Protein AF-A0A397HGI8-F1 (afdb_monomer)

Nearest PDB structures (foldseek):
  8d0k-assembly1_E  TM=6.186E-01  e=7.600E-27  Homo sapiens
  3lgb-assembly2_B  TM=9.264E-01  e=7.726E-14  Saccharomyces cerevisiae
  3lgb-assembly1_A  TM=9.598E-01  e=9.939E-13  Saccharomyces cerevisiae
  6du0-assembly1_A  TM=9.330E-01  e=2.506E-12  Saccharomyces cerevisiae
  8v5o-assembly1_C  TM=8.173E-01  e=4.498E-13  Xenopus laevis

Solvent-accessible surface area (backbone atoms only — not comparable to full-atom values): 33077 Å² total; per-residue (Å²): 140,84,82,68,72,73,57,55,64,70,50,62,70,55,77,76,61,79,86,70,65,85,58,95,75,76,88,76,85,68,80,82,91,69,91,77,53,71,66,55,56,52,51,33,35,50,28,50,47,52,45,52,50,52,51,53,56,36,57,77,65,71,54,51,73,67,62,41,49,60,54,46,51,59,46,25,61,73,52,56,42,82,79,76,96,74,86,80,71,96,67,66,59,56,60,34,45,48,44,53,56,48,21,52,50,51,45,45,58,65,42,44,73,49,36,69,45,47,57,51,54,55,50,59,72,73,40,79,82,75,73,87,59,94,74,79,84,76,86,68,80,84,88,73,90,74,54,71,66,54,55,51,51,32,33,51,30,50,46,50,47,42,48,49,52,50,54,33,58,60,68,68,47,50,76,65,55,39,45,55,54,48,50,58,46,24,63,74,53,55,42,79,77,68,92,83,61,98,65,97,68,65,59,57,58,33,50,48,47,55,56,48,18,53,56,51,44,43,67,46,28,22,78,46,69,69,43,36,53,51,52,55,53,41,52,49,49,52,49,51,49,52,62,67,74,47,54,70,70,58,51,55,50,52,34,57,75,71,67,63,79,71,52,64,62,49,75,69,58,46,63,74,37,49,82,74,58,66,61,54,81,76,59,63,74,45,58,36,32,51,42,57,34,84,55,41,48,72,43,52,76,71,66,73,44,44,74,57,96,68,28,27,47,41,47,51,91,52,46,63,59,45,55,50,42,54,50,48,52,54,51,52,53,49,31,53,50,45,38,71,51,45,84,74,66,87,46,86,75,54,53,59,52,37,48,49,56,48,31,62,69,68,41,77,62,52,60,92,75,77,55,62,93,61,85,41,46,49,79,51,51,73,74,47,43,84,36,45,42,68,42,52,37,49,41,50,54,44,27,70,71,68,33,52,69,56,74,65,34,42,51,56,48,51,28,40,43,44,34,62,32,35,43,72,71,32,45,54,50,36,52,52,63,45,27,68,88,53,54,68,71,57,41,54,71,74,42,47,55,59,54,41,29,50,71,26,78,48,81,96,52,62,64,55,61,42,69,40,43,63,58,36,65,72,47,78,79,56,55,99,91,48,68,40,43,35,50,62,71,72,46,52,71,68,58,43,51,52,51,44,43,76,67,68,54,80,56,66,66,63,52,50,53,37,49,50,30,32,75,74,65,32,37,47,45,29,53,34,51,51,49,32,57,76,65,71,50,71,90,54,55,97,90,50,80,82,60,79,79,46,58,28,53,60,55,42,28,54,54,44,50,49,53,53,54,55,63,73,75,108

Structure (mmCIF, N/CA/C/O backbone):
data_AF-A0A397HGI8-F1
#
_entry.id   AF-A0A397HGI8-F1
#
loop_
_atom_site.group_PDB
_atom_site.id
_atom_site.type_symbol
_atom_site.label_atom_id
_atom_site.label_alt_id
_atom_site.label_comp_id
_atom_site.label_asym_id
_atom_site.label_entity_id
_atom_site.label_seq_id
_atom_site.pdbx_PDB_ins_code
_atom_site.Cartn_x
_atom_site.Cartn_y
_atom_site.Cartn_z
_atom_site.occupancy
_atom_site.B_iso_or_equiv
_atom_site.auth_seq_id
_atom_site.auth_comp_id
_atom_site.auth_asym_id
_atom_site.auth_atom_id
_atom_site.pdbx_PDB_model_num
ATOM 1 N N . MET A 1 1 ? 4.809 -10.849 38.858 1.00 36.88 1 MET A N 1
ATOM 2 C CA . MET A 1 1 ? 5.043 -9.631 39.671 1.00 36.88 1 MET A CA 1
ATOM 3 C C . MET A 1 1 ? 5.006 -8.472 38.682 1.00 36.88 1 MET A C 1
ATOM 5 O O . MET A 1 1 ? 5.781 -8.525 37.751 1.00 36.88 1 MET A O 1
ATOM 9 N N . ILE A 1 2 ? 4.065 -7.529 38.651 1.00 28.81 2 ILE A N 1
ATOM 10 C CA . ILE A 1 2 ? 3.469 -6.700 39.703 1.00 28.81 2 ILE A CA 1
ATOM 11 C C . ILE A 1 2 ? 1.975 -6.529 39.369 1.00 28.81 2 ILE A C 1
ATOM 13 O O . ILE A 1 2 ? 1.626 -5.953 38.345 1.00 28.81 2 ILE A O 1
ATOM 17 N N . VAL A 1 3 ? 1.090 -7.049 40.222 1.00 29.69 3 VAL A N 1
ATOM 18 C CA . VAL A 1 3 ? -0.336 -6.683 40.226 1.00 29.69 3 VAL A CA 1
ATOM 19 C C . VAL A 1 3 ? -0.491 -5.623 41.308 1.00 29.69 3 VAL A C 1
ATOM 21 O O . VAL A 1 3 ? -0.123 -5.859 42.461 1.00 29.69 3 VAL A O 1
ATOM 24 N N . SER A 1 4 ? -0.951 -4.441 40.903 1.00 31.94 4 SER A N 1
ATOM 25 C CA . SER A 1 4 ? -0.963 -3.228 41.715 1.00 31.94 4 SER A CA 1
ATOM 26 C C . SER A 1 4 ? -1.791 -3.370 42.998 1.00 31.94 4 SER A C 1
ATOM 28 O O . SER A 1 4 ? -2.805 -4.070 43.090 1.00 31.94 4 SER A O 1
ATOM 30 N N . SER A 1 5 ? -1.307 -2.667 44.014 1.00 34.50 5 SER A N 1
ATOM 31 C CA . SER A 1 5 ? -1.711 -2.644 45.421 1.00 34.50 5 SER A CA 1
ATOM 32 C C . SER A 1 5 ? -3.184 -2.314 45.698 1.00 34.50 5 SER A C 1
ATOM 34 O O . SER A 1 5 ? -3.645 -2.548 46.812 1.00 34.50 5 SER A O 1
ATOM 36 N N . GLN A 1 6 ? -3.961 -1.861 44.712 1.00 33.69 6 GLN A N 1
ATOM 37 C CA . GLN A 1 6 ? -5.375 -1.509 44.900 1.00 33.69 6 GLN A CA 1
ATOM 38 C C . GLN A 1 6 ? -6.314 -2.722 44.975 1.00 33.69 6 GLN A C 1
ATOM 40 O O . GLN A 1 6 ? -7.356 -2.650 45.628 1.00 33.69 6 GLN A O 1
ATOM 45 N N . LYS A 1 7 ? -5.933 -3.886 44.421 1.00 34.44 7 LYS A N 1
ATOM 46 C CA . LYS A 1 7 ? -6.672 -5.134 44.693 1.00 34.44 7 LYS A CA 1
ATOM 47 C C . LYS A 1 7 ? -6.443 -5.626 46.127 1.00 34.44 7 LYS A C 1
ATOM 49 O O . LYS A 1 7 ? -7.357 -6.180 46.721 1.00 34.44 7 LYS A O 1
ATOM 54 N N . LYS A 1 8 ? -5.295 -5.355 46.757 1.00 35.53 8 LYS A N 1
ATOM 55 C CA . LYS A 1 8 ? -5.040 -5.825 48.134 1.00 35.53 8 LYS A CA 1
ATOM 56 C C . LYS A 1 8 ? -5.996 -5.221 49.171 1.00 35.53 8 LYS A C 1
ATOM 58 O O . LYS A 1 8 ? -6.320 -5.909 50.132 1.00 35.53 8 LYS A O 1
ATOM 63 N N . GLN A 1 9 ? -6.506 -4.004 48.967 1.00 33.66 9 GLN A N 1
ATOM 64 C CA . GLN A 1 9 ? -7.453 -3.389 49.909 1.00 33.66 9 GLN A CA 1
ATOM 65 C C . GLN A 1 9 ? -8.867 -3.983 49.832 1.00 33.66 9 GLN A C 1
ATOM 67 O O . GLN A 1 9 ? -9.467 -4.212 50.877 1.00 33.66 9 GLN A O 1
ATOM 72 N N . LYS A 1 10 ? -9.374 -4.328 48.637 1.00 35.94 10 LYS A N 1
ATOM 73 C CA . LYS A 1 10 ? -10.662 -5.042 48.519 1.00 35.94 10 LYS A CA 1
ATOM 74 C C . LYS A 1 10 ? -10.562 -6.520 48.903 1.00 35.94 10 LYS A C 1
ATOM 76 O O . LYS A 1 10 ? -11.525 -7.056 49.426 1.00 35.94 10 LYS A O 1
ATOM 81 N N . TYR A 1 11 ? -9.409 -7.165 48.711 1.00 36.97 11 TYR A N 1
ATOM 82 C CA . TYR A 1 11 ? -9.188 -8.561 49.121 1.00 36.97 11 TYR A CA 1
ATOM 83 C C . TYR A 1 11 ? -8.831 -8.717 50.612 1.00 36.97 11 TYR A C 1
ATOM 85 O O . TYR A 1 11 ? -9.027 -9.789 51.179 1.00 36.97 11 TYR A O 1
ATOM 93 N N . GLY A 1 12 ? -8.359 -7.654 51.276 1.00 31.72 12 GLY A N 1
ATOM 94 C CA . GLY A 1 12 ? -8.033 -7.662 52.706 1.00 31.72 12 GLY A CA 1
ATOM 95 C C . GLY A 1 12 ? -9.240 -7.882 53.626 1.00 31.72 12 GLY A C 1
ATOM 96 O O . GLY A 1 12 ? -9.073 -8.420 54.716 1.00 31.72 12 GLY A O 1
ATOM 97 N N . GLN A 1 13 ? -10.455 -7.549 53.173 1.00 34.81 13 GLN A N 1
ATOM 98 C CA . GLN A 1 13 ? -11.699 -7.839 53.901 1.00 34.81 13 GLN A CA 1
ATOM 99 C C . GLN A 1 13 ? -12.188 -9.289 53.744 1.00 34.81 13 GLN A C 1
ATOM 101 O O . GLN A 1 13 ? -12.944 -9.757 54.590 1.00 34.81 13 GLN A O 1
ATOM 106 N N . PHE A 1 14 ? -11.724 -10.033 52.733 1.00 37.31 14 PHE A N 1
ATOM 107 C CA . PHE A 1 14 ? -12.162 -11.417 52.483 1.00 37.31 14 PHE A CA 1
ATOM 108 C C . PHE A 1 14 ? -11.302 -12.478 53.174 1.00 37.31 14 PHE A C 1
ATOM 110 O O . PHE A 1 14 ? -11.672 -13.645 53.191 1.00 37.31 14 PHE A O 1
ATOM 117 N N . LYS A 1 15 ? -10.202 -12.088 53.831 1.00 33.31 15 LYS A N 1
ATOM 118 C CA . LYS A 1 15 ? -9.374 -13.004 54.637 1.00 33.31 15 LYS A CA 1
ATOM 119 C C . LYS A 1 15 ? -10.059 -13.500 55.925 1.00 33.31 15 LYS A C 1
ATOM 121 O O . LYS A 1 15 ? -9.451 -14.258 56.670 1.00 33.31 15 LYS A O 1
ATOM 126 N N . LYS A 1 16 ? -11.288 -13.045 56.204 1.00 37.28 16 LYS A N 1
ATOM 127 C CA . LYS A 1 16 ? -12.067 -13.360 57.414 1.00 37.28 16 LYS A CA 1
ATOM 128 C C . LYS A 1 16 ? -13.240 -14.324 57.210 1.00 37.28 16 LYS A C 1
ATOM 130 O O . LYS A 1 16 ? -13.903 -14.634 58.191 1.00 37.28 16 LYS A O 1
ATOM 135 N N . LEU A 1 17 ? -13.485 -14.820 55.997 1.00 40.69 17 LEU A N 1
ATOM 136 C CA . LEU A 1 17 ? -14.353 -15.982 55.805 1.00 40.69 17 LEU A CA 1
ATOM 137 C C . LEU A 1 17 ? -13.466 -17.181 55.486 1.00 40.69 17 LEU A C 1
ATOM 139 O O . LEU A 1 17 ? -13.032 -17.348 54.348 1.00 40.69 17 LEU A O 1
ATOM 143 N N . GLY A 1 18 ? -13.166 -17.987 56.508 1.00 41.66 18 GLY A N 1
ATOM 144 C CA . GLY A 1 18 ? -12.720 -19.357 56.276 1.00 41.66 18 GLY A CA 1
ATOM 145 C C . GLY A 1 18 ? -13.749 -20.026 55.368 1.00 41.66 18 GLY A C 1
ATOM 146 O O . GLY A 1 18 ? -14.948 -19.934 55.626 1.00 41.66 18 GLY A O 1
ATOM 147 N N . VAL A 1 19 ? -13.304 -20.582 54.242 1.00 47.97 19 VAL A N 1
ATOM 148 C CA . VAL A 1 19 ? -14.202 -21.270 53.313 1.00 47.97 19 VAL A CA 1
ATOM 149 C C . VAL A 1 19 ? -14.522 -22.626 53.931 1.00 47.97 19 VAL A C 1
ATOM 151 O O . VAL A 1 19 ? -13.871 -23.624 53.640 1.00 47.97 19 VAL A O 1
ATOM 154 N N . ASP A 1 20 ? -15.506 -22.654 54.823 1.00 53.38 20 ASP A N 1
ATOM 155 C CA . ASP A 1 20 ? -16.122 -23.906 55.234 1.00 53.38 20 ASP A CA 1
ATOM 156 C C . ASP A 1 20 ? -16.985 -24.396 54.068 1.00 53.38 20 ASP A C 1
ATOM 158 O O . ASP A 1 20 ? -17.943 -23.745 53.643 1.00 53.38 20 ASP A O 1
ATOM 162 N N . PHE A 1 21 ? -16.617 -25.543 53.494 1.00 58.72 21 PHE A N 1
ATOM 163 C CA . PHE A 1 21 ? -17.406 -26.218 52.466 1.00 58.72 21 PHE A CA 1
ATOM 164 C C . PHE A 1 21 ? -18.633 -26.861 53.127 1.00 58.72 21 PHE A C 1
ATOM 166 O O . PHE A 1 21 ? -18.686 -28.070 53.319 1.00 58.72 21 PHE A O 1
ATOM 173 N N . GLU A 1 22 ? -19.600 -26.044 53.541 1.00 57.94 22 GLU A N 1
ATOM 174 C CA . GLU A 1 22 ? -20.707 -26.436 54.428 1.00 57.94 22 GLU A CA 1
ATOM 175 C C . GLU A 1 22 ? -21.732 -27.376 53.757 1.00 57.94 22 GLU A C 1
ATOM 177 O O . GLU A 1 22 ? -22.313 -28.242 54.418 1.00 57.94 22 GLU A O 1
ATOM 182 N N . TYR A 1 23 ? -21.879 -27.302 52.429 1.00 66.75 23 TYR A N 1
ATOM 183 C CA . TYR A 1 23 ? -22.885 -28.047 51.662 1.00 66.75 23 TYR A CA 1
ATOM 184 C C . TYR A 1 23 ? -22.265 -29.061 50.692 1.00 66.75 23 TYR A C 1
ATOM 186 O O . TYR A 1 23 ? -21.191 -28.839 50.138 1.00 66.75 23 TYR A O 1
ATOM 194 N N . LEU A 1 24 ? -22.982 -30.167 50.463 1.00 67.06 24 LEU A N 1
ATOM 195 C CA . LEU A 1 24 ? -22.592 -31.239 49.536 1.00 67.06 24 LEU A CA 1
ATOM 196 C C . LEU A 1 24 ? -22.699 -30.823 48.060 1.00 67.06 24 LEU A C 1
ATOM 198 O O . LEU A 1 24 ? -21.925 -31.284 47.230 1.00 67.06 24 LEU A O 1
ATOM 202 N N . LEU A 1 25 ? -23.643 -29.937 47.736 1.00 70.75 25 LEU A N 1
ATOM 203 C CA . LEU A 1 25 ? -23.808 -29.371 46.399 1.00 70.75 25 LEU A CA 1
ATOM 204 C C . LEU A 1 25 ? -23.281 -27.939 46.377 1.00 70.75 25 LEU A C 1
ATOM 206 O O . LEU A 1 25 ? -23.664 -27.115 47.209 1.00 70.75 25 LEU A O 1
ATOM 210 N N . ASN A 1 26 ? -22.445 -27.629 45.389 1.00 69.62 26 ASN A N 1
ATOM 211 C CA . ASN A 1 26 ? -21.898 -26.295 45.187 1.00 69.62 26 ASN A CA 1
ATOM 212 C C . ASN A 1 26 ? -22.249 -25.787 43.783 1.00 69.62 26 ASN A C 1
ATOM 214 O O . ASN A 1 26 ? -22.125 -26.501 42.794 1.00 69.62 26 ASN A O 1
ATOM 218 N N . PHE A 1 27 ? -22.668 -24.525 43.687 1.00 71.94 27 PHE A N 1
ATOM 219 C CA . PHE A 1 27 ? -22.905 -23.853 42.404 1.00 71.94 27 PHE A CA 1
ATOM 220 C C . PHE A 1 27 ? -21.614 -23.344 41.740 1.00 71.94 27 PHE A C 1
ATOM 222 O O . PHE A 1 27 ? -21.679 -22.717 40.684 1.00 71.94 27 PHE A O 1
ATOM 229 N N . TYR A 1 28 ? -20.454 -23.556 42.372 1.00 79.69 28 TYR A N 1
ATOM 230 C CA . TYR A 1 28 ? -19.127 -23.155 41.898 1.00 79.69 28 TYR A CA 1
ATOM 231 C C . TYR A 1 28 ? -19.073 -21.666 41.507 1.00 79.69 28 TYR A C 1
ATOM 233 O O . TYR A 1 28 ? -18.534 -21.276 40.466 1.00 79.69 28 TYR A O 1
ATOM 241 N N . LYS A 1 29 ? -19.698 -20.813 42.333 1.00 67.44 29 LYS A N 1
ATOM 242 C CA . LYS A 1 29 ? -19.828 -19.368 42.072 1.00 67.44 29 LYS A CA 1
ATOM 243 C C . LYS A 1 29 ? -18.512 -18.616 42.259 1.00 67.44 29 LYS A C 1
ATOM 245 O O . LYS A 1 29 ? -18.270 -17.641 41.552 1.00 67.44 29 LYS A O 1
ATOM 250 N N . PHE A 1 30 ? -17.669 -19.072 43.183 1.00 67.38 30 PHE A N 1
ATOM 251 C CA . PHE A 1 30 ? -16.437 -18.391 43.572 1.00 67.38 30 PHE A CA 1
ATOM 252 C C . PHE A 1 30 ? -15.230 -19.313 43.387 1.00 67.38 30 PHE A C 1
ATOM 254 O O . PHE A 1 30 ? -15.319 -20.479 43.758 1.00 67.38 30 PHE A O 1
ATOM 261 N N . PRO A 1 31 ? -14.116 -18.829 42.812 1.00 71.69 31 PRO A N 1
ATOM 262 C CA . PRO A 1 31 ? -12.915 -19.639 42.649 1.00 71.69 31 PRO A CA 1
ATOM 263 C C . PRO A 1 31 ? -12.265 -19.950 44.008 1.00 71.69 31 PRO A C 1
ATOM 265 O O . PRO A 1 31 ? -12.418 -19.156 44.942 1.00 71.69 31 PRO A O 1
ATOM 268 N N . PRO A 1 32 ? -11.523 -21.066 44.128 1.00 73.38 32 PRO A N 1
ATOM 269 C CA . PRO A 1 32 ? -10.789 -21.382 45.348 1.00 73.38 32 PRO A CA 1
ATOM 270 C C . PRO A 1 32 ? -9.778 -20.274 45.706 1.00 73.38 32 PRO A C 1
ATOM 272 O O . PRO A 1 32 ? -9.017 -19.806 44.860 1.00 73.38 32 PRO A O 1
ATOM 275 N N . LEU A 1 33 ? -9.859 -19.840 46.970 1.00 66.94 33 LEU A N 1
ATOM 276 C CA . LEU A 1 33 ? -8.978 -18.924 47.726 1.00 66.94 33 LEU A CA 1
ATOM 277 C C . LEU A 1 33 ? -7.543 -19.421 47.939 1.00 66.94 33 LEU A C 1
ATOM 279 O O . LEU A 1 33 ? -6.624 -18.639 48.180 1.00 66.94 33 LEU A O 1
ATOM 283 N N . GLU A 1 34 ? -7.414 -20.737 47.966 1.00 70.25 34 GLU A N 1
ATOM 284 C CA . GLU A 1 34 ? -6.291 -21.454 48.550 1.00 70.25 34 GLU A CA 1
ATOM 285 C C . GLU A 1 34 ? -5.226 -21.815 47.516 1.00 70.25 34 GLU A C 1
ATOM 287 O O . GLU A 1 34 ? -5.532 -22.105 46.357 1.00 70.25 34 GLU A O 1
ATOM 292 N N . ASP A 1 35 ? -3.972 -21.812 47.964 1.00 71.19 35 ASP A N 1
ATOM 293 C CA . ASP A 1 35 ? -2.861 -22.359 47.197 1.00 71.19 35 ASP A CA 1
ATOM 294 C C . ASP A 1 35 ? -2.943 -23.894 47.225 1.00 71.19 35 ASP A C 1
ATOM 296 O O . ASP A 1 35 ? -3.226 -24.497 48.262 1.00 71.19 35 ASP A O 1
ATOM 300 N N . ILE A 1 36 ? -2.693 -24.522 46.078 1.00 82.19 36 ILE A N 1
ATOM 301 C CA . ILE A 1 36 ? -2.655 -25.980 45.912 1.00 82.19 36 ILE A CA 1
ATOM 302 C C . ILE A 1 36 ? -1.292 -26.405 45.383 1.00 82.19 36 ILE A C 1
ATOM 304 O O . ILE A 1 36 ? -0.630 -25.651 44.663 1.00 82.19 36 ILE A O 1
ATOM 308 N N . THR A 1 37 ? -0.870 -27.619 45.718 1.00 84.44 37 THR A N 1
ATOM 309 C CA . THR A 1 37 ? 0.361 -28.184 45.160 1.00 84.44 37 THR A CA 1
ATOM 310 C C . THR A 1 37 ? 0.166 -28.590 43.694 1.00 84.44 37 THR A C 1
ATOM 312 O O . THR A 1 37 ? -0.957 -28.757 43.215 1.00 84.44 37 THR A O 1
ATOM 315 N N . ILE A 1 38 ? 1.268 -28.759 42.955 1.00 75.62 38 ILE A N 1
ATOM 316 C CA . ILE A 1 38 ? 1.221 -29.252 41.565 1.00 75.62 38 ILE A CA 1
ATOM 317 C C . ILE A 1 38 ? 0.639 -30.675 41.518 1.00 75.62 38 ILE A C 1
ATOM 319 O O . ILE A 1 38 ? -0.144 -30.992 40.629 1.00 75.62 38 ILE A O 1
ATOM 323 N N . GLU A 1 39 ? 0.963 -31.503 42.509 1.00 83.25 39 GLU A N 1
ATOM 324 C CA . GLU A 1 39 ? 0.445 -32.867 42.629 1.00 83.25 39 GLU A CA 1
ATOM 325 C C . GLU A 1 39 ? -1.071 -32.881 42.883 1.00 83.25 39 GLU A C 1
ATOM 327 O O . GLU A 1 39 ? -1.806 -33.603 42.209 1.00 83.25 39 GLU A O 1
ATOM 332 N N . GLU A 1 40 ? -1.574 -32.019 43.774 1.00 84.31 40 GLU A N 1
ATOM 333 C CA . GLU A 1 40 ? -3.019 -31.821 43.967 1.00 84.31 40 GLU A CA 1
ATOM 334 C C . GLU A 1 40 ? -3.696 -31.305 42.690 1.00 84.31 40 GLU A C 1
ATOM 336 O O . GLU A 1 40 ? -4.786 -31.753 42.340 1.00 84.31 40 GLU A O 1
ATOM 341 N N . PHE A 1 41 ? -3.052 -30.388 41.960 1.00 82.38 41 PHE A N 1
ATOM 342 C CA . PHE A 1 41 ? -3.584 -29.859 40.703 1.00 82.38 41 PHE A CA 1
ATOM 343 C C . PHE A 1 41 ? -3.788 -30.963 39.653 1.00 82.38 41 PHE A C 1
ATOM 345 O O . PHE A 1 41 ? -4.827 -31.003 38.990 1.00 82.38 41 PHE A O 1
ATOM 352 N N . GLU A 1 42 ? -2.823 -31.868 39.499 1.00 82.88 42 GLU A N 1
ATOM 353 C CA . GLU A 1 42 ? -2.903 -32.965 38.530 1.00 82.88 42 GLU A CA 1
ATOM 354 C C . GLU A 1 42 ? -3.891 -34.050 38.966 1.00 82.88 42 GLU A C 1
ATOM 356 O O . GLU A 1 42 ? -4.789 -34.415 38.200 1.00 82.88 42 GLU A O 1
ATOM 361 N N . THR A 1 43 ? -3.773 -34.528 40.206 1.00 89.00 43 THR A N 1
ATOM 362 C CA . THR A 1 43 ? -4.614 -35.610 40.742 1.00 89.00 43 THR A CA 1
ATOM 363 C C . THR A 1 43 ? -6.089 -35.217 40.773 1.00 89.00 43 THR A C 1
ATOM 365 O O . THR A 1 43 ? -6.934 -35.941 40.246 1.00 89.00 43 THR A O 1
ATOM 368 N N . PHE A 1 44 ? -6.424 -34.021 41.268 1.00 92.00 44 PHE A N 1
ATOM 369 C CA . PHE A 1 44 ? -7.817 -33.572 41.361 1.00 92.00 44 PHE A CA 1
ATOM 370 C C . PHE A 1 44 ? -8.457 -33.403 39.978 1.00 92.00 44 PHE A C 1
ATOM 372 O O . PHE A 1 44 ? -9.642 -33.698 39.794 1.00 92.00 44 PHE A O 1
ATOM 379 N N . ALA A 1 45 ? -7.685 -32.941 38.990 1.00 86.88 45 ALA A N 1
ATOM 380 C CA . ALA A 1 45 ? -8.153 -32.810 37.615 1.00 86.88 45 ALA A CA 1
ATOM 381 C C . ALA A 1 45 ? -8.427 -34.173 36.969 1.00 86.88 45 ALA A C 1
ATOM 383 O O . ALA A 1 45 ? -9.465 -34.346 36.322 1.00 86.88 45 ALA A O 1
ATOM 384 N N . LEU A 1 46 ? -7.508 -35.128 37.139 1.00 87.88 46 LEU A N 1
ATOM 385 C CA . LEU A 1 46 ? -7.634 -36.477 36.594 1.00 87.88 46 LEU A CA 1
ATOM 386 C C . LEU A 1 46 ? -8.826 -37.209 37.204 1.00 87.88 46 LEU A C 1
ATOM 388 O O . LEU A 1 46 ? -9.645 -37.744 36.460 1.00 87.88 46 LEU A O 1
ATOM 392 N N . ASP A 1 47 ? -8.982 -37.158 38.522 1.00 91.12 47 ASP A N 1
ATOM 393 C CA . ASP A 1 47 ? -10.055 -37.852 39.231 1.00 91.12 47 ASP A CA 1
ATOM 394 C C . ASP A 1 47 ? -11.443 -37.363 38.803 1.00 91.12 47 ASP A C 1
ATOM 396 O O . ASP A 1 47 ? -12.315 -38.161 38.453 1.00 91.12 47 ASP A O 1
ATOM 400 N N . ARG A 1 48 ? -11.641 -36.040 38.696 1.00 91.56 48 ARG A N 1
ATOM 401 C CA . ARG A 1 48 ? -12.899 -35.493 38.162 1.00 91.56 48 ARG A CA 1
ATOM 402 C C . ARG A 1 48 ? -13.112 -35.874 36.698 1.00 91.56 48 ARG A C 1
ATOM 404 O O . ARG A 1 48 ? -14.242 -36.143 36.289 1.00 91.56 48 ARG A O 1
ATOM 411 N N . LEU A 1 49 ? -12.051 -35.900 35.891 1.00 88.81 49 LEU A N 1
ATOM 412 C CA . LEU A 1 49 ? -12.145 -36.279 34.482 1.00 88.81 49 LEU A CA 1
ATOM 413 C C . LEU A 1 49 ? -12.553 -37.750 34.308 1.00 88.81 49 LEU A C 1
ATOM 415 O O . LEU A 1 49 ? -13.297 -38.050 33.376 1.00 88.81 49 LEU A O 1
ATOM 419 N N . GLN A 1 50 ? -12.105 -38.649 35.188 1.00 88.62 50 GLN A N 1
ATOM 420 C CA . GLN A 1 50 ? -12.505 -40.060 35.174 1.00 88.62 50 GLN A CA 1
ATOM 421 C C . GLN A 1 50 ? -14.011 -40.219 35.406 1.00 88.62 50 GLN A C 1
ATOM 423 O O . GLN A 1 50 ? -14.684 -40.873 34.606 1.00 88.62 50 GLN A O 1
ATOM 428 N N . VAL A 1 51 ? -14.559 -39.531 36.414 1.00 87.19 51 VAL A N 1
ATOM 429 C CA . VAL A 1 51 ? -16.007 -39.519 36.686 1.00 87.19 51 VAL A CA 1
ATOM 430 C C . VAL A 1 51 ? -16.787 -38.968 35.485 1.00 87.19 51 VAL A C 1
ATOM 432 O O . VAL A 1 51 ? -17.742 -39.589 35.021 1.00 87.19 51 VAL A O 1
ATOM 435 N N . LEU A 1 52 ? -16.352 -37.842 34.906 1.00 88.31 52 LEU A N 1
ATOM 436 C CA . LEU A 1 52 ? -17.021 -37.235 33.746 1.00 88.31 52 LEU A CA 1
ATOM 437 C C . LEU A 1 52 ? -16.980 -38.125 32.492 1.00 88.31 52 LEU A C 1
ATOM 439 O O . LEU A 1 52 ? -17.985 -38.233 31.788 1.00 88.31 52 LEU A O 1
ATOM 443 N N . LYS A 1 53 ? -15.855 -38.797 32.220 1.00 85.62 53 LYS A N 1
ATOM 444 C CA . LYS A 1 53 ? -15.731 -39.743 31.097 1.00 85.62 53 LYS A CA 1
ATOM 445 C C . LYS A 1 53 ? -16.609 -40.976 31.281 1.00 85.62 53 LYS A C 1
ATOM 447 O O . LYS A 1 53 ? -17.153 -41.487 30.302 1.00 85.62 53 LYS A O 1
ATOM 452 N N . ALA A 1 54 ? -16.765 -41.453 32.514 1.00 83.75 54 ALA A N 1
ATOM 453 C CA . ALA A 1 54 ? -17.668 -42.557 32.813 1.00 83.75 54 ALA A CA 1
ATOM 454 C C . ALA A 1 54 ? -19.129 -42.186 32.519 1.00 83.75 54 ALA A C 1
ATOM 456 O O . ALA A 1 54 ? -19.844 -42.976 31.896 1.00 83.75 54 ALA A O 1
ATOM 457 N N . ILE A 1 55 ? -19.539 -40.965 32.887 1.00 81.62 55 ILE A N 1
ATOM 458 C CA . ILE A 1 55 ? -20.860 -40.404 32.565 1.00 81.62 55 ILE A CA 1
ATOM 459 C C . ILE A 1 55 ? -21.047 -40.322 31.046 1.00 81.62 55 ILE A C 1
ATOM 461 O O . ILE A 1 55 ? -22.008 -40.873 30.513 1.00 81.62 55 ILE A O 1
ATOM 465 N N . GLU A 1 56 ? -20.106 -39.693 30.336 1.00 83.12 56 GLU A N 1
ATOM 466 C CA . GLU A 1 56 ? -20.156 -39.535 28.877 1.00 83.12 56 GLU A CA 1
ATOM 467 C C . GLU A 1 56 ? -20.246 -40.891 28.160 1.00 83.12 56 GLU A C 1
ATOM 469 O O . GLU A 1 56 ? -21.120 -41.106 27.319 1.00 83.12 56 GLU A O 1
ATOM 474 N N . GLY A 1 57 ? -19.407 -41.856 28.545 1.00 82.44 57 GLY A N 1
ATOM 475 C CA . GLY A 1 57 ? -19.431 -43.199 27.975 1.00 82.44 57 GLY A CA 1
ATOM 476 C C . GLY A 1 57 ? -20.708 -43.981 28.300 1.00 82.44 57 GLY A C 1
ATOM 477 O O . GLY A 1 57 ? -21.118 -44.841 27.521 1.00 82.44 57 GLY A O 1
ATOM 478 N N . ALA A 1 58 ? -21.346 -43.743 29.448 1.00 80.81 58 ALA A N 1
ATOM 479 C CA . ALA A 1 58 ? -22.620 -44.373 29.788 1.00 80.81 58 ALA A CA 1
ATOM 480 C C . ALA A 1 58 ? -23.786 -43.788 28.967 1.00 80.81 58 ALA A C 1
ATOM 482 O O . ALA A 1 58 ? -24.612 -44.560 28.476 1.00 80.81 58 ALA A O 1
ATOM 483 N N . ILE A 1 59 ? -23.784 -42.469 28.737 1.00 76.25 59 ILE A N 1
ATOM 484 C CA . ILE A 1 59 ? -24.746 -41.768 27.870 1.00 76.25 59 ILE A CA 1
ATOM 485 C C . ILE A 1 59 ? -24.616 -42.242 26.417 1.00 76.25 59 ILE A C 1
ATOM 487 O O . ILE A 1 59 ? -25.611 -42.621 25.808 1.00 76.25 59 ILE A O 1
ATOM 491 N N . LEU A 1 60 ? -23.395 -42.305 25.871 1.00 78.88 60 LEU A N 1
ATOM 492 C CA . LEU A 1 60 ? -23.151 -42.743 24.486 1.00 78.88 60 LEU A CA 1
ATOM 493 C C . LEU A 1 60 ? -23.601 -44.187 24.206 1.00 78.88 60 LEU A C 1
ATOM 495 O O . LEU A 1 60 ? -23.844 -44.547 23.058 1.00 78.88 60 LEU A O 1
ATOM 499 N N . ARG A 1 61 ? -23.712 -45.019 25.246 1.00 82.62 61 ARG A N 1
ATOM 500 C CA . ARG A 1 61 ? -24.178 -46.412 25.155 1.00 82.62 61 ARG A CA 1
ATOM 501 C C . ARG A 1 61 ? -25.683 -46.567 25.407 1.00 82.62 61 ARG A C 1
ATOM 503 O O . ARG A 1 61 ? -26.134 -47.699 25.543 1.00 82.62 61 ARG A O 1
ATOM 510 N N . ASN A 1 62 ? -26.442 -45.467 25.478 1.00 81.56 62 ASN A N 1
ATOM 511 C CA . ASN A 1 62 ? -27.892 -45.449 25.722 1.00 81.56 62 ASN A CA 1
ATOM 512 C C . ASN A 1 62 ? -28.323 -46.270 26.957 1.00 81.56 62 ASN A C 1
ATOM 514 O O . ASN A 1 62 ? -29.366 -46.923 26.944 1.00 81.56 62 ASN A O 1
ATOM 518 N N . LYS A 1 63 ? -27.511 -46.272 28.026 1.00 80.56 63 LYS A N 1
ATOM 519 C CA . LYS A 1 63 ? -27.864 -46.938 29.291 1.00 80.56 63 LYS A CA 1
ATOM 520 C C . LYS A 1 63 ? -29.043 -46.228 29.970 1.00 80.56 63 LYS A C 1
ATOM 522 O O . LYS A 1 63 ? -29.209 -45.020 29.817 1.00 80.56 63 LYS A O 1
ATOM 527 N N . THR A 1 64 ? -29.837 -46.961 30.751 1.00 84.94 64 THR A N 1
ATOM 528 C CA . THR A 1 64 ? -30.934 -46.365 31.534 1.00 84.94 64 THR A CA 1
ATOM 529 C C . THR A 1 64 ? -30.397 -45.538 32.705 1.00 84.94 64 THR A C 1
ATOM 531 O O . THR A 1 64 ? -29.272 -45.749 33.162 1.00 84.94 64 THR A O 1
ATOM 534 N N . GLU A 1 65 ? -31.197 -44.605 33.230 1.00 79.44 65 GLU A N 1
ATOM 535 C CA . GLU A 1 65 ? -30.781 -43.725 34.333 1.00 79.44 65 GLU A CA 1
ATOM 536 C C . GLU A 1 65 ? -30.333 -44.508 35.582 1.00 79.44 65 GLU A C 1
ATOM 538 O O . GLU A 1 65 ? -29.356 -44.139 36.228 1.00 79.44 65 GLU A O 1
ATOM 543 N N . GLU A 1 66 ? -30.975 -45.640 35.883 1.00 81.50 66 GLU A N 1
ATOM 544 C CA . GLU A 1 66 ? -30.596 -46.520 36.999 1.00 81.50 66 GLU A CA 1
ATOM 545 C C . GLU A 1 66 ? -29.241 -47.205 36.779 1.00 81.50 66 GLU A C 1
ATOM 547 O O . GLU A 1 66 ? -28.412 -47.260 37.689 1.00 81.50 66 GLU A O 1
ATOM 552 N N . GLN A 1 67 ? -28.973 -47.675 35.557 1.00 79.81 67 GLN A N 1
ATOM 553 C CA . GLN A 1 67 ? -27.685 -48.272 35.191 1.00 79.81 67 GLN A CA 1
ATOM 554 C C . GLN A 1 67 ? -26.558 -47.237 35.211 1.00 79.81 67 GLN A C 1
ATOM 556 O O . GLN A 1 67 ? -25.430 -47.542 35.605 1.00 79.81 67 GLN A O 1
ATOM 561 N N . ILE A 1 68 ? -26.864 -46.013 34.776 1.00 78.44 68 ILE A N 1
ATOM 562 C CA . ILE A 1 68 ? -25.958 -44.869 34.831 1.00 78.44 68 ILE A CA 1
ATOM 563 C C . ILE A 1 68 ? -25.655 -44.539 36.297 1.00 78.44 68 ILE A C 1
ATOM 565 O O . ILE A 1 68 ? -24.487 -44.478 36.670 1.00 78.44 68 ILE A O 1
ATOM 569 N N . ARG A 1 69 ? -26.679 -44.422 37.148 1.00 79.94 69 ARG A N 1
ATOM 570 C CA . ARG A 1 69 ? -26.543 -44.109 38.577 1.00 79.94 69 ARG A CA 1
ATOM 571 C C . ARG A 1 69 ? -25.702 -45.142 39.327 1.00 79.94 69 ARG A C 1
ATOM 573 O O . ARG A 1 69 ? -24.779 -44.760 40.036 1.00 79.94 69 ARG A O 1
ATOM 580 N N . GLY A 1 70 ? -25.963 -46.437 39.137 1.00 79.50 70 GLY A N 1
ATOM 581 C CA . GLY A 1 70 ? -25.190 -47.500 39.792 1.00 79.50 70 GLY A CA 1
ATOM 582 C C . GLY A 1 70 ? -23.707 -47.494 39.402 1.00 79.50 70 GLY A C 1
ATOM 583 O O . GLY A 1 70 ? -22.840 -47.627 40.262 1.00 79.50 70 GLY A O 1
ATOM 584 N N . HIS A 1 71 ? -23.409 -47.275 38.119 1.00 77.88 71 HIS A N 1
ATOM 585 C CA . HIS A 1 71 ? -22.033 -47.215 37.622 1.00 77.88 71 HIS A CA 1
ATOM 586 C C . HIS A 1 71 ? -21.306 -45.929 38.046 1.00 77.88 71 HIS A C 1
ATOM 588 O O . HIS A 1 71 ? -20.127 -45.974 38.387 1.00 77.88 71 HIS A O 1
ATOM 594 N N . ILE A 1 72 ? -22.010 -44.791 38.057 1.00 80.88 72 ILE A N 1
ATOM 595 C CA . ILE A 1 72 ? -21.465 -43.513 38.530 1.00 80.88 72 ILE A CA 1
ATOM 596 C C . ILE A 1 72 ? -21.157 -43.583 40.019 1.00 80.88 72 ILE A C 1
ATOM 598 O O . ILE A 1 72 ? -20.094 -43.122 40.403 1.00 80.88 72 ILE A O 1
ATOM 602 N N . ASN A 1 73 ? -22.033 -44.160 40.845 1.00 81.56 73 ASN A N 1
ATOM 603 C CA . ASN A 1 73 ? -21.800 -44.234 42.288 1.00 81.56 73 ASN A CA 1
ATOM 604 C C . ASN A 1 73 ? -20.503 -44.991 42.607 1.00 81.56 73 ASN A C 1
ATOM 606 O O . ASN A 1 73 ? -19.694 -44.495 43.379 1.00 81.56 73 ASN A O 1
ATOM 610 N N . GLN A 1 74 ? -20.246 -46.116 41.929 1.00 82.25 74 GLN A N 1
ATOM 611 C CA . GLN A 1 74 ? -19.003 -46.880 42.098 1.00 82.25 74 GLN A CA 1
ATOM 612 C C . GLN A 1 74 ? -17.751 -46.064 41.742 1.00 82.25 74 GLN A C 1
ATOM 614 O O . GLN A 1 74 ? -16.784 -46.050 42.494 1.00 82.25 74 GLN A O 1
ATOM 619 N N . ILE A 1 75 ? -17.776 -45.360 40.608 1.00 84.38 75 ILE A N 1
ATOM 620 C CA . ILE A 1 75 ? -16.628 -44.577 40.122 1.00 84.38 75 ILE A CA 1
ATOM 621 C C . ILE A 1 75 ? -16.461 -43.286 40.937 1.00 84.38 75 ILE A C 1
ATOM 623 O O . ILE A 1 75 ? -15.344 -42.853 41.211 1.00 84.38 75 ILE A O 1
ATOM 627 N N . SER A 1 76 ? -17.563 -42.664 41.352 1.00 84.06 76 SER A N 1
ATOM 628 C CA . SER A 1 76 ? -17.538 -41.484 42.212 1.00 84.06 76 SER A CA 1
ATOM 629 C C . SER A 1 76 ? -16.976 -41.832 43.584 1.00 84.06 76 SER A C 1
ATOM 631 O O . SER A 1 76 ? -16.149 -41.080 44.075 1.00 84.06 76 SER A O 1
ATOM 633 N N . ASP A 1 77 ? -17.343 -42.972 44.175 1.00 84.88 77 ASP A N 1
ATOM 634 C CA . ASP A 1 77 ? -16.814 -43.400 45.477 1.00 84.88 77 ASP A CA 1
ATOM 635 C C . ASP A 1 77 ? -15.294 -43.641 45.463 1.00 84.88 77 ASP A C 1
ATOM 637 O O . ASP A 1 77 ? -14.636 -43.431 46.484 1.00 84.88 77 ASP A O 1
ATOM 641 N N . GLU A 1 78 ? -14.736 -44.051 44.320 1.00 84.75 78 GLU A N 1
ATOM 642 C CA . GLU A 1 78 ? -13.299 -44.285 44.136 1.00 84.75 78 GLU A CA 1
ATOM 643 C C . GLU A 1 78 ? -12.518 -42.984 43.883 1.00 84.75 78 GLU A C 1
ATOM 645 O O . GLU A 1 78 ? -11.506 -42.728 44.537 1.00 84.75 78 GLU A O 1
ATOM 650 N N . PHE A 1 79 ? -12.984 -42.137 42.958 1.00 85.69 79 PHE A N 1
ATOM 651 C CA . PHE A 1 79 ? -12.195 -40.997 42.467 1.00 85.69 79 PHE A CA 1
ATOM 652 C C . PHE A 1 79 ? -12.621 -39.646 43.055 1.00 85.69 79 PHE A C 1
ATOM 654 O O . PHE A 1 79 ? -11.775 -38.785 43.322 1.00 85.69 79 PHE A O 1
ATOM 661 N N . LEU A 1 80 ? -13.916 -39.427 43.284 1.00 86.06 80 LEU A N 1
ATOM 662 C CA . LEU A 1 80 ? -14.454 -38.151 43.766 1.00 86.06 80 LEU A CA 1
ATOM 663 C C . LEU A 1 80 ? -15.628 -38.378 44.737 1.00 86.06 80 LEU A C 1
ATOM 665 O O . LEU A 1 80 ? -16.781 -38.103 44.382 1.00 86.06 80 LEU A O 1
ATOM 669 N N . PRO A 1 81 ? -15.365 -38.930 45.938 1.00 82.25 81 PRO A N 1
ATOM 670 C CA . PRO A 1 81 ? -16.423 -39.231 46.892 1.00 82.25 81 PRO A CA 1
ATOM 671 C C . PRO A 1 81 ? -17.064 -37.930 47.382 1.00 82.25 81 PRO A C 1
ATOM 673 O O . PRO A 1 81 ? -16.374 -36.954 47.669 1.00 82.25 81 PRO A O 1
ATOM 676 N N . LEU A 1 82 ? -18.395 -37.917 47.443 1.00 75.88 82 LEU A N 1
ATOM 677 C CA . LEU A 1 82 ? -19.198 -36.810 47.963 1.00 75.88 82 LEU A CA 1
ATOM 678 C C . LEU A 1 82 ? -20.236 -37.378 48.926 1.00 75.88 82 LEU A C 1
ATOM 680 O O . LEU A 1 82 ? -21.407 -37.547 48.576 1.00 75.88 82 LEU A O 1
ATOM 684 N N . ARG A 1 83 ? -19.795 -37.733 50.136 1.00 78.06 83 ARG A N 1
ATOM 685 C CA . ARG A 1 83 ? -20.652 -38.431 51.103 1.00 78.06 83 ARG A CA 1
ATOM 686 C C . ARG A 1 83 ? -21.534 -37.474 51.901 1.00 78.06 83 ARG A C 1
ATOM 688 O O . ARG A 1 83 ? -21.143 -36.358 52.255 1.00 78.06 83 ARG A O 1
ATOM 695 N N . SER A 1 84 ? -22.759 -37.919 52.188 1.00 69.56 84 SER A N 1
ATOM 696 C CA . SER A 1 84 ? -23.707 -37.185 53.028 1.00 69.56 84 SER A CA 1
ATOM 697 C C . SER A 1 84 ? -23.292 -37.202 54.497 1.00 69.56 84 SER A C 1
ATOM 699 O O . SER A 1 84 ? -22.611 -38.112 54.955 1.00 69.56 84 SER A O 1
ATOM 701 N N . ASN A 1 85 ? -23.757 -36.208 55.251 1.00 64.75 85 ASN A N 1
ATOM 702 C CA . ASN A 1 85 ? -23.499 -36.088 56.682 1.00 64.75 85 ASN A CA 1
ATOM 703 C C . ASN A 1 85 ? -24.412 -37.061 57.460 1.00 64.75 85 ASN A C 1
ATOM 705 O O . ASN A 1 85 ? -25.425 -36.657 58.023 1.00 64.75 85 ASN A O 1
ATOM 709 N N . ASP A 1 86 ? -24.123 -38.360 57.413 1.00 61.78 86 ASP A N 1
ATOM 710 C CA . ASP A 1 86 ? -24.965 -39.422 57.992 1.00 61.78 86 ASP A CA 1
ATOM 711 C C . ASP A 1 86 ? -24.555 -39.828 59.422 1.00 61.78 86 ASP A C 1
ATOM 713 O O . ASP A 1 86 ? -25.176 -40.700 60.034 1.00 61.78 86 ASP A O 1
ATOM 717 N N . GLY A 1 87 ? -23.544 -39.156 59.987 1.00 56.41 87 GLY A N 1
ATOM 718 C CA . GLY A 1 87 ? -23.174 -39.219 61.404 1.00 56.41 87 GLY A CA 1
ATOM 719 C C . GLY A 1 87 ? -22.607 -40.561 61.878 1.00 56.41 87 GLY A C 1
ATOM 720 O O . GLY A 1 87 ? -22.370 -40.720 63.074 1.00 56.41 87 GLY A O 1
ATOM 721 N N . LYS A 1 88 ? -22.389 -41.529 60.977 1.00 54.66 88 LYS A N 1
ATOM 722 C CA . LYS A 1 88 ? -21.997 -42.904 61.340 1.00 54.66 88 LYS A CA 1
ATOM 723 C C . LYS A 1 88 ? -20.535 -43.247 61.047 1.00 54.66 88 LYS A C 1
ATOM 725 O O . LYS A 1 88 ? -20.034 -44.212 61.619 1.00 54.66 88 LYS A O 1
ATOM 730 N N . GLN A 1 89 ? -19.823 -42.458 60.239 1.00 56.41 89 GLN A N 1
ATOM 731 C CA . GLN A 1 89 ? -18.403 -42.670 59.929 1.00 56.41 89 GLN A CA 1
ATOM 732 C C . GLN A 1 89 ? -17.593 -41.368 59.952 1.00 56.41 89 GLN A C 1
ATOM 734 O O . GLN A 1 89 ? -18.073 -40.291 59.610 1.00 56.41 89 GLN A O 1
ATOM 739 N N . ARG A 1 90 ? -16.330 -41.485 60.381 1.00 55.97 90 ARG A N 1
ATOM 740 C CA . ARG A 1 90 ? -15.377 -40.381 60.572 1.00 55.97 90 ARG A CA 1
ATOM 741 C C . ARG A 1 90 ? -14.660 -40.068 59.248 1.00 55.97 90 ARG A C 1
ATOM 743 O O . ARG A 1 90 ? -13.467 -40.314 59.118 1.00 55.97 90 ARG A O 1
ATOM 750 N N . TYR A 1 91 ? -15.404 -39.610 58.244 1.00 62.34 91 TYR A N 1
ATOM 751 C CA . TYR A 1 91 ? -14.839 -39.164 56.965 1.00 62.34 91 TYR A CA 1
ATOM 752 C C . TYR A 1 91 ? -14.388 -37.704 57.038 1.00 62.34 91 TYR A C 1
ATOM 754 O O . TYR A 1 91 ? -15.026 -36.890 57.707 1.00 62.34 91 TYR A O 1
ATOM 762 N N . ASP A 1 92 ? -13.318 -37.358 56.318 1.00 72.12 92 ASP A N 1
ATOM 763 C CA . ASP A 1 92 ? -12.930 -35.960 56.113 1.00 72.12 92 ASP A CA 1
ATOM 764 C C . ASP A 1 92 ? -13.780 -35.344 54.991 1.00 72.12 92 ASP A C 1
ATOM 766 O O . ASP A 1 92 ? -13.365 -35.190 53.840 1.00 72.12 92 ASP A O 1
ATOM 770 N N . LEU A 1 93 ? -15.025 -35.020 55.342 1.00 73.88 93 LEU A N 1
ATOM 771 C CA . LEU A 1 93 ? -16.005 -34.431 54.427 1.00 73.88 93 LEU A CA 1
ATOM 772 C C . LEU A 1 93 ? -15.547 -33.071 53.881 1.00 73.88 93 LEU A C 1
ATOM 774 O O . LEU A 1 93 ? -15.992 -32.653 52.811 1.00 73.88 93 LEU A O 1
ATOM 778 N N . GLN A 1 94 ? -14.668 -32.369 54.601 1.00 73.50 94 GLN A N 1
ATOM 779 C CA . GLN A 1 94 ? -14.135 -31.086 54.163 1.00 73.50 94 GLN A CA 1
ATOM 780 C C . GLN A 1 94 ? -13.100 -31.287 53.053 1.00 73.50 94 GLN A C 1
ATOM 782 O O . GLN A 1 94 ? -13.156 -30.573 52.051 1.00 73.50 94 GLN A O 1
ATOM 787 N N . ALA A 1 95 ? -12.231 -32.295 53.169 1.00 78.06 95 ALA A N 1
ATOM 788 C CA . ALA A 1 95 ? -11.305 -32.677 52.105 1.00 78.06 95 ALA A CA 1
ATOM 789 C C . ALA A 1 95 ? -12.028 -33.168 50.838 1.00 78.06 95 ALA A C 1
ATOM 791 O O . ALA A 1 95 ? -11.657 -32.768 49.732 1.00 78.06 95 ALA A O 1
ATOM 792 N N . GLU A 1 96 ? -13.092 -33.968 50.981 1.00 83.62 96 GLU A N 1
ATOM 793 C CA . GLU A 1 96 ? -13.919 -34.435 49.854 1.00 83.62 96 GLU A CA 1
ATOM 794 C C . GLU A 1 96 ? -14.537 -33.256 49.076 1.00 83.62 96 GLU A C 1
ATOM 796 O O . GLU A 1 96 ? -14.377 -33.130 47.857 1.00 83.62 96 GLU A O 1
ATOM 801 N N . ARG A 1 97 ? -15.178 -32.320 49.788 1.00 84.00 97 ARG A N 1
ATOM 802 C CA . ARG A 1 97 ? -15.816 -31.142 49.175 1.00 84.00 97 ARG A CA 1
ATOM 803 C C . ARG A 1 97 ? -14.801 -30.146 48.618 1.00 84.00 97 ARG A C 1
ATOM 805 O O . ARG A 1 97 ? -15.051 -29.536 47.578 1.00 84.00 97 ARG A O 1
ATOM 812 N N . ARG A 1 98 ? -13.640 -30.009 49.267 1.00 84.50 98 ARG A N 1
ATOM 813 C CA . ARG A 1 98 ? -12.499 -29.234 48.762 1.00 84.50 98 ARG A CA 1
ATOM 814 C C . ARG A 1 98 ? -12.030 -29.786 47.417 1.00 84.50 98 ARG A C 1
ATOM 816 O O . ARG A 1 98 ? -11.901 -29.028 46.454 1.00 84.50 98 ARG A O 1
ATOM 823 N N . LYS A 1 99 ? -11.832 -31.104 47.328 1.00 87.44 99 LYS A N 1
ATOM 824 C CA . LYS A 1 99 ? -11.429 -31.792 46.095 1.00 87.44 99 LYS A CA 1
ATOM 825 C C . LYS A 1 99 ? -12.451 -31.588 44.976 1.00 87.44 99 LYS A C 1
ATOM 827 O O . LYS A 1 99 ? -12.062 -31.244 43.858 1.00 87.44 99 LYS A O 1
ATOM 832 N N . ASP A 1 100 ? -13.750 -31.719 45.254 1.00 87.38 100 ASP A N 1
ATOM 833 C CA . ASP A 1 100 ? -14.810 -31.426 44.276 1.00 87.38 100 ASP A CA 1
ATOM 834 C C . ASP A 1 100 ? -14.772 -29.965 43.801 1.00 87.38 100 ASP A C 1
ATOM 836 O O . ASP A 1 100 ? -14.736 -29.695 42.598 1.00 87.38 100 ASP A O 1
ATOM 840 N N . HIS A 1 101 ? -14.696 -29.012 44.726 1.00 82.81 101 HIS A N 1
ATOM 841 C CA . HIS A 1 101 ? -14.676 -27.596 44.382 1.00 82.81 101 HIS A CA 1
ATOM 842 C C . HIS A 1 101 ? -13.463 -27.220 43.522 1.00 82.81 101 HIS A C 1
ATOM 844 O O . HIS A 1 101 ? -13.613 -26.611 42.460 1.00 82.81 101 HIS A O 1
ATOM 850 N N . ILE A 1 102 ? -12.259 -27.612 43.939 1.00 84.94 102 ILE A N 1
ATOM 851 C CA . ILE A 1 102 ? -11.021 -27.281 43.227 1.00 84.94 102 ILE A CA 1
ATOM 852 C C . ILE A 1 102 ? -10.969 -27.979 41.865 1.00 84.94 102 ILE A C 1
ATOM 854 O O . ILE A 1 102 ? -10.702 -27.324 40.854 1.00 84.94 102 ILE A O 1
ATOM 858 N N . SER A 1 103 ? -11.278 -29.278 41.803 1.00 89.56 103 SER A N 1
ATOM 859 C CA . SER A 1 103 ? -11.263 -30.040 40.547 1.00 89.56 103 SER A CA 1
ATOM 860 C C . SER A 1 103 ? -12.207 -29.452 39.494 1.00 89.56 103 SER A C 1
ATOM 862 O O . SER A 1 103 ? -11.861 -29.410 38.309 1.00 89.56 103 SER A O 1
ATOM 864 N N . HIS A 1 104 ? -13.373 -28.930 39.904 1.00 86.75 104 HIS A N 1
ATOM 865 C CA . HIS A 1 104 ? -14.282 -28.213 39.010 1.00 86.75 104 HIS A CA 1
ATOM 866 C C . HIS A 1 104 ? -13.596 -27.007 38.364 1.00 86.75 104 HIS A C 1
ATOM 868 O O . HIS A 1 104 ? -13.663 -26.837 37.147 1.00 86.75 104 HIS A O 1
ATOM 874 N N . PHE A 1 105 ? -12.923 -26.170 39.157 1.00 81.81 105 PHE A N 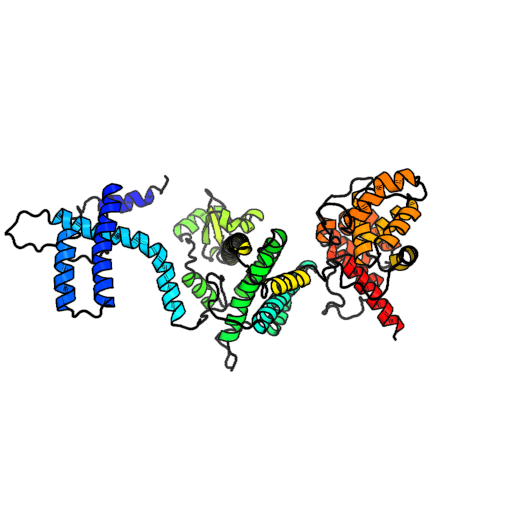1
ATOM 875 C CA . PHE A 1 105 ? -12.266 -24.965 38.652 1.00 81.81 105 PHE A CA 1
ATOM 876 C C . PHE A 1 105 ? -11.019 -25.266 37.819 1.00 81.81 105 PHE A C 1
ATOM 878 O O . PHE A 1 105 ? -10.793 -24.569 36.829 1.00 81.81 105 PHE A O 1
ATOM 885 N N . ILE A 1 106 ? -10.259 -26.318 38.138 1.00 84.12 106 ILE A N 1
ATOM 886 C CA . ILE A 1 106 ? -9.128 -26.759 37.308 1.00 84.12 106 ILE A CA 1
ATOM 887 C C . ILE A 1 106 ? -9.623 -27.174 35.920 1.00 84.12 106 ILE A C 1
ATOM 889 O O . ILE A 1 106 ? -9.131 -26.668 34.905 1.00 84.12 106 ILE A O 1
ATOM 893 N N . LEU A 1 107 ? -10.657 -28.023 35.854 1.00 83.12 107 LEU A N 1
ATOM 894 C CA . LEU A 1 107 ? -11.255 -28.398 34.574 1.00 83.12 107 LEU A CA 1
ATOM 895 C C . LEU A 1 107 ? -11.913 -27.195 33.894 1.00 83.12 107 LEU A C 1
ATOM 897 O O . LEU A 1 107 ? -11.777 -27.036 32.685 1.00 83.12 107 LEU A O 1
ATOM 901 N N . ARG A 1 108 ? -12.552 -26.285 34.633 1.00 79.44 108 ARG A N 1
ATOM 902 C CA . ARG A 1 108 ? -13.092 -25.044 34.068 1.00 79.44 108 ARG A CA 1
ATOM 903 C C . ARG A 1 108 ? -11.993 -24.191 33.443 1.00 79.44 108 ARG A C 1
ATOM 905 O O . ARG A 1 108 ? -12.216 -23.664 32.368 1.00 79.44 108 ARG A O 1
ATOM 912 N N . LEU A 1 109 ? -10.801 -24.086 34.024 1.00 74.69 109 LEU A N 1
ATOM 913 C CA . LEU A 1 109 ? -9.674 -23.370 33.414 1.00 74.69 109 LEU A CA 1
ATOM 914 C C . LEU A 1 109 ? -9.156 -24.079 32.152 1.00 74.69 109 LEU A C 1
ATOM 916 O O . LEU A 1 109 ? -8.966 -23.431 31.117 1.00 74.69 109 LEU A O 1
ATOM 920 N N . ALA A 1 110 ? -8.992 -25.404 32.211 1.00 72.31 110 ALA A N 1
ATOM 921 C CA . ALA A 1 110 ? -8.545 -26.218 31.080 1.00 72.31 110 ALA A CA 1
ATOM 922 C C . ALA A 1 110 ? -9.541 -26.178 29.905 1.00 72.31 110 ALA A C 1
ATOM 924 O O . ALA A 1 110 ? -9.155 -26.011 28.744 1.00 72.31 110 ALA A O 1
ATOM 925 N N . TYR A 1 111 ? -10.838 -26.259 30.203 1.00 63.03 111 TYR A N 1
ATOM 926 C CA . TYR A 1 111 ? -11.909 -26.285 29.217 1.00 63.03 111 TYR A CA 1
ATOM 927 C C . TYR A 1 111 ? -12.471 -24.902 28.881 1.00 63.03 111 TYR A C 1
ATOM 929 O O . TYR A 1 111 ? -12.998 -24.776 27.790 1.00 63.03 111 TYR A O 1
ATOM 937 N N . CYS A 1 112 ? -12.320 -23.831 29.673 1.00 50.72 112 CYS A N 1
ATOM 938 C CA . CYS A 1 112 ? -12.748 -22.473 29.278 1.00 50.72 112 CYS A CA 1
ATOM 939 C C . CYS A 1 112 ? -11.886 -21.899 28.150 1.00 50.72 112 CYS A C 1
ATOM 941 O O . CYS A 1 112 ? -12.431 -21.224 27.276 1.00 50.72 112 CYS A O 1
ATOM 943 N N . ARG A 1 113 ? -10.587 -22.237 28.083 1.00 47.25 113 ARG A N 1
ATOM 944 C CA . ARG A 1 113 ? -9.752 -21.932 26.902 1.00 47.25 113 ARG A CA 1
ATOM 945 C C . ARG A 1 113 ? -10.289 -22.594 25.625 1.00 47.25 113 ARG A C 1
ATOM 947 O O . ARG A 1 113 ? -10.170 -22.021 24.543 1.00 47.25 113 ARG A O 1
ATOM 954 N N . ASN A 1 114 ? -10.926 -23.758 25.763 1.00 41.81 114 ASN A N 1
ATOM 955 C CA . ASN A 1 114 ? -11.541 -24.503 24.665 1.00 41.81 114 ASN A CA 1
ATOM 956 C C . ASN A 1 114 ? -13.049 -24.264 24.505 1.00 41.81 114 ASN A C 1
ATOM 958 O O . ASN A 1 114 ? -13.556 -24.539 23.429 1.00 41.81 114 ASN A O 1
ATOM 962 N N . SER A 1 115 ? -13.757 -23.735 25.504 1.00 37.50 115 SER A N 1
ATOM 963 C CA . SER A 1 115 ? -15.210 -23.520 25.527 1.00 37.50 115 SER A CA 1
ATOM 964 C C . SER A 1 115 ? -15.565 -22.106 25.081 1.00 37.50 115 SER A C 1
ATOM 966 O O . SER A 1 115 ? -16.499 -21.939 24.319 1.00 37.50 115 SER A O 1
ATOM 968 N N . GLN A 1 116 ? -14.743 -21.085 25.348 1.00 40.03 116 GLN A N 1
ATOM 969 C CA . GLN A 1 116 ? -14.900 -19.809 24.626 1.00 40.03 116 GLN A CA 1
ATOM 970 C C . GLN A 1 116 ? -14.677 -19.970 23.112 1.00 40.03 116 GLN A C 1
ATOM 972 O O . GLN A 1 116 ? -15.244 -19.221 22.319 1.00 40.03 116 GLN A O 1
ATOM 977 N N . LYS A 1 117 ? -13.895 -20.984 22.710 1.00 37.56 117 LYS A N 1
ATOM 978 C CA . LYS A 1 117 ? -13.845 -21.473 21.330 1.00 37.56 117 LYS A CA 1
ATOM 979 C C . LYS A 1 117 ? -15.088 -22.329 21.034 1.00 37.56 117 LYS A C 1
ATOM 981 O O . LYS A 1 117 ? -15.974 -21.847 20.366 1.00 37.56 117 LYS A O 1
ATOM 986 N N . LYS A 1 118 ? -15.277 -23.526 21.584 1.00 34.16 118 LYS A N 1
ATOM 987 C CA . LYS A 1 118 ? -16.390 -24.446 21.244 1.00 34.16 118 LYS A CA 1
ATOM 988 C C . LYS A 1 118 ? -17.816 -23.918 21.459 1.00 34.16 118 LYS A C 1
ATOM 990 O O . LYS A 1 118 ? -18.692 -24.317 20.711 1.00 34.16 118 LYS A O 1
ATOM 995 N N . GLN A 1 119 ? -18.074 -23.051 22.431 1.00 35.00 119 GLN A N 1
ATOM 996 C CA . GLN A 1 119 ? -19.398 -22.485 22.712 1.00 35.00 119 GLN A CA 1
ATOM 997 C C . GLN A 1 119 ? -19.733 -21.357 21.730 1.00 35.00 119 GLN A C 1
ATOM 999 O O . GLN A 1 119 ? -20.854 -21.322 21.243 1.00 35.00 119 GLN A O 1
ATOM 1004 N N . LYS A 1 120 ? -18.746 -20.545 21.305 1.00 37.62 120 LYS A N 1
ATOM 1005 C CA . LYS A 1 120 ? -18.899 -19.719 20.094 1.00 37.62 120 LYS A CA 1
ATOM 1006 C C . LYS A 1 120 ? -19.020 -20.623 18.861 1.00 37.62 120 LYS A C 1
ATOM 1008 O O . LYS A 1 120 ? -20.015 -20.579 18.169 1.00 37.62 120 LYS A O 1
ATOM 1013 N N . TYR A 1 121 ? -18.120 -21.572 18.642 1.00 34.91 121 TYR A N 1
ATOM 1014 C CA . TYR A 1 121 ? -18.104 -22.405 17.431 1.00 34.91 121 TYR A CA 1
ATOM 1015 C C . TYR A 1 121 ? -19.338 -23.326 17.284 1.00 34.91 121 TYR A C 1
ATOM 1017 O O . TYR A 1 121 ? -19.730 -23.642 16.168 1.00 34.91 121 TYR A O 1
ATOM 1025 N N . GLY A 1 122 ? -19.968 -23.756 18.381 1.00 29.83 122 GLY A N 1
ATOM 1026 C CA . GLY A 1 122 ? -21.183 -24.579 18.396 1.00 29.83 122 GLY A CA 1
ATOM 1027 C C . GLY A 1 122 ? -22.471 -23.771 18.224 1.00 29.83 122 GLY A C 1
ATOM 1028 O O . GLY A 1 122 ? -23.440 -24.291 17.677 1.00 29.83 122 GLY A O 1
ATOM 1029 N N . GLN A 1 123 ? -22.465 -22.495 18.617 1.00 32.91 123 GLN A N 1
ATOM 1030 C CA . GLN A 1 123 ? -23.536 -21.541 18.312 1.00 32.91 123 GLN A CA 1
ATOM 1031 C C . GLN A 1 123 ? -23.433 -21.065 16.847 1.00 32.91 123 GLN A C 1
ATOM 1033 O O . GLN A 1 123 ? -24.441 -21.005 16.152 1.00 32.91 123 GLN A O 1
ATOM 1038 N N . PHE A 1 124 ? -22.206 -20.895 16.335 1.00 37.47 124 PHE A N 1
ATOM 1039 C CA . PHE A 1 124 ? -21.892 -20.590 14.929 1.00 37.47 124 PHE A CA 1
ATOM 1040 C C . PHE A 1 124 ? -22.189 -21.749 13.958 1.00 37.47 124 PHE A C 1
ATOM 1042 O O . PHE A 1 124 ? -22.289 -21.530 12.758 1.00 37.47 124 PHE A O 1
ATOM 1049 N N . LYS A 1 125 ? -22.329 -22.990 14.449 1.00 34.50 125 LYS A N 1
ATOM 1050 C CA . LYS A 1 125 ? -22.740 -24.143 13.625 1.00 34.50 125 LYS A CA 1
ATOM 1051 C C . LYS A 1 125 ? -24.262 -24.295 13.514 1.00 34.50 125 LYS A C 1
ATOM 1053 O O . LYS A 1 125 ? -24.720 -25.107 12.718 1.00 34.50 125 LYS A O 1
ATOM 1058 N N . LYS A 1 126 ? -25.034 -23.582 14.348 1.00 33.84 126 LYS A N 1
ATOM 1059 C CA . LYS A 1 126 ? -26.503 -23.684 14.428 1.00 33.84 126 LYS A CA 1
ATOM 1060 C C . LYS A 1 126 ? -27.246 -22.471 13.867 1.00 33.84 126 LYS A C 1
ATOM 1062 O O . LYS A 1 126 ? -28.404 -22.626 13.501 1.00 33.84 126 LYS A O 1
ATOM 1067 N N . LEU A 1 127 ? -26.604 -21.311 13.779 1.00 35.47 127 LEU A N 1
ATOM 1068 C CA . LEU A 1 127 ? -27.100 -20.163 13.027 1.00 35.47 127 LEU A CA 1
ATOM 1069 C C . LEU A 1 127 ? -26.165 -19.969 11.837 1.00 35.47 127 LEU A C 1
ATOM 1071 O O . LEU A 1 127 ? -24.980 -19.712 12.041 1.00 35.47 127 LEU A O 1
ATOM 1075 N N . GLY A 1 128 ? -26.686 -20.082 10.612 1.00 40.06 128 GLY A N 1
ATOM 1076 C CA . GLY A 1 128 ? -26.037 -19.434 9.471 1.00 40.06 128 GLY A CA 1
ATOM 1077 C C . GLY A 1 128 ? -25.701 -17.996 9.867 1.00 40.06 128 GLY A C 1
ATOM 1078 O O . GLY A 1 128 ? -26.446 -17.400 10.638 1.00 40.06 128 GLY A O 1
ATOM 1079 N N . VAL A 1 129 ? -24.530 -17.510 9.465 1.00 46.81 129 VAL A N 1
ATOM 1080 C CA . VAL A 1 129 ? -23.943 -16.265 9.971 1.00 46.81 129 VAL A CA 1
ATOM 1081 C C . VAL A 1 129 ? -24.927 -15.104 9.801 1.00 46.81 129 VAL A C 1
ATOM 1083 O O . VAL A 1 129 ? -24.991 -14.505 8.735 1.00 46.81 129 VAL A O 1
ATOM 1086 N N . ASP A 1 130 ? -25.685 -14.777 10.847 1.00 53.72 130 ASP A N 1
ATOM 1087 C CA . ASP A 1 130 ? -26.406 -13.517 10.912 1.00 53.72 130 ASP A CA 1
ATOM 1088 C C . ASP A 1 130 ? -25.365 -12.469 11.278 1.00 53.72 130 ASP A C 1
ATOM 1090 O O . ASP A 1 130 ? -24.961 -12.308 12.432 1.00 53.72 130 ASP A O 1
ATOM 1094 N N . PHE A 1 131 ? -24.847 -11.799 10.257 1.00 63.53 131 PHE A N 1
ATOM 1095 C CA . PHE A 1 131 ? -24.026 -10.627 10.472 1.00 63.53 131 PHE A CA 1
ATOM 1096 C C . PHE A 1 131 ? -24.947 -9.552 11.051 1.00 63.53 131 PHE A C 1
ATOM 1098 O O . PHE A 1 131 ? -25.854 -9.108 10.360 1.00 63.53 131 PHE A O 1
ATOM 1105 N N . GLU A 1 132 ? -24.771 -9.175 12.316 1.00 66.44 132 GLU A N 1
ATOM 1106 C CA . GLU A 1 132 ? -25.636 -8.195 12.995 1.00 66.44 132 GLU A CA 1
ATOM 1107 C C . GLU A 1 132 ? -25.251 -6.751 12.626 1.00 66.44 132 GLU A C 1
ATOM 1109 O O . GLU A 1 132 ? -26.109 -5.911 12.338 1.00 66.44 132 GLU A O 1
ATOM 1114 N N . TYR A 1 133 ? -23.944 -6.504 12.508 1.00 73.69 133 TYR A N 1
ATOM 1115 C CA . TYR A 1 133 ? -23.351 -5.202 12.205 1.00 73.69 133 TYR A CA 1
ATOM 1116 C C . TYR A 1 133 ? -22.705 -5.168 10.816 1.00 73.69 133 TYR A C 1
ATOM 1118 O O . TYR A 1 133 ? -22.240 -6.185 10.299 1.00 73.69 133 TYR A O 1
ATOM 1126 N N . LEU A 1 134 ? -22.610 -3.968 10.236 1.00 79.75 134 LEU A N 1
ATOM 1127 C CA . LEU A 1 134 ? -21.815 -3.713 9.027 1.00 79.75 134 LEU A CA 1
ATOM 1128 C C . LEU A 1 134 ? -20.307 -3.737 9.293 1.00 79.75 134 LEU A C 1
ATOM 1130 O O . LEU A 1 134 ? -19.511 -4.069 8.414 1.00 79.75 134 LEU A O 1
ATOM 1134 N N . LEU A 1 135 ? -19.905 -3.374 10.510 1.00 86.12 135 LEU A N 1
ATOM 1135 C CA . LEU A 1 135 ? -18.515 -3.385 10.942 1.00 86.12 135 LEU A CA 1
ATOM 1136 C C . LEU A 1 135 ? -18.101 -4.790 11.383 1.00 86.12 135 LEU A C 1
ATOM 1138 O O . LEU A 1 135 ? -18.835 -5.486 12.080 1.00 86.12 135 LEU A O 1
ATOM 1142 N N . ASN A 1 136 ? -16.889 -5.197 11.003 1.00 87.69 136 ASN A N 1
ATOM 1143 C CA . ASN A 1 136 ? -16.347 -6.509 11.338 1.00 87.69 136 ASN A CA 1
ATOM 1144 C C . ASN A 1 136 ? -14.834 -6.421 11.589 1.00 87.69 136 ASN A C 1
ATOM 1146 O O . ASN A 1 136 ? -14.102 -5.808 10.812 1.00 87.69 136 ASN A O 1
ATOM 1150 N N . PHE A 1 137 ? -14.346 -7.059 12.658 1.00 87.75 137 PHE A N 1
ATOM 1151 C CA . PHE A 1 137 ? -12.905 -7.230 12.910 1.00 87.75 137 PHE A CA 1
ATOM 1152 C C . PHE A 1 137 ? -12.317 -8.505 12.296 1.00 87.75 137 PHE A C 1
ATOM 1154 O O . PHE A 1 137 ? -11.128 -8.789 12.459 1.00 87.75 137 PHE A O 1
ATOM 1161 N N . TYR A 1 138 ? -13.137 -9.283 11.591 1.00 91.00 138 TYR A N 1
ATOM 1162 C CA . TYR A 1 138 ? -12.757 -10.501 10.881 1.00 91.00 138 TYR A CA 1
ATOM 1163 C C . TYR A 1 138 ? -12.002 -11.468 11.805 1.00 91.00 138 TYR A C 1
ATOM 1165 O O . TYR A 1 138 ? -10.894 -11.941 11.517 1.00 91.00 138 TYR A O 1
ATOM 1173 N N . LYS A 1 139 ? -12.597 -11.707 12.979 1.00 84.44 139 LYS A N 1
ATOM 1174 C CA . LYS A 1 139 ? -12.020 -12.518 14.059 1.00 84.44 139 LYS A CA 1
ATOM 1175 C C . LYS A 1 139 ? -12.089 -14.013 13.772 1.00 84.44 139 LYS A C 1
ATOM 1177 O O . LYS A 1 139 ? -11.168 -14.750 14.119 1.00 84.44 139 LYS A O 1
ATOM 1182 N N . PHE A 1 140 ? -13.184 -14.454 13.162 1.00 82.50 140 PHE A N 1
ATOM 1183 C CA . PHE A 1 140 ? -13.448 -15.861 12.885 1.00 82.50 140 PHE A CA 1
ATOM 1184 C C . PHE A 1 140 ? -13.401 -16.112 11.378 1.00 82.50 140 PHE A C 1
ATOM 1186 O O . PHE A 1 140 ? -13.999 -15.326 10.639 1.00 82.50 140 PHE A O 1
ATOM 1193 N N . PRO A 1 141 ? -12.687 -17.156 10.920 1.00 84.44 141 PRO A N 1
ATOM 1194 C CA . PRO A 1 141 ? -12.667 -17.518 9.509 1.00 84.44 141 PRO A CA 1
ATOM 1195 C C . PRO A 1 141 ? -14.049 -18.010 9.055 1.00 84.44 141 PRO A C 1
ATOM 1197 O O . PRO A 1 141 ? -14.759 -18.617 9.865 1.00 84.44 141 PRO A O 1
ATOM 1200 N N . PRO A 1 142 ? -14.432 -17.773 7.787 1.00 85.25 142 PRO A N 1
ATOM 1201 C CA . PRO A 1 142 ? -15.623 -18.388 7.216 1.00 85.25 142 PRO A CA 1
ATOM 1202 C C . PRO A 1 142 ? -15.468 -19.915 7.234 1.00 85.25 142 PRO A C 1
ATOM 1204 O O . PRO A 1 142 ? -14.387 -20.440 6.967 1.00 85.25 142 PRO A O 1
ATOM 1207 N N . LEU A 1 143 ? -16.541 -20.615 7.610 1.00 80.62 143 LEU A N 1
ATOM 1208 C CA . LEU A 1 143 ? -16.600 -22.085 7.673 1.00 80.62 143 LEU A CA 1
ATOM 1209 C C . LEU A 1 143 ? -17.460 -22.686 6.558 1.00 80.62 143 LEU A C 1
ATOM 1211 O O . LEU A 1 143 ? -17.667 -23.895 6.528 1.00 80.62 143 LEU A O 1
ATOM 1215 N N . GLU A 1 144 ? -18.010 -21.833 5.705 1.00 80.06 144 GLU A N 1
ATOM 1216 C CA . GLU A 1 144 ? -18.819 -22.235 4.568 1.00 80.06 144 GLU A CA 1
ATOM 1217 C C . GLU A 1 144 ? -17.950 -22.642 3.378 1.00 80.06 144 GLU A C 1
ATOM 1219 O O . GLU A 1 144 ? -16.849 -22.121 3.179 1.00 80.06 144 GLU A O 1
ATOM 1224 N N . ASP A 1 145 ? -18.483 -23.566 2.583 1.00 82.75 145 ASP A N 1
ATOM 1225 C CA . ASP A 1 145 ? -17.911 -23.931 1.297 1.00 82.75 145 ASP A CA 1
ATOM 1226 C C . ASP A 1 145 ? -18.334 -22.898 0.250 1.00 82.75 145 ASP A C 1
ATOM 1228 O O . ASP A 1 145 ? -19.505 -22.525 0.162 1.00 82.75 145 ASP A O 1
ATOM 1232 N N . ILE A 1 146 ? -17.374 -22.450 -0.555 1.00 85.75 146 ILE A N 1
ATOM 1233 C CA . ILE A 1 146 ? -17.591 -21.485 -1.635 1.00 85.75 146 ILE A CA 1
ATOM 1234 C C . ILE A 1 146 ? -17.121 -22.058 -2.961 1.00 85.75 146 ILE A C 1
ATOM 1236 O O . ILE A 1 146 ? -16.201 -22.879 -3.018 1.00 85.75 146 ILE A O 1
ATOM 1240 N N . THR A 1 147 ? -17.741 -21.604 -4.043 1.00 85.75 147 THR A N 1
ATOM 1241 C CA . THR A 1 147 ? -17.300 -21.963 -5.391 1.00 85.75 147 THR A CA 1
ATOM 1242 C C . THR A 1 147 ? -15.972 -21.278 -5.736 1.00 85.75 147 THR A C 1
ATOM 1244 O O . THR A 1 147 ? -15.598 -20.257 -5.156 1.00 85.75 147 THR A O 1
ATOM 1247 N N . ILE A 1 148 ? -15.240 -21.824 -6.713 1.00 82.56 148 ILE A N 1
ATOM 1248 C CA . ILE A 1 148 ? -14.006 -21.198 -7.223 1.00 82.56 148 ILE A CA 1
ATOM 1249 C C . ILE A 1 148 ? -14.309 -19.831 -7.859 1.00 82.56 148 ILE A C 1
ATOM 1251 O O . ILE A 1 148 ? -13.527 -18.894 -7.719 1.00 82.56 148 ILE A O 1
ATOM 1255 N N . GLU A 1 149 ? -15.463 -19.710 -8.512 1.00 78.19 149 GLU A N 1
ATOM 1256 C CA . GLU A 1 149 ? -15.938 -18.471 -9.130 1.00 78.19 149 GLU A CA 1
ATOM 1257 C C . GLU A 1 149 ? -16.211 -17.389 -8.079 1.00 78.19 149 GLU A C 1
ATOM 1259 O O . GLU A 1 149 ? -15.746 -16.258 -8.230 1.00 78.19 149 GLU A O 1
ATOM 1264 N N . GLU A 1 150 ? -16.891 -17.731 -6.978 1.00 82.69 150 GLU A N 1
ATOM 1265 C CA . GLU A 1 150 ? -17.061 -16.824 -5.837 1.00 82.69 150 GLU A CA 1
ATOM 1266 C C . GLU A 1 150 ? -15.715 -16.462 -5.208 1.00 82.69 150 GLU A C 1
ATOM 1268 O O . GLU A 1 150 ? -15.479 -15.293 -4.912 1.00 82.69 150 GLU A O 1
ATOM 1273 N N . PHE A 1 151 ? -14.812 -17.435 -5.041 1.00 86.69 151 PHE A N 1
ATOM 1274 C CA . PHE A 1 151 ? -13.479 -17.195 -4.490 1.00 86.69 151 PHE A CA 1
ATOM 1275 C C . PHE A 1 151 ? -12.718 -16.136 -5.301 1.00 86.69 151 PHE A C 1
ATOM 1277 O O . PHE A 1 151 ? -12.168 -15.188 -4.736 1.00 86.69 151 PHE A O 1
ATOM 1284 N N . GLU A 1 152 ? -12.686 -16.279 -6.626 1.00 82.06 152 GLU A N 1
ATOM 1285 C CA . GLU A 1 152 ? -11.999 -15.337 -7.506 1.00 82.06 152 GLU A CA 1
ATOM 1286 C C . GLU A 1 152 ? -12.716 -13.984 -7.538 1.00 82.06 152 GLU A C 1
ATOM 1288 O O . GLU A 1 152 ? -12.094 -12.957 -7.269 1.00 82.06 152 GLU A O 1
ATOM 1293 N N . THR A 1 153 ? -14.029 -13.975 -7.772 1.00 82.50 153 THR A N 1
ATOM 1294 C CA . THR A 1 153 ? -14.823 -12.742 -7.882 1.00 82.50 153 THR A CA 1
ATOM 1295 C C . THR A 1 153 ? -14.747 -11.911 -6.601 1.00 82.50 153 THR A C 1
ATOM 1297 O O . THR A 1 153 ? -14.446 -10.721 -6.646 1.00 82.50 153 THR A O 1
ATOM 1300 N N . PHE A 1 154 ? -14.921 -12.532 -5.430 1.00 89.44 154 PHE A N 1
ATOM 1301 C CA . PHE A 1 154 ? -14.894 -11.824 -4.147 1.00 89.44 154 PHE A CA 1
ATOM 1302 C C . PHE A 1 154 ? -13.515 -11.230 -3.855 1.00 89.44 154 PHE A C 1
ATOM 1304 O O . PHE A 1 154 ? -13.413 -10.113 -3.339 1.00 89.44 154 PHE A O 1
ATOM 1311 N N . ALA A 1 155 ? -12.447 -11.954 -4.196 1.00 88.06 155 ALA A N 1
ATOM 1312 C CA . ALA A 1 155 ? -11.088 -11.454 -4.050 1.00 88.06 155 ALA A CA 1
ATOM 1313 C C . ALA A 1 155 ? -10.818 -10.259 -4.971 1.00 88.06 155 ALA A C 1
ATOM 1315 O O . ALA A 1 155 ? -10.247 -9.261 -4.525 1.00 88.06 155 ALA A O 1
ATOM 1316 N N . LEU A 1 156 ? -11.233 -10.353 -6.237 1.00 82.31 156 LEU A N 1
ATOM 1317 C CA . LEU A 1 156 ? -11.052 -9.300 -7.232 1.00 82.31 156 LEU A CA 1
ATOM 1318 C C . LEU A 1 156 ? -11.817 -8.034 -6.856 1.00 82.31 156 LEU A C 1
ATOM 1320 O O . LEU A 1 156 ? -11.234 -6.953 -6.863 1.00 82.31 156 LEU A O 1
ATOM 1324 N N . ASP A 1 157 ? -13.073 -8.166 -6.445 1.00 85.69 157 ASP A N 1
ATOM 1325 C CA . ASP A 1 157 ? -13.917 -7.031 -6.083 1.00 85.69 157 ASP A CA 1
ATOM 1326 C C . ASP A 1 157 ? -13.362 -6.262 -4.880 1.00 85.69 157 ASP A C 1
ATOM 1328 O O . ASP A 1 157 ? -13.229 -5.036 -4.921 1.00 85.69 157 ASP A O 1
ATOM 1332 N N . ARG A 1 158 ? -12.932 -6.965 -3.820 1.00 93.69 158 ARG A N 1
ATOM 1333 C CA . ARG A 1 158 ? -12.261 -6.305 -2.688 1.00 93.69 158 ARG A CA 1
ATOM 1334 C C . ARG A 1 158 ? -10.944 -5.665 -3.118 1.00 93.69 158 ARG A C 1
ATOM 1336 O O . ARG A 1 158 ? -10.623 -4.562 -2.674 1.00 93.69 158 ARG A O 1
ATOM 1343 N N . LEU A 1 159 ? -10.182 -6.332 -3.985 1.00 87.75 159 LEU A N 1
ATOM 1344 C CA . LEU A 1 159 ? -8.920 -5.800 -4.486 1.00 87.75 159 LEU A CA 1
ATOM 1345 C C . LEU A 1 159 ? -9.119 -4.498 -5.276 1.00 87.75 159 LEU A C 1
ATOM 1347 O O . LEU A 1 159 ? -8.302 -3.590 -5.126 1.00 87.75 159 LEU A O 1
ATOM 1351 N N . GLN A 1 160 ? -10.197 -4.372 -6.058 1.00 83.44 160 GLN A N 1
ATOM 1352 C CA . GLN A 1 160 ? -10.540 -3.127 -6.757 1.00 83.44 160 GLN A CA 1
ATOM 1353 C C . GLN A 1 160 ? -10.758 -1.973 -5.776 1.00 83.44 160 GLN A C 1
ATOM 1355 O O . GLN A 1 160 ? -10.183 -0.898 -5.951 1.00 83.44 160 GLN A O 1
ATOM 1360 N N . VAL A 1 161 ? -11.503 -2.208 -4.691 1.00 90.00 161 VAL A N 1
ATOM 1361 C CA . VAL A 1 161 ? -11.725 -1.199 -3.644 1.00 90.00 161 VAL A CA 1
ATOM 1362 C C . VAL A 1 161 ? -10.401 -0.781 -2.996 1.00 90.00 161 VAL A C 1
ATOM 1364 O O . VAL A 1 161 ? -10.110 0.410 -2.897 1.00 90.00 161 VAL A O 1
ATOM 1367 N N . LEU A 1 162 ? -9.552 -1.736 -2.600 1.00 91.00 162 LEU A N 1
ATOM 1368 C CA . LEU A 1 162 ? -8.262 -1.422 -1.969 1.00 91.00 162 LEU A CA 1
ATOM 1369 C C . LEU A 1 162 ? -7.310 -0.673 -2.917 1.00 91.00 162 LEU A C 1
ATOM 1371 O O . LEU A 1 162 ? -6.639 0.273 -2.501 1.00 91.00 162 LEU A O 1
ATOM 1375 N N . LYS A 1 163 ? -7.287 -1.039 -4.203 1.00 81.56 163 LYS A N 1
ATOM 1376 C CA . LYS A 1 163 ? -6.517 -0.330 -5.236 1.00 81.56 163 LYS A CA 1
ATOM 1377 C C . LYS A 1 163 ? -7.043 1.070 -5.510 1.00 81.56 163 LYS A C 1
ATOM 1379 O O . LYS A 1 163 ? -6.250 1.970 -5.773 1.00 81.56 163 LYS A O 1
ATOM 1384 N N . ALA A 1 164 ? -8.351 1.280 -5.428 1.00 82.81 164 ALA A N 1
ATOM 1385 C CA . ALA A 1 164 ? -8.923 2.612 -5.530 1.00 82.81 164 ALA A CA 1
ATOM 1386 C C . ALA A 1 164 ? -8.468 3.506 -4.370 1.00 82.81 164 ALA A C 1
ATOM 1388 O O . ALA A 1 164 ? -8.133 4.671 -4.596 1.00 82.81 164 ALA A O 1
ATOM 1389 N N . ILE A 1 165 ? -8.375 2.959 -3.147 1.00 86.62 165 ILE A N 1
ATOM 1390 C CA . ILE A 1 165 ? -7.831 3.689 -1.989 1.00 86.62 165 ILE A CA 1
ATOM 1391 C C . ILE A 1 165 ? -6.371 4.054 -2.253 1.00 86.62 165 ILE A C 1
ATOM 1393 O O . ILE A 1 165 ? -5.982 5.210 -2.083 1.00 86.62 165 ILE A O 1
ATOM 1397 N N . GLU A 1 166 ? -5.569 3.091 -2.710 1.00 83.19 166 GLU A N 1
ATOM 1398 C CA . GLU A 1 166 ? -4.184 3.332 -3.110 1.00 83.19 166 GLU A CA 1
ATOM 1399 C C . GLU A 1 166 ? -4.074 4.434 -4.164 1.00 83.19 166 GLU A C 1
ATOM 1401 O O . GLU A 1 166 ? -3.372 5.420 -3.950 1.00 83.19 166 GLU A O 1
ATOM 1406 N N . GLY A 1 167 ? -4.800 4.318 -5.275 1.00 74.19 167 GLY A N 1
ATOM 1407 C CA . GLY A 1 167 ? -4.792 5.300 -6.353 1.00 74.19 167 GLY A CA 1
ATOM 1408 C C . GLY A 1 167 ? -5.209 6.696 -5.890 1.00 74.19 167 GLY A C 1
ATOM 1409 O O . GLY A 1 167 ? -4.601 7.683 -6.306 1.00 74.19 167 GLY A O 1
ATOM 1410 N N . ALA A 1 168 ? -6.201 6.790 -5.002 1.00 77.25 168 ALA A N 1
ATOM 1411 C CA . ALA A 1 168 ? -6.676 8.051 -4.445 1.00 77.25 168 ALA A CA 1
ATOM 1412 C C . ALA A 1 168 ? -5.640 8.712 -3.519 1.00 77.25 168 ALA A C 1
ATOM 1414 O O . ALA A 1 168 ? -5.395 9.911 -3.647 1.00 77.25 168 ALA A O 1
ATOM 1415 N N . ILE A 1 169 ? -4.988 7.931 -2.649 1.00 75.19 169 ILE A N 1
ATOM 1416 C CA . ILE A 1 169 ? -3.912 8.412 -1.766 1.00 75.19 169 ILE A CA 1
ATOM 1417 C C . ILE A 1 169 ? -2.702 8.853 -2.576 1.00 75.19 169 ILE A C 1
ATOM 1419 O O . ILE A 1 169 ? -2.125 9.901 -2.312 1.00 75.19 169 ILE A O 1
ATOM 1423 N N . LEU A 1 170 ? -2.328 8.065 -3.582 1.00 65.19 170 LEU A N 1
ATOM 1424 C CA . LEU A 1 170 ? -1.252 8.409 -4.499 1.00 65.19 170 LEU A CA 1
ATOM 1425 C C . LEU A 1 170 ? -1.547 9.766 -5.173 1.00 65.19 170 LEU A C 1
ATOM 1427 O O . LEU A 1 170 ? -0.661 10.599 -5.307 1.00 65.19 170 LEU A O 1
ATOM 1431 N N . ARG A 1 171 ? -2.798 10.062 -5.523 1.00 66.88 171 ARG A N 1
ATOM 1432 C CA . ARG A 1 171 ? -3.181 11.337 -6.156 1.00 66.88 171 ARG A CA 1
ATOM 1433 C C . ARG A 1 171 ? -3.381 12.509 -5.190 1.00 66.88 171 ARG A C 1
ATOM 1435 O O . ARG A 1 171 ? -3.902 13.530 -5.624 1.00 66.88 171 ARG A O 1
ATOM 1442 N N . ASN A 1 172 ? -3.000 12.385 -3.917 1.00 65.81 172 ASN A N 1
ATOM 1443 C CA . ASN A 1 172 ? -3.187 13.430 -2.903 1.00 65.81 172 ASN A CA 1
ATOM 1444 C C . ASN A 1 172 ? -4.627 13.925 -2.768 1.00 65.81 172 ASN A C 1
ATOM 1446 O O . ASN A 1 172 ? -4.869 15.086 -2.439 1.00 65.81 172 ASN A O 1
ATOM 1450 N N . LYS A 1 173 ? -5.598 13.034 -2.998 1.00 75.38 173 LYS A N 1
ATOM 1451 C CA . LYS A 1 173 ? -6.991 13.340 -2.686 1.00 75.38 173 LYS A CA 1
ATOM 1452 C C . LYS A 1 173 ? -7.130 13.580 -1.180 1.00 75.38 173 LYS A C 1
ATOM 1454 O O . LYS A 1 173 ? -6.520 12.876 -0.374 1.00 75.38 173 LYS A O 1
ATOM 1459 N N . THR A 1 174 ? -7.944 14.560 -0.802 1.00 81.25 174 THR A N 1
ATOM 1460 C CA . THR A 1 174 ? -8.271 14.819 0.608 1.00 81.25 174 THR A CA 1
ATOM 1461 C C . THR A 1 174 ? -9.031 13.634 1.210 1.00 81.25 174 THR A C 1
ATOM 1463 O O . THR A 1 174 ? -9.618 12.834 0.478 1.00 81.25 174 THR A O 1
ATOM 1466 N N . GLU A 1 175 ? -9.075 13.513 2.543 1.00 84.00 175 GLU A N 1
ATOM 1467 C CA . GLU A 1 175 ? -9.818 12.417 3.193 1.00 84.00 175 GLU A CA 1
ATOM 1468 C C . GLU A 1 175 ? -11.289 12.360 2.744 1.00 84.00 175 GLU A C 1
ATOM 1470 O O . GLU A 1 175 ? -11.847 11.276 2.579 1.00 84.00 175 GLU A O 1
ATOM 1475 N N . GLU A 1 176 ? -11.904 13.512 2.467 1.00 87.38 176 GLU A N 1
ATOM 1476 C CA . GLU A 1 176 ? -13.287 13.594 1.991 1.00 87.38 176 GLU A CA 1
ATOM 1477 C C . GLU A 1 176 ? -13.446 13.141 0.540 1.00 87.38 176 GLU A C 1
ATOM 1479 O O . GLU A 1 176 ? -14.388 12.416 0.220 1.00 87.38 176 GLU A O 1
ATOM 1484 N N . GLN A 1 177 ? -12.506 13.514 -0.332 1.00 85.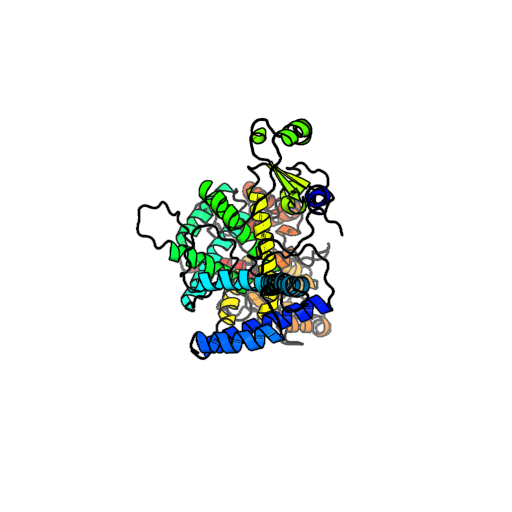50 177 GLN A N 1
ATOM 1485 C CA . GLN A 1 177 ? -12.481 13.062 -1.724 1.00 85.50 177 GLN A CA 1
ATOM 1486 C C . GLN A 1 177 ? -12.215 11.559 -1.820 1.00 85.50 177 GLN A C 1
ATOM 1488 O O . GLN A 1 177 ? -12.831 10.879 -2.641 1.00 85.50 177 GLN A O 1
ATOM 1493 N N . ILE A 1 178 ? -11.318 11.031 -0.976 1.00 85.56 178 ILE A N 1
ATOM 1494 C CA . ILE A 1 178 ? -11.092 9.589 -0.845 1.00 85.56 178 ILE A CA 1
ATOM 1495 C C . ILE A 1 178 ? -12.400 8.934 -0.402 1.00 85.56 178 ILE A C 1
ATOM 1497 O O . ILE A 1 178 ? -12.895 8.060 -1.100 1.00 85.56 178 ILE A O 1
ATOM 1501 N N . ARG A 1 179 ? -13.011 9.390 0.698 1.00 89.62 179 ARG A N 1
ATOM 1502 C CA . ARG A 1 179 ? -14.277 8.842 1.209 1.00 89.62 179 ARG A CA 1
ATOM 1503 C C . ARG A 1 179 ? -15.370 8.818 0.136 1.00 89.62 179 ARG A C 1
ATOM 1505 O O . ARG A 1 179 ? -15.965 7.770 -0.086 1.00 89.62 179 ARG A O 1
ATOM 1512 N N . GLY A 1 180 ? -15.597 9.928 -0.568 1.00 88.00 180 GLY A N 1
ATOM 1513 C CA . GLY A 1 180 ? -16.602 10.009 -1.633 1.00 88.00 180 GLY A CA 1
ATOM 1514 C C . GLY A 1 180 ? -16.327 9.053 -2.797 1.00 88.00 180 GLY A C 1
ATOM 1515 O O . GLY A 1 180 ? -17.217 8.317 -3.216 1.00 88.00 180 GLY A O 1
ATOM 1516 N N . HIS A 1 181 ? -15.082 9.005 -3.275 1.00 84.62 181 HIS A N 1
ATOM 1517 C CA . HIS A 1 181 ? -14.674 8.110 -4.359 1.00 84.62 181 HIS A CA 1
ATOM 1518 C C . HIS A 1 181 ? -14.790 6.627 -3.975 1.00 84.62 181 HIS A C 1
ATOM 1520 O O . HIS A 1 181 ? -15.243 5.807 -4.770 1.00 84.62 181 HIS A O 1
ATOM 1526 N N . ILE A 1 182 ? -14.407 6.282 -2.745 1.00 89.00 182 ILE A N 1
ATOM 1527 C CA . ILE A 1 182 ? -14.455 4.907 -2.246 1.00 89.00 182 ILE A CA 1
ATOM 1528 C C . ILE A 1 182 ? -15.878 4.461 -1.961 1.00 89.00 182 ILE A C 1
ATOM 1530 O O . ILE A 1 182 ? -16.174 3.298 -2.208 1.00 89.00 182 ILE A O 1
ATOM 1534 N N . ASN A 1 183 ? -16.766 5.350 -1.517 1.00 88.25 183 ASN A N 1
ATOM 1535 C CA . ASN A 1 183 ? -18.183 5.022 -1.382 1.00 88.25 183 ASN A CA 1
ATOM 1536 C C . ASN A 1 183 ? -18.777 4.625 -2.746 1.00 88.25 183 ASN A C 1
ATOM 1538 O O . ASN A 1 183 ? -19.385 3.567 -2.846 1.00 88.25 183 ASN A O 1
ATOM 1542 N N . GLN A 1 184 ? -18.491 5.385 -3.812 1.00 86.50 184 GLN A N 1
ATOM 1543 C CA . GLN A 1 184 ? -18.955 5.062 -5.172 1.00 86.50 184 GLN A CA 1
ATOM 1544 C C . GLN A 1 184 ? -18.445 3.702 -5.672 1.00 86.50 184 GLN A C 1
ATOM 1546 O O . GLN A 1 184 ? -19.211 2.910 -6.208 1.00 86.50 184 GLN A O 1
ATOM 1551 N N . ILE A 1 185 ? -17.152 3.418 -5.488 1.00 84.25 185 ILE A N 1
ATOM 1552 C CA . ILE A 1 185 ? -16.546 2.149 -5.926 1.00 84.25 185 ILE A CA 1
ATOM 1553 C C . ILE A 1 185 ? -17.018 0.984 -5.049 1.00 84.25 185 ILE A C 1
ATOM 1555 O O . ILE A 1 185 ? -17.239 -0.119 -5.543 1.00 84.25 185 ILE A O 1
ATOM 1559 N N . SER A 1 186 ? -17.202 1.213 -3.747 1.00 88.25 186 SER A N 1
ATOM 1560 C CA . SER A 1 186 ? -17.729 0.191 -2.841 1.00 88.25 186 SER A CA 1
ATOM 1561 C C . SER A 1 186 ? -19.167 -0.169 -3.203 1.00 88.25 186 SER A C 1
ATOM 1563 O O . SER A 1 186 ? -19.485 -1.347 -3.192 1.00 88.25 186 SER A O 1
ATOM 1565 N N . ASP A 1 187 ? -20.005 0.788 -3.607 1.00 85.81 187 ASP A N 1
ATOM 1566 C CA . ASP A 1 187 ? -21.380 0.504 -4.043 1.00 85.81 187 ASP A CA 1
ATOM 1567 C C . ASP A 1 187 ? -21.446 -0.427 -5.269 1.00 85.81 187 ASP A C 1
ATOM 1569 O O . ASP A 1 187 ? -22.399 -1.196 -5.404 1.00 85.81 187 ASP A O 1
ATOM 1573 N N . GLU A 1 188 ? -20.434 -0.386 -6.144 1.00 84.44 188 GLU A N 1
ATOM 1574 C CA . GLU A 1 188 ? -20.321 -1.256 -7.321 1.00 84.44 188 GLU A CA 1
ATOM 1575 C C . GLU A 1 188 ? -19.740 -2.637 -6.974 1.00 84.44 188 GLU A C 1
ATOM 1577 O O . GLU A 1 188 ? -20.325 -3.665 -7.316 1.00 84.44 188 GLU A O 1
ATOM 1582 N N . PHE A 1 189 ? -18.596 -2.679 -6.282 1.00 82.12 189 PHE A N 1
ATOM 1583 C CA . PHE A 1 189 ? -17.825 -3.916 -6.104 1.00 82.12 189 PHE A CA 1
ATOM 1584 C C . PHE A 1 189 ? -18.062 -4.604 -4.756 1.00 82.12 189 PHE A C 1
ATOM 1586 O O . PHE A 1 189 ? -18.080 -5.834 -4.675 1.00 82.12 189 PHE A O 1
ATOM 1593 N N . LEU A 1 190 ? -18.256 -3.846 -3.677 1.00 88.81 190 LEU A N 1
ATOM 1594 C CA . LEU A 1 190 ? -18.354 -4.377 -2.315 1.00 88.81 190 LEU A CA 1
ATOM 1595 C C . LEU A 1 190 ? -19.412 -3.626 -1.484 1.00 88.81 190 LEU A C 1
ATOM 1597 O O . LEU A 1 190 ? -19.056 -2.964 -0.499 1.00 88.81 190 LEU A O 1
ATOM 1601 N N . PRO A 1 191 ? -20.696 -3.688 -1.896 1.00 84.56 191 PRO A N 1
ATOM 1602 C CA . PRO A 1 191 ? -21.758 -2.932 -1.249 1.00 84.56 191 PRO A CA 1
ATOM 1603 C C . PRO A 1 191 ? -21.963 -3.423 0.184 1.00 84.56 191 PRO A C 1
ATOM 1605 O O . PRO A 1 191 ? -21.897 -4.620 0.456 1.00 84.56 191 PRO A O 1
ATOM 1608 N N . LEU A 1 192 ? -22.188 -2.477 1.097 1.00 82.75 192 LEU A N 1
ATOM 1609 C CA . LEU A 1 192 ? -22.470 -2.723 2.511 1.00 82.75 192 LEU A CA 1
ATOM 1610 C C . LEU A 1 192 ? -23.529 -1.728 2.991 1.00 82.75 192 LEU A C 1
ATOM 1612 O O . LEU A 1 192 ? -23.209 -0.668 3.533 1.00 82.75 192 LEU A O 1
ATOM 1616 N N . ARG A 1 193 ? -24.801 -2.043 2.737 1.00 79.81 193 ARG A N 1
ATOM 1617 C CA . ARG A 1 193 ? -25.922 -1.129 3.002 1.00 79.81 193 ARG A CA 1
ATOM 1618 C C . ARG A 1 193 ? -26.480 -1.257 4.421 1.00 79.81 193 ARG A C 1
ATOM 1620 O O . ARG A 1 193 ? -26.530 -2.338 5.001 1.00 79.81 193 ARG A O 1
ATOM 1627 N N . SER A 1 194 ? -26.939 -0.131 4.970 1.00 73.06 194 SER A N 1
ATOM 1628 C CA . SER A 1 194 ? -27.505 -0.049 6.327 1.00 73.06 194 SER A CA 1
ATOM 1629 C C . SER A 1 194 ? -28.800 -0.858 6.490 1.00 73.06 194 SER A C 1
ATOM 1631 O O . SER A 1 194 ? -29.570 -1.024 5.542 1.00 73.06 194 SER A O 1
ATOM 1633 N N . ASN A 1 195 ? -29.054 -1.303 7.726 1.00 66.88 195 ASN A N 1
ATOM 1634 C CA . ASN A 1 195 ? -30.240 -2.066 8.134 1.00 66.88 195 ASN A CA 1
ATOM 1635 C C . ASN A 1 195 ? -31.568 -1.310 7.922 1.00 66.88 195 ASN A C 1
ATOM 1637 O O . ASN A 1 195 ? -32.621 -1.936 7.847 1.00 66.88 195 ASN A O 1
ATOM 1641 N N . ASP A 1 196 ? -31.532 0.020 7.796 1.00 60.81 196 ASP A N 1
ATOM 1642 C CA . ASP A 1 196 ? -32.729 0.878 7.754 1.00 60.81 196 ASP A CA 1
ATOM 1643 C C . ASP A 1 196 ? -33.375 1.025 6.362 1.00 60.81 196 ASP A C 1
ATOM 1645 O O . ASP A 1 196 ? -34.338 1.780 6.178 1.00 60.81 196 ASP A O 1
ATOM 1649 N N . GLY A 1 197 ? -32.849 0.336 5.347 1.00 56.00 197 GLY A N 1
ATOM 1650 C CA . GLY A 1 197 ? -33.360 0.410 3.980 1.00 56.00 197 GLY A CA 1
ATOM 1651 C C . GLY A 1 197 ? -34.754 -0.209 3.828 1.00 56.00 197 GLY A C 1
ATOM 1652 O O . GLY A 1 197 ? -34.940 -1.406 4.017 1.00 56.00 197 GLY A O 1
ATOM 1653 N N . LYS A 1 198 ? -35.742 0.576 3.373 1.00 49.94 198 LYS A N 1
ATOM 1654 C CA . LYS A 1 198 ? -37.118 0.117 3.070 1.00 49.94 198 LYS A CA 1
ATOM 1655 C C . LYS A 1 198 ? -37.245 -0.842 1.850 1.00 49.94 198 LYS A C 1
ATOM 1657 O O . LYS A 1 198 ? -38.343 -0.965 1.311 1.00 49.94 198 LYS A O 1
ATOM 1662 N N . GLN A 1 199 ? -36.189 -1.527 1.377 1.00 51.59 199 GLN A N 1
ATOM 1663 C CA . GLN A 1 199 ? -36.239 -2.394 0.174 1.00 51.59 199 GLN A CA 1
ATOM 1664 C C . GLN A 1 199 ? -35.298 -3.628 0.170 1.00 51.59 199 GLN A C 1
ATOM 1666 O O . GLN A 1 199 ? -34.107 -3.503 0.421 1.00 51.59 199 GLN A O 1
ATOM 1671 N N . ARG A 1 200 ? -35.878 -4.779 -0.231 1.00 54.56 200 ARG A N 1
ATOM 1672 C CA . ARG A 1 200 ? -35.472 -5.890 -1.148 1.00 54.56 200 ARG A CA 1
ATOM 1673 C C . ARG A 1 200 ? -34.017 -6.384 -1.345 1.00 54.56 200 ARG A C 1
ATOM 1675 O O . ARG A 1 200 ? -33.859 -7.310 -2.138 1.00 54.56 200 ARG A O 1
ATOM 1682 N N . TYR A 1 201 ? -32.986 -5.845 -0.706 1.00 61.53 201 TYR A N 1
ATOM 1683 C CA . TYR A 1 201 ? -31.608 -6.336 -0.897 1.00 61.53 201 TYR A CA 1
ATOM 1684 C C . TYR A 1 201 ? -31.249 -7.452 0.090 1.00 61.53 201 TYR A C 1
ATOM 1686 O O . TYR A 1 201 ? -31.678 -7.428 1.243 1.00 61.53 201 TYR A O 1
ATOM 1694 N N . ASP A 1 202 ? -30.446 -8.421 -0.357 1.00 72.50 202 ASP A N 1
ATOM 1695 C CA . ASP A 1 202 ? -29.903 -9.466 0.514 1.00 72.50 202 ASP A CA 1
ATOM 1696 C C . ASP A 1 202 ? -28.685 -8.926 1.282 1.00 72.50 202 ASP A C 1
ATOM 1698 O O . ASP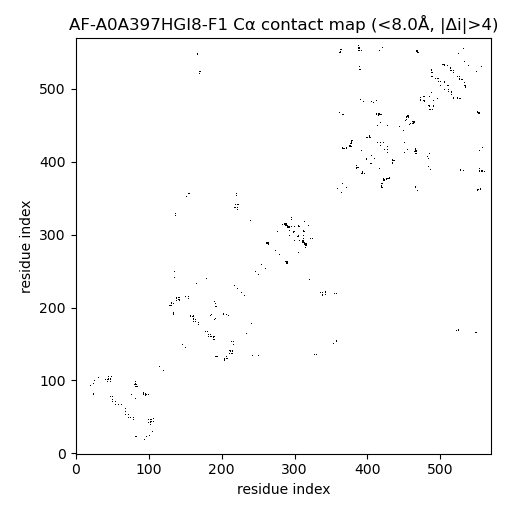 A 1 202 ? -27.533 -9.049 0.862 1.00 72.50 202 ASP A O 1
ATOM 1702 N N . LEU A 1 203 ? -28.964 -8.277 2.415 1.00 78.44 203 LEU A N 1
ATOM 1703 C CA . LEU A 1 203 ? -27.947 -7.695 3.293 1.00 78.44 203 LEU A CA 1
ATOM 1704 C C . LEU A 1 203 ? -26.985 -8.754 3.853 1.00 78.44 203 LEU A C 1
ATOM 1706 O O . LEU A 1 203 ? -25.822 -8.445 4.120 1.00 78.44 203 LEU A O 1
ATOM 1710 N N . GLN A 1 204 ? -27.442 -10.000 4.020 1.00 78.00 204 GLN A N 1
ATOM 1711 C CA . GLN A 1 204 ? -26.577 -11.081 4.488 1.00 78.00 204 GLN A CA 1
ATOM 1712 C C . GLN A 1 204 ? -25.599 -11.503 3.391 1.00 78.00 204 GLN A C 1
ATOM 1714 O O . GLN A 1 204 ? -24.424 -11.715 3.687 1.00 78.00 204 GLN A O 1
ATOM 1719 N N . ALA A 1 205 ? -26.020 -11.537 2.124 1.00 78.25 205 ALA A N 1
ATOM 1720 C CA . ALA A 1 205 ? -25.113 -11.786 1.003 1.00 78.25 205 ALA A CA 1
ATOM 1721 C C . ALA A 1 205 ? -24.032 -10.696 0.860 1.00 78.25 205 ALA A C 1
ATOM 1723 O O . ALA A 1 205 ? -22.865 -11.020 0.623 1.00 78.25 205 ALA A O 1
ATOM 1724 N N . GLU A 1 206 ? -24.385 -9.421 1.059 1.00 85.00 206 GLU A N 1
ATOM 1725 C CA . GLU A 1 206 ? -23.428 -8.300 1.071 1.00 85.00 206 GLU A CA 1
ATOM 1726 C C . GLU A 1 206 ? -22.353 -8.493 2.163 1.00 85.00 206 GLU A C 1
ATOM 1728 O O . GLU A 1 206 ? -21.146 -8.448 1.895 1.00 85.00 206 GLU A O 1
ATOM 1733 N N . ARG A 1 207 ? -22.779 -8.809 3.393 1.00 86.00 207 ARG A N 1
ATOM 1734 C CA . ARG A 1 207 ? -21.882 -9.029 4.543 1.00 86.00 207 ARG A CA 1
ATOM 1735 C C . ARG A 1 207 ? -21.054 -10.307 4.409 1.00 86.00 207 ARG A C 1
ATOM 1737 O O . ARG A 1 207 ? -19.869 -10.314 4.747 1.00 86.00 207 ARG A O 1
ATOM 1744 N N . ARG A 1 208 ? -21.641 -11.361 3.840 1.00 87.25 208 ARG A N 1
ATOM 1745 C CA . ARG A 1 208 ? -20.966 -12.616 3.485 1.00 87.25 208 ARG A CA 1
ATOM 1746 C C . ARG A 1 208 ? -19.820 -12.358 2.509 1.00 87.25 208 ARG A C 1
ATOM 1748 O O . ARG A 1 208 ? -18.691 -12.780 2.765 1.00 87.25 208 ARG A O 1
ATOM 1755 N N . LYS A 1 209 ? -20.079 -11.614 1.429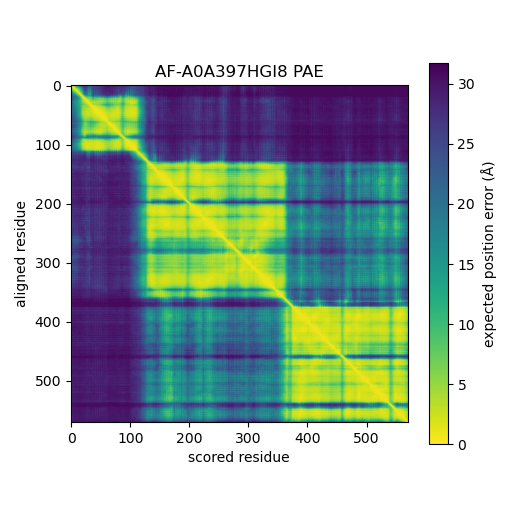 1.00 89.44 209 LYS A N 1
ATOM 1756 C CA . LYS A 1 209 ? -19.062 -11.240 0.437 1.00 89.44 209 LYS A CA 1
ATOM 1757 C C . LYS A 1 209 ? -17.918 -10.450 1.075 1.00 89.44 209 LYS A C 1
ATOM 1759 O O . LYS A 1 209 ? -16.747 -10.747 0.827 1.00 89.44 209 LYS A O 1
ATOM 1764 N N . ASP A 1 210 ? -18.229 -9.478 1.931 1.00 92.00 210 ASP A N 1
ATOM 1765 C CA . ASP A 1 210 ? -17.220 -8.703 2.660 1.00 92.00 210 ASP A CA 1
ATOM 1766 C C . ASP A 1 210 ? -16.352 -9.571 3.580 1.00 92.00 210 ASP A C 1
ATOM 1768 O O . ASP A 1 210 ? -15.121 -9.498 3.536 1.00 92.00 210 ASP A O 1
ATOM 1772 N N . HIS A 1 211 ? -16.982 -10.441 4.367 1.00 91.50 211 HIS A N 1
ATOM 1773 C CA . HIS A 1 211 ? -16.287 -11.332 5.288 1.00 91.50 211 HIS A CA 1
ATOM 1774 C C . HIS A 1 211 ? -15.349 -12.287 4.548 1.00 91.50 211 HIS A C 1
ATOM 1776 O O . HIS A 1 211 ? -14.164 -12.361 4.870 1.00 91.50 211 HIS A O 1
ATOM 1782 N N . ILE A 1 212 ? -15.836 -12.965 3.511 1.00 91.19 212 ILE A N 1
ATOM 1783 C CA . ILE A 1 212 ? -15.063 -13.969 2.772 1.00 91.19 212 ILE A CA 1
ATOM 1784 C C . ILE A 1 212 ? -13.938 -13.323 1.967 1.00 91.19 212 ILE A C 1
ATOM 1786 O O . ILE A 1 212 ? -12.793 -13.770 2.056 1.00 91.19 212 ILE A O 1
ATOM 1790 N N . SER A 1 213 ? -14.227 -12.242 1.234 1.00 94.19 213 SER A N 1
ATOM 1791 C CA . SER A 1 213 ? -13.219 -11.533 0.434 1.00 94.19 213 SER A CA 1
ATOM 1792 C C . SER A 1 213 ? -12.020 -11.090 1.278 1.00 94.19 213 SER A C 1
ATOM 1794 O O . SER A 1 213 ? -10.873 -11.234 0.851 1.00 94.19 213 SER A O 1
ATOM 1796 N N . HIS A 1 214 ? -12.261 -10.620 2.507 1.00 95.44 214 HIS A N 1
ATOM 1797 C CA . HIS A 1 214 ? -11.204 -10.255 3.446 1.00 95.44 214 HIS A CA 1
ATOM 1798 C C . HIS A 1 214 ? -10.288 -11.445 3.775 1.00 95.44 214 HIS A C 1
ATOM 1800 O O . HIS A 1 214 ? -9.061 -11.323 3.736 1.00 95.44 214 HIS A O 1
ATOM 1806 N N . PHE A 1 215 ? -10.859 -12.613 4.083 1.00 93.88 215 PHE A N 1
ATOM 1807 C CA . PHE A 1 215 ? -10.079 -13.813 4.402 1.00 93.88 215 PHE A CA 1
ATOM 1808 C C . PHE A 1 215 ? -9.340 -14.387 3.189 1.00 93.88 215 PHE A C 1
ATOM 1810 O O . PHE A 1 215 ? -8.216 -14.867 3.349 1.00 93.88 215 PHE A O 1
ATOM 1817 N N . ILE A 1 216 ? -9.902 -14.279 1.983 1.00 92.31 216 ILE A N 1
ATOM 1818 C CA . ILE A 1 216 ? -9.199 -14.672 0.756 1.00 92.31 216 ILE A CA 1
ATOM 1819 C C . ILE A 1 216 ? -7.971 -13.780 0.534 1.00 92.31 216 ILE A C 1
ATOM 1821 O O . ILE A 1 216 ? -6.868 -14.289 0.310 1.00 92.31 216 ILE A O 1
ATOM 1825 N N . LEU A 1 217 ? -8.111 -12.456 0.675 1.00 93.06 217 LEU A N 1
ATOM 1826 C CA . LEU A 1 217 ? -6.967 -11.549 0.538 1.00 93.06 217 LEU A CA 1
ATOM 1827 C C . LEU A 1 217 ? -5.924 -11.745 1.648 1.00 93.06 217 LEU A C 1
ATOM 1829 O O . LEU A 1 217 ? -4.729 -11.660 1.364 1.00 93.06 217 LEU A O 1
ATOM 1833 N N . ARG A 1 218 ? -6.314 -12.121 2.876 1.00 93.75 218 ARG A N 1
ATOM 1834 C CA . ARG A 1 218 ? -5.338 -12.527 3.909 1.00 93.75 218 ARG A CA 1
ATOM 1835 C C . ARG A 1 218 ? -4.429 -13.656 3.420 1.00 93.75 218 ARG A C 1
ATOM 1837 O O . ARG A 1 218 ? -3.225 -13.588 3.652 1.00 93.75 218 ARG A O 1
ATOM 1844 N N . LEU A 1 219 ? -4.976 -14.662 2.732 1.00 90.56 219 LEU A N 1
ATOM 1845 C CA . LEU A 1 219 ? -4.186 -15.769 2.175 1.00 90.56 219 LEU A CA 1
ATOM 1846 C C . LEU A 1 219 ? -3.265 -15.305 1.041 1.00 90.56 219 LEU A C 1
ATOM 1848 O O . LEU A 1 219 ? -2.109 -15.724 0.976 1.00 90.56 219 LEU A O 1
ATOM 1852 N N . ALA A 1 220 ? -3.745 -14.426 0.159 1.00 88.56 220 ALA A N 1
ATOM 1853 C CA . ALA A 1 220 ? -2.942 -13.919 -0.954 1.00 88.56 220 ALA A CA 1
ATOM 1854 C C . ALA A 1 220 ? -1.750 -13.072 -0.466 1.00 88.56 220 ALA A C 1
ATOM 1856 O O . ALA A 1 220 ? -0.621 -13.264 -0.934 1.00 88.56 220 ALA A O 1
ATOM 1857 N N . TYR A 1 221 ? -1.985 -12.201 0.521 1.00 89.56 221 TYR A N 1
ATOM 1858 C CA . TYR A 1 221 ? -1.039 -11.172 0.957 1.00 89.56 221 TYR A CA 1
ATOM 1859 C C . TYR A 1 221 ? -0.211 -11.539 2.197 1.00 89.56 221 TYR A C 1
ATOM 1861 O O . TYR A 1 221 ? 0.706 -10.801 2.551 1.00 89.56 221 TYR A O 1
ATOM 1869 N N . CYS A 1 222 ? -0.436 -12.685 2.853 1.00 89.62 222 CYS A N 1
ATOM 1870 C CA . CYS A 1 222 ? 0.368 -13.065 4.023 1.00 89.62 222 CYS A CA 1
ATOM 1871 C C . CYS A 1 222 ? 1.816 -13.476 3.691 1.00 89.62 222 CYS A C 1
ATOM 1873 O O . CYS A 1 222 ? 2.649 -13.556 4.592 1.00 89.62 222 CYS A O 1
ATOM 1875 N N . ARG A 1 223 ? 2.134 -13.746 2.418 1.00 81.62 223 ARG A N 1
ATOM 1876 C CA . ARG A 1 223 ? 3.352 -14.462 1.985 1.00 81.62 223 ARG A CA 1
ATOM 1877 C C . ARG A 1 223 ? 4.666 -13.723 2.227 1.00 81.62 223 ARG A C 1
ATOM 1879 O O . ARG A 1 223 ? 5.661 -14.357 2.567 1.00 81.62 223 ARG A O 1
ATOM 1886 N N . ASN A 1 224 ? 4.695 -12.411 2.022 1.00 81.94 224 ASN A N 1
ATOM 1887 C CA . ASN A 1 224 ? 5.885 -11.593 2.242 1.00 81.94 224 ASN A CA 1
ATOM 1888 C C . ASN A 1 224 ? 5.520 -10.324 3.021 1.00 81.94 224 ASN A C 1
ATOM 1890 O O . ASN A 1 224 ? 4.349 -9.985 3.174 1.00 81.94 224 ASN A O 1
ATOM 1894 N N . GLU A 1 225 ? 6.528 -9.652 3.562 1.00 81.38 225 GLU A N 1
ATOM 1895 C CA . GLU A 1 225 ? 6.314 -8.492 4.426 1.00 81.38 225 GLU A CA 1
ATOM 1896 C C . GLU A 1 225 ? 5.724 -7.290 3.684 1.00 81.38 225 GLU A C 1
ATOM 1898 O O . GLU A 1 225 ? 4.828 -6.638 4.208 1.00 81.38 225 GLU A O 1
ATOM 1903 N N . GLU A 1 226 ? 6.160 -7.049 2.449 1.00 79.56 226 GLU A N 1
ATOM 1904 C CA . GLU A 1 226 ? 5.671 -5.947 1.616 1.00 79.56 226 GLU A CA 1
ATOM 1905 C C . GLU A 1 226 ? 4.169 -6.081 1.317 1.00 79.56 226 GLU A C 1
ATOM 1907 O O . GLU A 1 226 ? 3.409 -5.137 1.521 1.00 79.56 226 GLU A O 1
ATOM 1912 N N . LEU A 1 227 ? 3.724 -7.278 0.926 1.00 84.12 227 LEU A N 1
ATOM 1913 C CA . LEU A 1 227 ? 2.319 -7.614 0.697 1.00 84.12 227 LEU A CA 1
ATOM 1914 C C . LEU A 1 227 ? 1.499 -7.468 1.980 1.00 84.12 227 LEU A C 1
ATOM 1916 O O . LEU A 1 227 ? 0.413 -6.889 1.947 1.00 84.12 227 LEU A O 1
ATOM 1920 N N . ARG A 1 228 ? 2.022 -7.943 3.119 1.00 89.94 228 ARG A N 1
ATOM 1921 C CA . ARG A 1 228 ? 1.341 -7.803 4.414 1.00 89.94 228 ARG A CA 1
ATOM 1922 C C . ARG A 1 228 ? 1.146 -6.342 4.786 1.00 89.94 228 ARG A C 1
ATOM 1924 O O . ARG A 1 228 ? 0.043 -5.971 5.169 1.00 89.94 228 ARG A O 1
ATOM 1931 N N . GLN A 1 229 ? 2.191 -5.524 4.664 1.00 86.44 229 GLN A N 1
ATOM 1932 C CA . GLN A 1 229 ? 2.115 -4.100 4.989 1.00 86.44 229 GLN A CA 1
ATOM 1933 C C . GLN A 1 229 ? 1.178 -3.350 4.040 1.00 86.44 229 GLN A C 1
ATOM 1935 O O . GLN A 1 229 ? 0.428 -2.485 4.494 1.00 86.44 229 GLN A O 1
ATOM 1940 N N . TRP A 1 230 ? 1.170 -3.707 2.752 1.00 88.19 230 TRP A N 1
ATOM 1941 C CA . TRP A 1 230 ? 0.229 -3.149 1.785 1.00 88.19 230 TRP A CA 1
ATOM 1942 C C . TRP A 1 230 ? -1.219 -3.449 2.176 1.00 88.19 230 TRP A C 1
ATOM 1944 O O . TRP A 1 230 ? -2.003 -2.523 2.384 1.00 88.19 230 TRP A O 1
ATOM 1954 N N . PHE A 1 231 ? -1.554 -4.731 2.355 1.00 94.19 231 PHE A N 1
ATOM 1955 C CA . PHE A 1 231 ? -2.913 -5.142 2.699 1.00 94.19 231 PHE A CA 1
ATOM 1956 C C . PHE A 1 231 ? -3.350 -4.526 4.030 1.00 94.19 231 PHE A C 1
ATOM 1958 O O . PHE A 1 231 ? -4.389 -3.880 4.087 1.00 94.19 231 PHE A O 1
ATOM 1965 N N . LEU A 1 232 ? -2.512 -4.612 5.070 1.00 94.50 232 LEU A N 1
ATOM 1966 C CA . LEU A 1 232 ? -2.769 -4.011 6.380 1.00 94.50 232 LEU A CA 1
ATOM 1967 C C . LEU A 1 232 ? -3.076 -2.510 6.278 1.00 94.50 232 LEU A C 1
ATOM 1969 O O . LEU A 1 232 ? -4.027 -2.032 6.892 1.00 94.50 232 LEU A O 1
ATOM 1973 N N . ARG A 1 233 ? -2.288 -1.756 5.500 1.00 92.00 233 ARG A N 1
ATOM 1974 C CA . ARG A 1 233 ? -2.467 -0.308 5.343 1.00 92.00 233 ARG A CA 1
ATOM 1975 C C . ARG A 1 233 ? -3.825 0.034 4.736 1.00 92.00 233 ARG A C 1
ATOM 1977 O O . ARG A 1 233 ? -4.556 0.832 5.321 1.00 92.00 233 ARG A O 1
ATOM 1984 N N . TYR A 1 234 ? -4.149 -0.528 3.575 1.00 93.56 234 TYR A N 1
ATOM 1985 C CA . TYR A 1 234 ? -5.362 -0.145 2.846 1.00 93.56 234 TYR A CA 1
ATOM 1986 C C . TYR A 1 234 ? -6.628 -0.717 3.474 1.00 93.56 234 TYR A C 1
ATOM 1988 O O . TYR A 1 234 ? -7.660 -0.052 3.481 1.00 93.56 234 TYR A O 1
ATOM 1996 N N . GLU A 1 235 ? -6.530 -1.884 4.103 1.00 96.38 235 GLU A N 1
ATOM 1997 C CA . GLU A 1 235 ? -7.621 -2.485 4.861 1.00 96.38 235 GLU A CA 1
ATOM 1998 C C . GLU A 1 235 ? -7.966 -1.658 6.117 1.00 96.38 235 GLU A C 1
ATOM 2000 O O . GLU A 1 235 ? -9.141 -1.437 6.405 1.00 96.38 235 GLU A O 1
ATOM 2005 N N . CYS A 1 236 ? -6.967 -1.108 6.825 1.00 95.44 236 CYS A N 1
ATOM 2006 C CA . CYS A 1 236 ? -7.192 -0.138 7.908 1.00 95.44 236 CYS A CA 1
ATOM 2007 C C . CYS A 1 236 ? -7.909 1.130 7.418 1.00 95.44 236 CYS A C 1
ATOM 2009 O O . CYS A 1 236 ? -8.789 1.642 8.108 1.00 95.44 236 CYS A O 1
ATOM 2011 N N . ILE A 1 237 ? -7.552 1.642 6.236 1.00 94.00 237 ILE A N 1
ATOM 2012 C CA . ILE A 1 237 ? -8.194 2.837 5.665 1.00 94.00 237 ILE A CA 1
ATOM 2013 C C . ILE A 1 237 ? -9.640 2.534 5.259 1.00 94.00 237 ILE A C 1
ATOM 2015 O O . ILE A 1 237 ? -10.534 3.323 5.562 1.00 94.00 237 ILE A O 1
ATOM 2019 N N . LEU A 1 238 ? -9.892 1.379 4.636 1.00 95.12 238 LEU A N 1
ATOM 2020 C CA . LEU A 1 238 ? -11.246 0.929 4.315 1.00 95.12 238 LEU A CA 1
ATOM 2021 C C . LEU A 1 238 ? -12.101 0.817 5.583 1.00 95.12 238 LEU A C 1
ATOM 2023 O O . LEU A 1 238 ? -13.224 1.319 5.620 1.00 95.12 238 LEU A O 1
ATOM 2027 N N . PHE A 1 239 ? -11.550 0.232 6.651 1.00 95.25 239 PHE A N 1
ATOM 2028 C CA . PHE A 1 239 ? -12.221 0.171 7.946 1.00 95.25 239 PHE A CA 1
ATOM 2029 C C . PHE A 1 239 ? -12.496 1.573 8.518 1.00 95.25 239 PHE A C 1
ATOM 2031 O O . PHE A 1 239 ? -13.613 1.826 8.961 1.00 95.25 239 PHE A O 1
ATOM 2038 N N . LYS A 1 240 ? -11.535 2.513 8.454 1.00 93.94 240 LYS A N 1
ATOM 2039 C CA . LYS A 1 240 ? -11.718 3.918 8.886 1.00 93.94 240 LYS A CA 1
ATOM 2040 C C . LYS A 1 240 ? -12.892 4.580 8.166 1.00 93.94 240 LYS A C 1
ATOM 2042 O O . LYS A 1 240 ? -13.709 5.234 8.812 1.00 93.94 240 LYS A O 1
ATOM 2047 N N . ILE A 1 241 ? -12.987 4.407 6.848 1.00 92.62 241 ILE A N 1
ATOM 2048 C CA . ILE A 1 241 ? -14.075 4.963 6.035 1.00 92.62 241 ILE A CA 1
ATOM 2049 C C . ILE A 1 241 ? -15.417 4.381 6.490 1.00 92.62 241 ILE A C 1
ATOM 2051 O O . ILE A 1 241 ? -16.333 5.139 6.805 1.00 92.62 241 ILE A O 1
ATOM 2055 N N . ARG A 1 242 ? -15.511 3.052 6.621 1.00 91.69 242 ARG A N 1
ATOM 2056 C CA . ARG A 1 242 ? -16.743 2.374 7.057 1.00 91.69 242 ARG A CA 1
ATOM 2057 C C . ARG A 1 242 ? -17.166 2.792 8.462 1.00 91.69 242 ARG A C 1
ATOM 2059 O O . ARG A 1 242 ? -18.313 3.161 8.669 1.00 91.69 242 ARG A O 1
ATOM 2066 N N . PHE A 1 243 ? -16.227 2.826 9.405 1.00 91.31 243 PHE A N 1
ATOM 2067 C CA . PHE A 1 243 ? -16.478 3.266 10.778 1.00 91.31 243 PHE A CA 1
ATOM 2068 C C . PHE A 1 243 ? -16.917 4.735 10.858 1.00 91.31 243 PHE A C 1
ATOM 2070 O O . PHE A 1 243 ? -17.650 5.119 11.764 1.00 91.31 243 PHE A O 1
ATOM 2077 N N . THR A 1 244 ? -16.474 5.581 9.928 1.00 90.50 244 THR A N 1
ATOM 2078 C CA . THR A 1 244 ? -16.875 6.995 9.893 1.00 90.50 244 THR A CA 1
ATOM 2079 C C . THR A 1 244 ? -18.274 7.179 9.305 1.00 90.50 244 THR A C 1
ATOM 2081 O O . THR A 1 244 ? -19.004 8.055 9.761 1.00 90.50 244 THR A O 1
ATOM 2084 N N . ASN A 1 245 ? -18.646 6.360 8.318 1.00 88.31 245 ASN A N 1
ATOM 2085 C CA . ASN A 1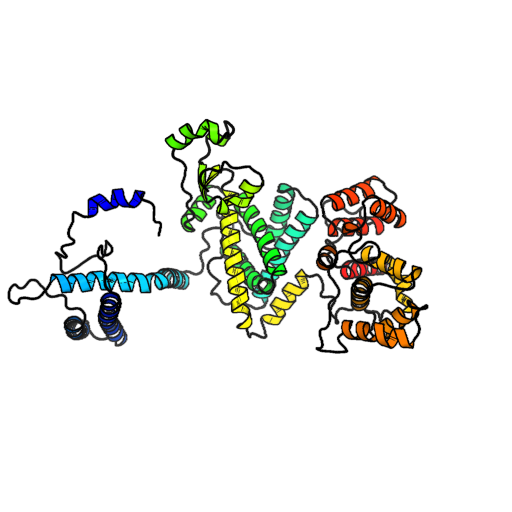 245 ? -19.971 6.388 7.695 1.00 88.31 245 ASN A CA 1
ATOM 2086 C C . ASN A 1 245 ? -21.063 5.766 8.586 1.00 88.31 245 ASN A C 1
ATOM 2088 O O . ASN A 1 245 ? -22.240 6.065 8.397 1.00 88.31 245 ASN A O 1
ATOM 2092 N N . GLU A 1 246 ? -20.681 4.898 9.526 1.00 87.62 246 GLU A N 1
ATOM 2093 C CA . GLU A 1 246 ? -21.611 4.186 10.400 1.00 87.62 246 GLU A CA 1
ATOM 2094 C C . GLU A 1 246 ? -22.237 5.082 11.480 1.00 87.62 246 GLU A C 1
ATOM 2096 O O . GLU A 1 246 ? -21.608 6.014 12.001 1.00 87.62 246 GLU A O 1
ATOM 2101 N N . LYS A 1 247 ? -23.477 4.764 11.865 1.00 87.94 247 LYS A N 1
ATOM 2102 C CA . LYS A 1 247 ? -24.207 5.494 12.908 1.00 87.94 247 LYS A CA 1
ATOM 2103 C C . LYS A 1 247 ? -23.568 5.321 14.279 1.00 87.94 247 LYS A C 1
ATOM 2105 O O . LYS A 1 247 ? -22.920 4.322 14.583 1.00 87.94 247 LYS A O 1
ATOM 2110 N N . LYS A 1 248 ? -23.751 6.311 15.156 1.00 86.31 248 LYS A N 1
ATOM 2111 C CA . LYS A 1 248 ? -23.157 6.279 16.499 1.00 86.31 248 LYS A CA 1
ATOM 2112 C C . LYS A 1 248 ? -23.676 5.097 17.317 1.00 86.31 248 LYS A C 1
ATOM 2114 O O . LYS A 1 248 ? -22.882 4.432 17.970 1.00 86.31 248 LYS A O 1
ATOM 2119 N N . GLU A 1 249 ? -24.970 4.823 17.229 1.00 86.44 249 GLU A N 1
ATOM 2120 C CA . GLU A 1 249 ? -25.647 3.754 17.959 1.00 86.44 249 GLU A CA 1
ATOM 2121 C C . GLU A 1 249 ? -25.075 2.379 17.587 1.00 86.44 249 GLU A C 1
ATOM 2123 O O . GLU A 1 249 ? -24.734 1.594 18.476 1.00 86.44 249 GLU A O 1
ATOM 2128 N N . ASP A 1 250 ? -24.885 2.138 16.286 1.00 83.88 250 ASP A N 1
ATOM 2129 C CA . ASP A 1 250 ? -24.345 0.888 15.745 1.00 83.88 250 ASP A CA 1
ATOM 2130 C C . ASP A 1 250 ? -22.853 0.726 16.058 1.00 83.88 250 ASP A C 1
ATOM 2132 O O . ASP A 1 250 ? -22.408 -0.363 16.420 1.00 83.88 250 ASP A O 1
ATOM 2136 N N . ARG A 1 251 ? -22.071 1.815 16.016 1.00 87.44 251 ARG A N 1
ATOM 2137 C CA . ARG A 1 251 ? -20.661 1.803 16.451 1.00 87.44 251 ARG A CA 1
ATOM 2138 C C . ARG A 1 251 ? -20.536 1.449 17.924 1.00 87.44 251 ARG A C 1
ATOM 2140 O O . ARG A 1 251 ? -19.722 0.601 18.283 1.00 87.44 251 ARG A O 1
ATOM 2147 N N . ASP A 1 252 ? -21.345 2.074 18.774 1.00 84.88 252 ASP A N 1
ATOM 2148 C CA . ASP A 1 252 ? -21.318 1.818 20.209 1.00 84.88 252 ASP A CA 1
ATOM 2149 C C . ASP A 1 252 ? -21.774 0.381 20.524 1.00 84.88 252 ASP A C 1
ATOM 2151 O O . ASP A 1 252 ? -21.219 -0.248 21.426 1.00 84.88 252 ASP A O 1
ATOM 2155 N N . ALA A 1 253 ? -22.751 -0.162 19.787 1.00 84.31 253 ALA A N 1
ATOM 2156 C CA . ALA A 1 253 ? -23.172 -1.562 19.899 1.00 84.31 253 ALA A CA 1
ATOM 2157 C C . ALA A 1 253 ? -22.067 -2.537 19.469 1.00 84.31 253 ALA A C 1
ATOM 2159 O O . ALA A 1 253 ? -21.676 -3.402 20.253 1.00 84.31 253 ALA A O 1
ATOM 2160 N N . PHE A 1 254 ? -21.471 -2.312 18.296 1.00 85.75 254 PHE A N 1
ATOM 2161 C CA . PHE A 1 254 ? -20.350 -3.098 17.785 1.00 85.75 254 PHE A CA 1
ATOM 2162 C C . PHE A 1 254 ? -19.165 -3.138 18.766 1.00 85.75 254 PHE A C 1
ATOM 2164 O O . PHE A 1 254 ? -18.615 -4.204 19.050 1.00 85.75 254 PHE A O 1
ATOM 2171 N N . LEU A 1 255 ? -18.777 -1.989 19.333 1.00 86.50 255 LEU A N 1
ATOM 2172 C CA . LEU A 1 255 ? -17.659 -1.918 20.280 1.00 86.50 255 LEU A CA 1
ATOM 2173 C C . LEU A 1 255 ? -17.955 -2.638 21.605 1.00 86.50 255 LEU A C 1
ATOM 2175 O O . LEU A 1 255 ? -17.048 -3.255 22.175 1.00 86.50 255 LEU A O 1
ATOM 2179 N N . ARG A 1 256 ? -19.208 -2.600 22.084 1.00 84.62 256 ARG A N 1
ATOM 2180 C CA . ARG A 1 256 ? -19.634 -3.364 23.268 1.00 84.62 256 ARG A CA 1
ATOM 2181 C C . ARG A 1 256 ? -19.533 -4.868 23.026 1.00 84.62 256 ARG A C 1
ATOM 2183 O O . ARG A 1 256 ? -18.964 -5.569 23.864 1.00 84.62 256 ARG A O 1
ATOM 2190 N N . ASP A 1 257 ? -20.000 -5.346 21.879 1.00 80.06 257 ASP A N 1
ATOM 2191 C CA . ASP A 1 257 ? -20.001 -6.775 21.540 1.00 80.06 257 ASP A CA 1
ATOM 2192 C C . ASP A 1 257 ? -18.594 -7.334 21.303 1.00 80.06 257 ASP A C 1
ATOM 2194 O O . ASP A 1 257 ? -18.274 -8.466 21.685 1.00 80.06 257 ASP A O 1
ATOM 2198 N N . GLU A 1 258 ? -17.703 -6.509 20.755 1.00 79.75 258 GLU A N 1
ATOM 2199 C CA . GLU A 1 258 ? -16.282 -6.828 20.617 1.00 79.75 258 GLU A CA 1
ATOM 2200 C C . GLU A 1 258 ? -15.491 -6.711 21.931 1.00 79.75 258 GLU A C 1
ATOM 2202 O O . GLU A 1 258 ? -14.290 -7.011 21.962 1.00 79.75 258 GLU A O 1
ATOM 2207 N N . ASN A 1 259 ? -16.163 -6.343 23.030 1.00 79.75 259 ASN A N 1
ATOM 2208 C CA . ASN A 1 259 ? -15.592 -6.152 24.362 1.00 79.75 259 ASN A CA 1
ATOM 2209 C C . ASN A 1 259 ? -14.416 -5.156 24.354 1.00 79.75 259 ASN A C 1
ATOM 2211 O O . ASN A 1 259 ? -13.405 -5.354 25.035 1.00 79.75 259 ASN A O 1
ATOM 2215 N N . ILE A 1 260 ? -14.541 -4.092 23.555 1.00 80.38 260 ILE A N 1
ATOM 2216 C CA . ILE A 1 260 ? -13.601 -2.972 23.520 1.00 80.38 260 ILE A CA 1
ATOM 2217 C C . ILE A 1 260 ? -14.144 -1.882 24.436 1.00 80.38 260 ILE A C 1
ATOM 2219 O O . ILE A 1 260 ? -14.980 -1.066 24.055 1.00 80.38 260 ILE A O 1
ATOM 2223 N N . ILE A 1 261 ? -13.665 -1.890 25.677 1.00 78.31 261 ILE A N 1
ATOM 2224 C CA . ILE A 1 261 ? -14.054 -0.920 26.698 1.00 78.31 261 ILE A CA 1
ATOM 2225 C C . ILE A 1 261 ? -12.789 -0.230 27.191 1.00 78.31 261 ILE A C 1
ATOM 2227 O O . ILE A 1 261 ? -11.917 -0.866 27.787 1.00 78.31 261 ILE A O 1
ATOM 2231 N N . TRP A 1 262 ? -12.701 1.078 26.962 1.00 85.12 262 TRP A N 1
ATOM 2232 C CA . TRP A 1 262 ? -11.629 1.900 27.515 1.00 85.12 262 TRP A CA 1
ATOM 2233 C C . TRP A 1 262 ? -12.079 2.563 28.817 1.00 85.12 262 TRP A C 1
ATOM 2235 O O . TRP A 1 262 ? -13.185 3.112 28.865 1.00 85.12 262 TRP A O 1
ATOM 2245 N N . PRO A 1 263 ? -11.241 2.546 29.870 1.00 86.75 263 PRO A N 1
ATOM 2246 C CA . PRO A 1 263 ? -11.510 3.294 31.089 1.00 86.75 263 PRO A CA 1
ATOM 2247 C C . PRO A 1 263 ? -11.742 4.772 30.778 1.00 86.75 263 PRO A C 1
ATOM 2249 O O . PRO A 1 263 ? -10.964 5.384 30.048 1.00 86.75 263 PRO A O 1
ATOM 2252 N N . GLN A 1 264 ? -12.803 5.341 31.340 1.00 89.56 264 GLN A N 1
ATOM 2253 C CA . GLN A 1 264 ? -13.088 6.768 31.234 1.00 89.56 264 GLN A CA 1
ATOM 2254 C C . GLN A 1 264 ? -12.599 7.495 32.483 1.00 89.56 264 GLN A C 1
ATOM 2256 O O . GLN A 1 264 ? -12.694 6.972 33.595 1.00 89.56 264 GLN A O 1
ATOM 2261 N N . LEU A 1 265 ? -12.090 8.709 32.291 1.00 89.12 265 LEU A N 1
ATOM 2262 C CA . LEU A 1 265 ? -11.693 9.590 33.381 1.00 89.12 265 LEU A CA 1
ATOM 2263 C C . LEU A 1 265 ? -12.930 10.032 34.173 1.00 89.12 265 LEU A C 1
ATOM 2265 O O . LEU A 1 265 ? -13.918 10.481 33.584 1.00 89.12 265 LEU A O 1
ATOM 2269 N N . SER A 1 266 ? -12.881 9.927 35.503 1.00 88.75 266 SER A N 1
ATOM 2270 C CA . SER A 1 266 ? -13.985 10.392 36.347 1.00 88.75 266 SER A CA 1
ATOM 2271 C C . SER A 1 266 ? -14.140 11.914 36.270 1.00 88.75 266 SER A C 1
ATOM 2273 O O . SER A 1 266 ? -13.175 12.638 36.027 1.00 88.75 266 SER A O 1
ATOM 2275 N N . SER A 1 267 ? -15.344 12.435 36.524 1.00 85.12 267 SER A N 1
ATOM 2276 C CA . SER A 1 267 ? -15.592 13.885 36.502 1.00 85.12 267 SER A CA 1
ATOM 2277 C C . SER A 1 267 ? -14.706 14.655 37.491 1.00 85.12 267 SER A C 1
ATOM 2279 O O . SER A 1 267 ? -14.283 15.769 37.194 1.00 85.12 267 SER A O 1
ATOM 2281 N N . THR A 1 268 ? -14.377 14.054 38.638 1.00 86.44 268 THR A N 1
ATOM 2282 C CA . THR A 1 268 ? -13.503 14.653 39.658 1.00 86.44 268 THR A CA 1
ATOM 2283 C C . THR A 1 268 ? -12.041 14.708 39.220 1.00 86.44 268 THR A C 1
ATOM 2285 O O . THR A 1 268 ? -11.383 15.726 39.417 1.00 86.44 268 THR A O 1
ATOM 2288 N N . GLU A 1 269 ? -11.531 13.638 38.601 1.00 85.81 269 GLU A N 1
ATOM 2289 C CA . GLU A 1 269 ? -10.165 13.609 38.055 1.00 85.81 269 GLU A CA 1
ATOM 2290 C C . GLU A 1 269 ? -10.041 14.502 36.821 1.00 85.81 269 GLU A C 1
ATOM 2292 O O . GLU A 1 269 ? -9.023 15.154 36.611 1.00 85.81 269 GLU A O 1
ATOM 2297 N N . LYS A 1 270 ? -11.101 14.578 36.015 1.00 85.19 270 LYS A N 1
ATOM 2298 C CA . LYS A 1 270 ? -11.157 15.479 34.872 1.00 85.19 270 LYS A CA 1
ATOM 2299 C C . LYS A 1 270 ? -10.993 16.926 35.329 1.00 85.19 270 LYS A C 1
ATOM 2301 O O . LYS A 1 270 ? -10.128 17.617 34.809 1.00 85.19 270 LYS A O 1
ATOM 2306 N N . GLU A 1 271 ? -11.729 17.371 36.349 1.00 84.88 271 GLU A N 1
ATOM 2307 C CA . GLU A 1 271 ? -11.616 18.754 36.832 1.00 84.88 271 GLU A CA 1
ATOM 2308 C C . GLU A 1 271 ? -10.247 19.057 37.469 1.00 84.88 271 GLU A C 1
ATOM 2310 O O . GLU A 1 271 ? -9.708 20.145 37.259 1.00 84.88 271 GLU A O 1
ATOM 2315 N N . SER A 1 272 ? -9.630 18.098 38.174 1.00 85.94 272 SER A N 1
ATOM 2316 C CA . SER A 1 272 ? -8.282 18.290 38.735 1.00 85.94 272 SER A CA 1
ATOM 2317 C C . SER A 1 272 ? -7.201 18.404 37.652 1.00 85.94 272 SER A C 1
ATOM 2319 O O . SER A 1 272 ? -6.236 19.150 37.819 1.00 85.94 272 SER A O 1
ATOM 2321 N N . MET A 1 273 ? -7.392 17.737 36.510 1.00 83.50 273 MET A N 1
ATOM 2322 C CA . MET A 1 273 ? -6.457 17.729 35.380 1.00 83.50 273 MET A CA 1
ATOM 2323 C C . MET A 1 273 ? -6.743 18.807 34.323 1.00 83.50 273 MET A C 1
ATOM 2325 O O . MET A 1 273 ? -6.108 18.829 33.270 1.00 83.50 273 MET A O 1
ATOM 2329 N N . LYS A 1 274 ? -7.661 19.743 34.581 1.00 83.62 274 LYS A N 1
ATOM 2330 C CA . LYS A 1 274 ? -8.102 20.760 33.608 1.00 83.62 274 LYS A CA 1
ATOM 2331 C C . LYS A 1 274 ? -6.992 21.634 33.042 1.00 83.62 274 LYS A C 1
ATOM 2333 O O . LYS A 1 274 ? -6.980 21.908 31.845 1.00 83.62 274 LYS A O 1
ATOM 2338 N N . LYS A 1 275 ? -6.039 22.039 33.884 1.00 82.19 275 LYS A N 1
ATOM 2339 C CA . LYS A 1 275 ? -4.873 22.825 33.449 1.00 82.19 275 LYS A CA 1
ATOM 2340 C C . LYS A 1 275 ? -3.872 21.994 32.637 1.00 82.19 275 LYS A C 1
ATOM 2342 O O . LYS A 1 275 ? -3.197 22.549 31.783 1.00 82.19 275 LYS A O 1
ATOM 2347 N N . GLU A 1 276 ? -3.777 20.691 32.909 1.00 83.38 276 GLU A N 1
ATOM 2348 C CA . GLU A 1 276 ? -2.818 19.777 32.269 1.00 83.38 276 GLU A CA 1
ATOM 2349 C C . GLU A 1 276 ? -3.309 19.305 30.894 1.00 83.38 276 GLU A C 1
ATOM 2351 O O . GLU A 1 276 ? -2.549 19.304 29.930 1.00 83.38 276 GLU A O 1
ATOM 2356 N N . LEU A 1 277 ? -4.591 18.938 30.797 1.00 79.94 277 LEU A N 1
ATOM 2357 C CA . LEU A 1 277 ? -5.205 18.438 29.565 1.00 79.94 277 LEU A CA 1
ATOM 2358 C C . LEU A 1 277 ? -5.291 19.513 28.473 1.00 79.94 277 LEU A C 1
ATOM 2360 O O . LEU A 1 277 ? -5.289 19.165 27.297 1.00 79.94 277 LEU A O 1
ATOM 2364 N N . ASN A 1 278 ? -5.370 20.793 28.864 1.00 72.38 278 ASN A N 1
ATOM 2365 C CA . ASN A 1 278 ? -5.378 21.965 27.980 1.00 72.38 278 ASN A CA 1
ATOM 2366 C C . ASN A 1 278 ? -6.269 21.798 26.728 1.00 72.38 278 ASN A C 1
ATOM 2368 O O . ASN A 1 278 ? -5.887 22.147 25.611 1.00 72.38 278 ASN A O 1
ATOM 2372 N N . LEU A 1 279 ? -7.454 21.211 26.917 1.00 72.56 279 LEU A N 1
ATOM 2373 C CA . LEU A 1 279 ? -8.442 21.002 25.860 1.00 72.56 279 LEU A CA 1
ATOM 2374 C C . LEU A 1 279 ? -9.259 22.282 25.645 1.00 72.56 279 LEU A C 1
ATOM 2376 O O . LEU A 1 279 ? -9.492 23.046 26.584 1.00 72.56 279 LEU A O 1
ATOM 2380 N N . SER A 1 280 ? -9.745 22.493 24.419 1.00 68.94 280 SER A N 1
ATOM 2381 C CA . SER A 1 280 ? -10.694 23.577 24.142 1.00 68.94 280 SER A CA 1
ATOM 2382 C C . SER A 1 280 ? -11.976 23.404 24.972 1.00 68.94 280 SER A C 1
ATOM 2384 O O . SER A 1 280 ? -12.341 22.295 25.374 1.00 68.94 280 SER A O 1
ATOM 2386 N N . GLN A 1 281 ? -12.700 24.501 25.213 1.00 68.94 281 GLN A N 1
ATOM 2387 C CA . GLN A 1 281 ? -13.989 24.460 25.920 1.00 68.94 281 GLN A CA 1
ATOM 2388 C C . GLN A 1 281 ? -15.018 23.541 25.245 1.00 68.94 281 GLN A C 1
ATOM 2390 O O . GLN A 1 281 ? -15.869 22.971 25.928 1.00 68.94 281 GLN A O 1
ATOM 2395 N N . GLU A 1 282 ? -14.928 23.391 23.924 1.00 70.50 282 GLU A N 1
ATOM 2396 C CA . GLU A 1 282 ? -15.774 22.507 23.125 1.00 70.50 282 GLU A CA 1
ATOM 2397 C C . GLU A 1 282 ? -15.504 21.032 23.458 1.00 70.50 282 GLU A C 1
ATOM 2399 O O . GLU A 1 282 ? -16.417 20.313 23.866 1.00 70.50 282 GLU A O 1
ATOM 2404 N N . TYR A 1 283 ? -14.235 20.615 23.424 1.00 70.69 283 TYR A N 1
ATOM 2405 C CA . TYR A 1 283 ? -13.828 19.232 23.694 1.00 70.69 283 TYR A CA 1
ATOM 2406 C C . TYR A 1 283 ? -13.785 18.881 25.184 1.00 70.69 283 TYR A C 1
ATOM 2408 O O . TYR A 1 283 ? -13.729 17.707 25.549 1.00 70.69 283 TYR A O 1
ATOM 2416 N N . TRP A 1 284 ? -13.871 19.869 26.081 1.00 76.88 284 TRP A N 1
ATOM 2417 C CA . TRP A 1 284 ? -13.977 19.618 27.520 1.00 76.88 284 TRP A CA 1
ATOM 2418 C C . TRP A 1 284 ? -15.246 18.848 27.899 1.00 76.88 284 TRP A C 1
ATOM 2420 O O . TRP A 1 284 ? -15.289 18.207 28.949 1.00 76.88 284 TRP A O 1
ATOM 2430 N N . LYS A 1 285 ? -16.293 18.888 27.071 1.00 79.06 285 LYS A N 1
ATOM 2431 C CA . LYS A 1 285 ? -17.533 18.139 27.319 1.00 79.06 285 LYS A CA 1
ATOM 2432 C C . LYS A 1 285 ? -17.409 16.658 26.956 1.00 79.06 285 LYS A C 1
ATOM 2434 O O . LYS A 1 285 ? -18.111 15.842 27.549 1.00 79.06 285 LYS A O 1
ATOM 2439 N N . ASP A 1 286 ? -16.479 16.302 26.074 1.00 83.44 286 ASP A N 1
ATOM 2440 C CA . ASP A 1 286 ? -16.306 14.930 25.598 1.00 83.44 286 ASP A CA 1
ATOM 2441 C C . ASP A 1 286 ? -15.779 14.003 26.701 1.00 83.44 286 ASP A C 1
ATOM 2443 O O . ASP A 1 286 ? -14.901 14.402 27.476 1.00 83.44 286 ASP A O 1
ATOM 2447 N N . PRO A 1 287 ? -16.247 12.746 26.786 1.00 87.62 287 PRO A N 1
ATOM 2448 C CA . PRO A 1 287 ? -15.584 11.723 27.586 1.00 87.62 287 PRO A CA 1
ATOM 2449 C C . PRO A 1 287 ? -14.093 11.626 27.234 1.00 87.62 287 PRO A C 1
ATOM 2451 O O . PRO A 1 287 ? -13.714 11.758 26.072 1.00 87.62 287 PRO A O 1
ATOM 2454 N N . ILE A 1 288 ? -13.246 11.389 28.236 1.00 90.38 288 ILE A N 1
ATOM 2455 C CA . ILE A 1 288 ? -11.806 11.192 28.037 1.00 90.38 288 ILE A CA 1
ATOM 2456 C C . ILE A 1 288 ? -11.481 9.749 28.388 1.00 90.38 288 ILE A C 1
ATOM 2458 O O . ILE A 1 288 ? -11.713 9.314 29.516 1.00 90.38 288 ILE A O 1
ATOM 2462 N N . PHE A 1 289 ? -10.944 9.021 27.419 1.00 91.88 289 PHE A N 1
ATOM 2463 C CA . PHE A 1 289 ? -10.461 7.662 27.581 1.00 91.88 289 PHE A CA 1
ATOM 2464 C C . PHE A 1 289 ? -9.025 7.666 28.097 1.00 91.88 289 PHE A C 1
ATOM 2466 O O . PHE A 1 289 ? -8.196 8.464 27.661 1.00 91.88 289 PHE A O 1
ATOM 2473 N N . VAL A 1 290 ? -8.726 6.752 29.014 1.00 92.94 290 VAL A N 1
ATOM 2474 C CA . VAL A 1 290 ? -7.391 6.555 29.575 1.00 92.94 290 VAL A CA 1
ATOM 2475 C C . VAL A 1 290 ? -6.856 5.223 29.076 1.00 92.94 290 VAL A C 1
ATOM 2477 O O . VAL A 1 290 ? -7.388 4.163 29.411 1.00 92.94 290 VAL A O 1
ATOM 2480 N N . VAL A 1 291 ? -5.795 5.275 28.277 1.00 92.25 291 VAL A N 1
ATOM 2481 C CA . VAL A 1 291 ? -5.171 4.095 27.666 1.00 92.25 291 VAL A CA 1
ATOM 2482 C C . VAL A 1 291 ? -3.663 4.108 27.880 1.00 92.25 291 VAL A C 1
ATOM 2484 O O . VAL A 1 291 ? -3.076 5.163 28.099 1.00 92.25 291 VAL A O 1
ATOM 2487 N N . GLU A 1 292 ? -3.016 2.948 27.798 1.00 93.12 292 GLU A N 1
ATOM 2488 C CA . GLU A 1 292 ? -1.553 2.893 27.674 1.00 93.12 292 GLU A CA 1
ATOM 2489 C C . GLU A 1 292 ? -1.122 3.636 26.401 1.00 93.12 292 GLU A C 1
ATOM 2491 O O . GLU A 1 292 ? -1.754 3.478 25.352 1.00 93.12 292 GLU A O 1
ATOM 2496 N N . PHE A 1 293 ? -0.067 4.454 26.477 1.00 92.25 293 PHE A N 1
ATOM 2497 C CA . PHE A 1 293 ? 0.314 5.339 25.366 1.00 92.25 293 PHE A CA 1
ATOM 2498 C C . PHE A 1 293 ? 0.659 4.578 24.071 1.00 92.25 293 PHE A C 1
ATOM 2500 O O . PHE A 1 293 ? 0.451 5.099 22.975 1.00 92.25 293 PHE A O 1
ATOM 2507 N N . GLU A 1 294 ? 1.113 3.325 24.189 1.00 90.56 294 GLU A N 1
ATOM 2508 C CA . GLU A 1 294 ? 1.391 2.412 23.071 1.00 90.56 294 GLU A CA 1
ATOM 2509 C C . GLU A 1 294 ? 0.150 2.117 22.215 1.00 90.56 294 GLU A C 1
ATOM 2511 O O . GLU A 1 294 ? 0.263 1.828 21.026 1.00 90.56 294 GLU A O 1
ATOM 2516 N N . ASN A 1 295 ? -1.051 2.240 22.784 1.00 87.44 295 ASN A N 1
ATOM 2517 C CA . ASN A 1 295 ? -2.296 2.061 22.039 1.00 87.44 295 ASN A CA 1
ATOM 2518 C C . ASN A 1 295 ? -2.701 3.324 21.257 1.00 87.44 295 ASN A C 1
ATOM 2520 O O . ASN A 1 295 ? -3.597 3.249 20.418 1.00 87.44 295 ASN A O 1
ATOM 2524 N N . ALA A 1 296 ? -2.045 4.465 21.503 1.00 90.56 296 ALA A N 1
ATOM 2525 C CA . ALA A 1 296 ? -2.355 5.773 20.924 1.00 90.56 296 ALA A CA 1
ATOM 2526 C C . ALA A 1 296 ? -1.141 6.425 20.224 1.00 90.56 296 ALA A C 1
ATOM 2528 O O . ALA A 1 296 ? -1.056 7.651 20.142 1.00 90.56 296 ALA A O 1
ATOM 2529 N N . LEU A 1 297 ? -0.200 5.623 19.706 1.00 90.00 297 LEU A N 1
ATOM 2530 C CA . LEU A 1 297 ? 1.069 6.108 19.135 1.00 90.00 297 LEU A CA 1
ATOM 2531 C C . LEU A 1 297 ? 0.896 7.163 18.034 1.00 90.00 297 LEU A C 1
ATOM 2533 O O . LEU A 1 297 ? 1.688 8.101 17.965 1.00 90.00 297 LEU A O 1
ATOM 2537 N N . GLU A 1 298 ? -0.142 7.048 17.202 1.00 87.94 298 GLU A N 1
ATOM 2538 C CA . GLU A 1 298 ? -0.437 8.047 16.170 1.00 87.94 298 GLU A CA 1
ATOM 2539 C C . GLU A 1 298 ? -0.690 9.430 16.790 1.00 87.94 298 GLU A C 1
ATOM 2541 O O . GLU A 1 298 ? -0.054 10.410 16.398 1.00 87.94 298 GLU A O 1
ATOM 2546 N N . LEU A 1 299 ? -1.536 9.500 17.822 1.00 90.88 299 LEU A N 1
ATOM 2547 C CA . LEU A 1 299 ? -1.857 10.739 18.536 1.00 90.88 299 LEU A CA 1
ATOM 2548 C C . LEU A 1 299 ? -0.639 11.300 19.271 1.00 90.88 299 LEU A C 1
ATOM 2550 O O . LEU A 1 299 ? -0.410 12.511 19.276 1.00 90.88 299 LEU A O 1
ATOM 2554 N N . VAL A 1 300 ? 0.167 10.412 19.853 1.00 91.81 300 VAL A N 1
ATOM 2555 C CA . VAL A 1 300 ? 1.410 10.768 20.545 1.00 91.81 300 VAL A CA 1
ATOM 2556 C C . VAL A 1 300 ? 2.422 11.381 19.580 1.00 91.81 300 VAL A C 1
ATOM 2558 O O . VAL A 1 300 ? 3.011 12.417 19.888 1.00 91.81 300 VAL A O 1
ATOM 2561 N N . SER A 1 301 ? 2.588 10.796 18.390 1.00 90.50 301 SER A N 1
ATOM 2562 C CA . SER A 1 301 ? 3.564 11.255 17.392 1.00 90.50 301 SER A CA 1
ATOM 2563 C C . SER A 1 301 ? 3.326 12.701 16.943 1.00 90.50 301 SER A C 1
ATOM 2565 O O . SER A 1 301 ? 4.279 13.452 16.737 1.00 90.50 301 SER A O 1
ATOM 2567 N N . ARG A 1 302 ? 2.053 13.115 16.876 1.00 90.44 302 ARG A N 1
ATOM 2568 C CA . ARG A 1 302 ? 1.629 14.476 16.517 1.00 90.44 302 ARG A CA 1
ATOM 2569 C C . ARG A 1 302 ? 1.384 15.391 17.722 1.00 90.44 302 ARG A C 1
ATOM 2571 O O . ARG A 1 302 ? 0.900 16.502 17.540 1.00 90.44 302 ARG A O 1
ATOM 2578 N N . ARG A 1 303 ? 1.720 14.940 18.941 1.00 87.81 303 ARG A N 1
ATOM 2579 C CA . ARG A 1 303 ? 1.498 15.660 20.213 1.00 87.81 303 ARG A CA 1
ATOM 2580 C C . ARG A 1 303 ? 0.040 16.109 20.406 1.00 87.81 303 ARG A C 1
ATOM 2582 O O . ARG A 1 303 ? -0.207 17.176 20.957 1.00 87.81 303 ARG A O 1
ATOM 2589 N N . ALA A 1 304 ? -0.918 15.301 19.947 1.00 87.44 304 ALA A N 1
ATOM 2590 C CA . ALA A 1 304 ? -2.350 15.619 20.007 1.00 87.44 304 ALA A CA 1
ATOM 2591 C C . ALA A 1 304 ? -3.041 15.158 21.300 1.00 87.44 304 ALA A C 1
ATOM 2593 O O . ALA A 1 304 ? -4.214 15.452 21.498 1.00 87.44 304 ALA A O 1
ATOM 2594 N N . VAL A 1 305 ? -2.347 14.425 22.175 1.00 90.44 305 VAL A N 1
ATOM 2595 C CA . VAL A 1 305 ? -2.904 13.920 23.439 1.00 90.44 305 VAL A CA 1
ATOM 2596 C C . VAL A 1 305 ? -1.968 14.193 24.601 1.00 90.44 305 VAL A C 1
ATOM 2598 O O . VAL A 1 305 ? -0.746 14.219 24.446 1.00 90.44 305 VAL A O 1
ATOM 2601 N N . TYR A 1 306 ? -2.558 14.368 25.778 1.00 91.31 306 TYR A N 1
ATOM 2602 C CA . TYR A 1 306 ? -1.814 14.524 27.018 1.00 91.31 306 TYR A CA 1
ATOM 2603 C C . TYR A 1 306 ? -1.269 13.170 27.494 1.00 91.31 306 TYR A C 1
ATOM 2605 O O . TYR A 1 306 ? -1.967 12.153 27.422 1.00 91.31 306 TYR A O 1
ATOM 2613 N N . LEU A 1 307 ? -0.028 13.171 27.988 1.00 92.38 307 LEU A N 1
ATOM 2614 C CA . LEU A 1 307 ? 0.673 11.992 28.491 1.00 92.38 307 LEU A CA 1
ATOM 2615 C C . LEU A 1 307 ? 1.072 12.176 29.954 1.00 92.38 307 LEU A C 1
ATOM 2617 O O . LEU A 1 307 ? 1.674 13.189 30.307 1.00 92.38 307 LEU A O 1
ATOM 2621 N N . LYS A 1 308 ? 0.800 11.167 30.786 1.00 91.94 308 LYS A N 1
ATOM 2622 C CA . LYS A 1 308 ? 1.215 11.130 32.195 1.00 91.94 308 LYS A CA 1
ATOM 2623 C C . LYS A 1 308 ? 1.414 9.692 32.64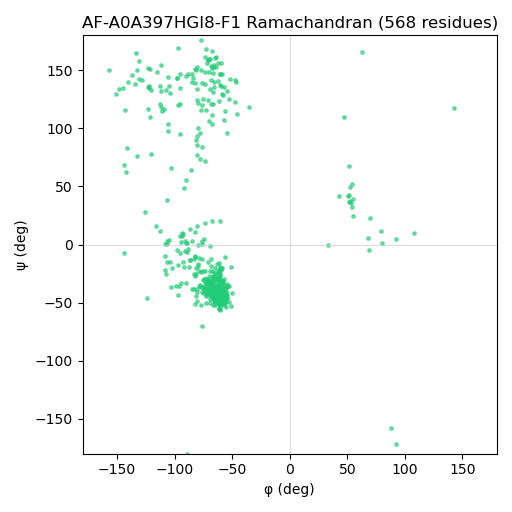9 1.00 91.94 308 LYS A C 1
ATOM 2625 O O . LYS A 1 308 ? 0.546 8.856 32.418 1.00 91.94 308 LYS A O 1
ATOM 2630 N N . ASP A 1 309 ? 2.559 9.406 33.265 1.00 92.50 309 ASP A N 1
ATOM 2631 C CA . ASP A 1 309 ? 2.884 8.100 33.858 1.00 92.50 309 ASP A CA 1
ATOM 2632 C C . ASP A 1 309 ? 2.653 6.895 32.918 1.00 92.50 309 ASP A C 1
ATOM 2634 O O . ASP A 1 309 ? 2.104 5.871 33.318 1.00 92.50 309 ASP A O 1
ATOM 2638 N N . GLY A 1 310 ? 3.035 7.027 31.640 1.00 92.00 310 GLY A N 1
ATOM 2639 C CA . GLY A 1 310 ? 2.853 5.980 30.620 1.00 92.00 310 GLY A CA 1
ATOM 2640 C C . GLY A 1 310 ? 1.440 5.893 30.027 1.00 92.00 310 GLY A C 1
ATOM 2641 O O . GLY A 1 310 ? 1.189 5.079 29.141 1.00 92.00 310 GLY A O 1
ATOM 2642 N N . LYS A 1 311 ? 0.518 6.759 30.450 1.00 93.69 311 LYS A N 1
ATOM 2643 C CA . LYS A 1 311 ? -0.864 6.782 29.964 1.00 93.69 311 LYS A CA 1
ATOM 2644 C C . LYS A 1 311 ? -1.115 7.946 29.023 1.00 93.69 311 LYS A C 1
ATOM 2646 O O . LYS A 1 311 ? -0.601 9.042 29.235 1.00 93.69 311 LYS A O 1
ATOM 2651 N N . ALA A 1 312 ? -1.948 7.701 28.018 1.00 93.62 312 ALA A N 1
ATOM 2652 C CA . ALA A 1 312 ? -2.499 8.697 27.118 1.00 93.62 312 ALA A CA 1
ATOM 2653 C C . ALA A 1 312 ? -3.965 8.986 27.449 1.00 93.62 312 ALA A C 1
ATOM 2655 O O . ALA A 1 312 ? -4.760 8.073 27.689 1.00 93.62 312 ALA A O 1
ATOM 2656 N N . TYR A 1 313 ? -4.305 10.273 27.432 1.00 92.81 313 TYR A N 1
ATOM 2657 C CA . TYR A 1 313 ? -5.640 10.791 27.710 1.00 92.81 313 TYR A CA 1
ATOM 2658 C C . TYR A 1 313 ? -6.268 11.235 26.394 1.00 92.81 313 TYR A C 1
ATOM 2660 O O . TYR A 1 313 ? -5.899 12.267 25.833 1.00 92.81 313 TYR A O 1
ATOM 2668 N N . VAL A 1 314 ? -7.182 10.414 25.885 1.00 92.12 314 VAL A N 1
ATOM 2669 C CA . VAL A 1 314 ? -7.711 10.504 24.524 1.00 92.12 314 VAL A CA 1
ATOM 2670 C C . VAL A 1 314 ? -9.162 10.986 24.561 1.00 92.12 314 VAL A C 1
ATOM 2672 O O . VAL A 1 314 ? -10.010 10.293 25.126 1.00 92.12 314 VAL A O 1
ATOM 2675 N N . PRO A 1 315 ? -9.481 12.156 23.986 1.00 90.88 315 PRO A N 1
ATOM 2676 C CA . PRO A 1 315 ? -10.858 12.635 23.886 1.00 90.88 315 PRO A CA 1
ATOM 2677 C C . PRO A 1 315 ? -11.756 11.714 23.048 1.00 90.88 315 PRO A C 1
ATOM 2679 O O . PRO A 1 315 ? -11.283 11.009 22.157 1.00 90.88 315 PRO A O 1
ATOM 2682 N N . ALA A 1 316 ? -13.069 11.762 23.279 1.00 88.06 316 ALA A N 1
ATOM 2683 C CA . ALA A 1 316 ? -14.012 10.886 22.586 1.00 88.06 316 ALA A CA 1
ATOM 2684 C C . ALA A 1 316 ? -14.057 11.077 21.063 1.00 88.06 316 ALA A C 1
ATOM 2686 O O . ALA A 1 316 ? -14.258 10.101 20.345 1.00 88.06 316 ALA A O 1
ATOM 2687 N N . HIS A 1 317 ? -13.819 12.284 20.547 1.00 86.94 317 HIS A N 1
ATOM 2688 C CA . HIS A 1 317 ? -13.742 12.505 19.098 1.00 86.94 317 HIS A CA 1
ATOM 2689 C C . HIS A 1 317 ? -12.549 11.785 18.435 1.00 86.94 317 HIS A C 1
ATOM 2691 O O . HIS A 1 317 ? -12.598 11.500 17.242 1.00 86.94 317 HIS A O 1
ATOM 2697 N N . GLU A 1 318 ? -11.518 11.410 19.201 1.00 89.75 318 GLU A N 1
ATOM 2698 C CA . GLU A 1 318 ? -10.367 10.614 18.743 1.00 89.75 318 GLU A CA 1
ATOM 2699 C C . GLU A 1 318 ? -10.543 9.100 18.987 1.00 89.75 318 GLU A C 1
ATOM 2701 O O . GLU A 1 318 ? -9.617 8.318 18.760 1.00 89.75 318 GLU A O 1
ATOM 2706 N N . GLN A 1 319 ? -11.728 8.642 19.421 1.00 89.69 319 GLN A N 1
ATOM 2707 C CA . GLN A 1 319 ? -12.007 7.219 19.674 1.00 89.69 319 GLN A CA 1
ATOM 2708 C C . GLN A 1 319 ? -11.693 6.341 18.456 1.00 89.69 319 GLN A C 1
ATOM 2710 O O . GLN A 1 319 ? -11.178 5.233 18.611 1.00 89.69 319 GLN A O 1
ATOM 2715 N N . ILE A 1 320 ? -11.953 6.845 17.245 1.00 91.12 320 ILE A N 1
ATOM 2716 C CA . ILE A 1 320 ? -11.665 6.136 15.994 1.00 91.12 320 ILE A CA 1
ATOM 2717 C C . ILE A 1 320 ? -10.192 5.719 15.894 1.00 91.12 320 ILE A C 1
ATOM 2719 O O . ILE A 1 320 ? -9.901 4.616 15.440 1.00 91.12 320 ILE A O 1
ATOM 2723 N N . THR A 1 321 ? -9.265 6.541 16.388 1.00 91.25 321 THR A N 1
ATOM 2724 C CA . THR A 1 321 ? -7.828 6.254 16.362 1.00 91.25 321 THR A CA 1
ATOM 2725 C C . THR A 1 321 ? -7.485 5.058 17.258 1.00 91.25 321 THR A C 1
ATOM 2727 O O . THR A 1 321 ? -6.676 4.208 16.883 1.00 91.25 321 THR A O 1
ATOM 2730 N N . LEU A 1 322 ? -8.165 4.917 18.403 1.00 91.81 322 LEU A N 1
ATOM 2731 C CA . LEU A 1 322 ? -8.023 3.751 19.284 1.00 91.81 322 LEU A CA 1
ATOM 2732 C C . LEU A 1 322 ? -8.613 2.481 18.660 1.00 91.81 322 LEU A C 1
ATOM 2734 O O . LEU A 1 322 ? -7.990 1.420 18.720 1.00 91.81 322 LEU A O 1
ATOM 2738 N N . VAL A 1 323 ? -9.787 2.587 18.027 1.00 92.62 323 VAL A N 1
ATOM 2739 C CA . VAL A 1 323 ? -10.416 1.465 17.306 1.00 92.62 323 VAL A CA 1
ATOM 2740 C C . VAL A 1 323 ? -9.501 0.977 16.178 1.00 92.62 323 VAL A C 1
ATOM 2742 O O . VAL A 1 323 ? -9.284 -0.225 16.032 1.00 92.62 323 VAL A O 1
ATOM 2745 N N . LEU A 1 324 ? -8.935 1.900 15.395 1.00 92.75 324 LEU A N 1
ATOM 2746 C CA . LEU A 1 324 ? -8.034 1.582 14.286 1.00 92.75 324 LEU A CA 1
ATOM 2747 C C . LEU A 1 324 ? -6.731 0.938 14.753 1.00 92.75 324 LEU A C 1
ATOM 2749 O O . LEU A 1 324 ? -6.251 0.012 14.102 1.00 92.75 324 LEU A O 1
ATOM 2753 N N . SER A 1 325 ? -6.182 1.397 15.879 1.00 91.00 325 SER A N 1
ATOM 2754 C CA . SER A 1 325 ? -5.003 0.801 16.513 1.00 91.00 325 SER A CA 1
ATOM 2755 C C . SER A 1 325 ? -5.253 -0.666 16.883 1.00 91.00 325 SER A C 1
ATOM 2757 O O . SER A 1 325 ? -4.488 -1.553 16.495 1.00 91.00 325 SER A O 1
ATOM 2759 N N . GLU A 1 326 ? -6.389 -0.949 17.529 1.00 91.50 326 GLU A N 1
ATOM 2760 C CA . GLU A 1 326 ? -6.786 -2.314 17.891 1.00 91.50 326 GLU A CA 1
ATOM 2761 C C . GLU A 1 326 ? -7.060 -3.183 16.650 1.00 91.50 326 GLU A C 1
ATOM 2763 O O . GLU A 1 326 ? -6.607 -4.328 16.581 1.00 91.50 326 GLU A O 1
ATOM 2768 N N . PHE A 1 327 ? -7.743 -2.642 15.634 1.00 94.19 327 PHE A N 1
ATOM 2769 C CA . PHE A 1 327 ? -7.975 -3.346 14.371 1.00 94.19 327 PHE A CA 1
ATOM 2770 C C . PHE A 1 327 ? -6.664 -3.714 13.673 1.00 94.19 327 PHE A C 1
ATOM 2772 O O . PHE A 1 327 ? -6.463 -4.871 13.296 1.00 94.19 327 PHE A O 1
ATOM 2779 N N . ARG A 1 328 ? -5.752 -2.741 13.542 1.00 94.00 328 ARG A N 1
ATOM 2780 C CA . ARG A 1 328 ? -4.437 -2.920 12.921 1.00 94.00 328 ARG A CA 1
ATOM 2781 C C . ARG A 1 328 ? -3.653 -4.017 13.630 1.00 94.00 328 ARG A C 1
ATOM 2783 O O . ARG A 1 328 ? -3.164 -4.929 12.969 1.00 94.00 328 ARG A O 1
ATOM 2790 N N . LYS A 1 329 ? -3.587 -3.959 14.962 1.00 92.12 329 LYS A N 1
ATOM 2791 C CA . LYS A 1 329 ? -2.887 -4.949 15.788 1.00 92.12 329 LYS A CA 1
ATOM 2792 C C . LYS A 1 329 ? -3.424 -6.364 15.556 1.00 92.12 329 LYS A C 1
ATOM 2794 O O . LYS A 1 329 ? -2.657 -7.272 15.245 1.00 92.12 329 LYS A O 1
ATOM 2799 N N . ARG A 1 330 ? -4.748 -6.549 15.640 1.00 93.44 330 ARG A N 1
ATOM 2800 C CA . ARG A 1 330 ? -5.392 -7.858 15.421 1.00 93.44 330 ARG A CA 1
ATOM 2801 C C . ARG A 1 330 ? -5.147 -8.391 14.009 1.00 93.44 330 ARG A C 1
ATOM 2803 O O . ARG A 1 330 ? -4.891 -9.583 13.836 1.00 93.44 330 ARG A O 1
ATOM 2810 N N . LEU A 1 331 ? -5.233 -7.524 13.000 1.00 95.50 331 LEU A N 1
ATOM 2811 C CA . LEU A 1 331 ? -5.024 -7.904 11.605 1.00 95.50 331 LEU A CA 1
ATOM 2812 C C . LEU A 1 331 ? -3.564 -8.290 11.333 1.00 95.50 331 LEU A C 1
ATOM 2814 O O . LEU A 1 331 ? -3.312 -9.291 10.663 1.00 95.50 331 LEU A O 1
ATOM 2818 N N . GLU A 1 332 ? -2.606 -7.546 11.881 1.00 94.75 332 GLU A N 1
ATOM 2819 C CA . GLU A 1 332 ? -1.177 -7.847 11.770 1.00 94.75 332 GLU A CA 1
ATOM 2820 C C . GLU A 1 332 ? -0.831 -9.207 12.399 1.00 94.75 332 GLU A C 1
ATOM 2822 O O . GLU A 1 332 ? -0.187 -10.044 11.757 1.00 94.75 332 GLU A O 1
ATOM 2827 N N . GLU A 1 333 ? -1.339 -9.480 13.606 1.00 94.56 333 GLU A N 1
ATOM 2828 C CA . GLU A 1 333 ? -1.204 -10.785 14.265 1.00 94.56 333 GLU A CA 1
ATOM 2829 C C . GLU A 1 333 ? -1.809 -11.916 13.414 1.00 94.56 333 GLU A C 1
ATOM 2831 O O . GLU A 1 333 ? -1.181 -12.962 13.215 1.00 94.56 333 GLU A O 1
ATOM 2836 N N . ALA A 1 334 ? -3.005 -11.702 12.855 1.00 93.62 334 ALA A N 1
ATOM 2837 C CA . ALA A 1 334 ? -3.680 -12.682 12.009 1.00 93.62 334 ALA A CA 1
ATOM 2838 C C . ALA A 1 334 ? -2.908 -12.975 10.710 1.00 93.62 334 ALA A C 1
ATOM 2840 O O . ALA A 1 334 ? -2.769 -14.141 10.330 1.00 93.62 334 ALA A O 1
ATOM 2841 N N . LEU A 1 335 ? -2.359 -11.951 10.047 1.00 93.75 335 LEU A N 1
ATOM 2842 C CA . LEU A 1 335 ? -1.537 -12.109 8.841 1.00 93.75 335 LEU A CA 1
ATOM 2843 C C . LEU A 1 335 ? -0.239 -12.867 9.132 1.00 93.75 335 LEU A C 1
ATOM 2845 O O . LEU A 1 335 ? 0.198 -13.682 8.315 1.00 93.75 335 LEU A O 1
ATOM 2849 N N . LEU A 1 336 ? 0.371 -12.639 10.297 1.00 92.88 336 LEU A N 1
ATOM 2850 C CA . LEU A 1 336 ? 1.569 -13.363 10.714 1.00 92.88 336 LEU A CA 1
ATOM 2851 C C . LEU A 1 336 ? 1.270 -14.845 10.979 1.00 92.88 336 LEU A C 1
ATOM 2853 O O . LEU A 1 336 ? 2.041 -15.716 10.571 1.00 92.88 336 LEU A O 1
ATOM 2857 N N . LEU A 1 337 ? 0.145 -15.146 11.633 1.00 91.56 337 LEU A N 1
ATOM 2858 C CA . LEU A 1 337 ? -0.312 -16.522 11.841 1.00 91.56 337 LEU A CA 1
ATOM 2859 C C . LEU A 1 337 ? -0.619 -17.220 10.510 1.00 91.56 337 LEU A C 1
ATOM 2861 O O . LEU A 1 337 ? -0.149 -18.338 10.293 1.00 91.56 337 LEU A O 1
ATOM 2865 N N . ALA A 1 338 ? -1.330 -16.546 9.601 1.00 90.44 338 ALA A N 1
ATOM 2866 C CA . ALA A 1 338 ? -1.609 -17.053 8.261 1.00 90.44 338 ALA A CA 1
ATOM 2867 C C . ALA A 1 338 ? -0.311 -17.340 7.492 1.00 90.44 338 ALA A C 1
ATOM 2869 O O . ALA A 1 338 ? -0.152 -18.429 6.952 1.00 90.44 338 ALA A O 1
ATOM 2870 N N . SER A 1 339 ? 0.668 -16.429 7.537 1.00 91.19 339 SER A N 1
ATOM 2871 C CA . SER A 1 339 ? 1.980 -16.612 6.903 1.00 91.19 339 SER A CA 1
ATOM 2872 C C . SER A 1 339 ? 2.718 -17.852 7.408 1.00 91.19 339 SER A C 1
ATOM 2874 O O . SER A 1 339 ? 3.371 -18.529 6.618 1.00 91.19 339 SER A O 1
ATOM 2876 N N . LYS A 1 340 ? 2.638 -18.146 8.713 1.00 90.12 340 LYS A N 1
ATOM 2877 C CA . LYS A 1 340 ? 3.270 -19.329 9.322 1.00 90.12 340 LYS A CA 1
ATOM 2878 C C . LYS A 1 340 ? 2.547 -20.626 8.959 1.00 90.12 340 LYS A C 1
ATOM 2880 O O . LYS A 1 340 ? 3.187 -21.667 8.852 1.00 90.12 340 LYS A O 1
ATOM 2885 N N . ALA A 1 341 ? 1.227 -20.573 8.794 1.00 88.75 341 ALA A N 1
ATOM 2886 C CA . ALA A 1 341 ? 0.414 -21.724 8.409 1.00 88.75 341 ALA A CA 1
ATOM 2887 C C . ALA A 1 341 ? 0.433 -21.992 6.894 1.00 88.75 341 ALA A C 1
ATOM 2889 O O . ALA A 1 341 ? 0.252 -23.137 6.489 1.00 88.75 341 ALA A O 1
ATOM 2890 N N . PHE A 1 342 ? 0.697 -20.967 6.078 1.00 86.38 342 PHE A N 1
ATOM 2891 C CA . PHE A 1 342 ? 0.636 -21.012 4.615 1.00 86.38 342 PHE A CA 1
ATOM 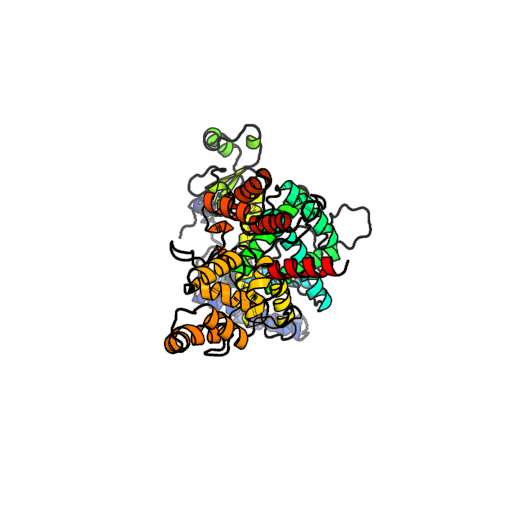2892 C C . PHE A 1 342 ? 1.402 -22.179 3.967 1.00 86.38 342 PHE A C 1
ATOM 2894 O O . PHE A 1 342 ? 0.843 -22.789 3.066 1.00 86.38 342 PHE A O 1
ATOM 2901 N N . PRO A 1 343 ? 2.621 -22.570 4.401 1.00 85.56 343 PRO A N 1
ATOM 2902 C CA . PRO A 1 343 ? 3.340 -23.694 3.788 1.00 85.56 343 PRO A CA 1
ATOM 2903 C C . PRO A 1 343 ? 2.629 -25.050 3.891 1.00 85.56 343 PRO A C 1
ATOM 2905 O O . PRO A 1 343 ? 3.004 -25.979 3.190 1.00 85.56 343 PRO A O 1
ATOM 2908 N N . LYS A 1 344 ? 1.633 -25.181 4.777 1.00 83.88 344 LYS A N 1
ATOM 2909 C CA . LYS A 1 344 ? 0.808 -26.391 4.908 1.00 83.88 344 LYS A CA 1
ATOM 2910 C C . LYS A 1 344 ? -0.326 -26.450 3.882 1.00 83.88 344 LYS A C 1
ATOM 2912 O O . LYS A 1 344 ? -1.021 -27.458 3.815 1.00 83.88 344 LYS A O 1
ATOM 2917 N N . LEU A 1 345 ? -0.559 -25.360 3.152 1.00 79.94 345 LEU A N 1
ATOM 2918 C CA . LEU A 1 345 ? -1.562 -25.280 2.104 1.00 79.94 345 LEU A CA 1
ATOM 2919 C C . LEU A 1 345 ? -0.986 -25.905 0.828 1.00 79.94 345 LEU A C 1
ATOM 2921 O O . LEU A 1 345 ? -0.360 -25.218 0.023 1.00 79.94 345 LEU A O 1
ATOM 2925 N N . ASP A 1 346 ? -1.188 -27.210 0.678 1.00 70.00 346 ASP A N 1
ATOM 2926 C CA . ASP A 1 346 ? -0.809 -27.977 -0.510 1.00 70.00 346 ASP A CA 1
ATOM 2927 C C . ASP A 1 346 ? -2.058 -28.265 -1.358 1.00 70.00 346 ASP A C 1
ATOM 2929 O O . ASP A 1 346 ? -2.549 -29.388 -1.429 1.00 70.00 346 ASP A O 1
ATOM 2933 N N . ASP A 1 347 ? -2.658 -27.202 -1.907 1.00 75.44 347 ASP A N 1
ATOM 2934 C CA . ASP A 1 347 ? -3.818 -27.310 -2.800 1.00 75.44 347 ASP A CA 1
ATOM 2935 C C . ASP A 1 347 ? -3.495 -26.681 -4.161 1.00 75.44 347 ASP A C 1
ATOM 2937 O O . ASP A 1 347 ? -3.386 -25.455 -4.305 1.00 75.44 347 ASP A O 1
ATOM 2941 N N . GLU A 1 348 ? -3.360 -27.538 -5.175 1.00 74.38 348 GLU A N 1
ATOM 2942 C CA . GLU A 1 348 ? -3.045 -27.144 -6.550 1.00 74.38 348 GLU A CA 1
ATOM 2943 C C . GLU A 1 348 ? -4.122 -26.263 -7.201 1.00 74.38 348 GLU A C 1
ATOM 2945 O O . GLU A 1 348 ? -3.834 -25.581 -8.184 1.00 74.38 348 GLU A O 1
ATOM 2950 N N . ARG A 1 349 ? -5.345 -26.213 -6.656 1.00 76.12 349 ARG A N 1
ATOM 2951 C CA . ARG A 1 349 ? -6.438 -25.375 -7.178 1.00 76.12 349 ARG A CA 1
ATOM 2952 C C . ARG A 1 349 ? -6.339 -23.941 -6.665 1.00 76.12 349 ARG A C 1
ATOM 2954 O O . ARG A 1 349 ? -6.591 -22.996 -7.407 1.00 76.12 349 ARG A O 1
ATOM 2961 N N . ILE A 1 350 ? -5.945 -23.765 -5.402 1.00 79.38 350 ILE A N 1
ATOM 2962 C CA . ILE A 1 350 ? -5.943 -22.461 -4.717 1.00 79.38 350 ILE A CA 1
ATOM 2963 C C . ILE A 1 350 ? -4.660 -21.677 -5.017 1.00 79.38 350 ILE A C 1
ATOM 2965 O O . ILE A 1 350 ? -4.695 -20.458 -5.206 1.00 79.38 350 ILE A O 1
ATOM 2969 N N . LEU A 1 351 ? -3.512 -22.355 -5.099 1.00 82.19 351 LEU A N 1
ATOM 2970 C CA . LEU A 1 351 ? -2.222 -21.694 -5.313 1.00 82.19 351 LEU A CA 1
ATOM 2971 C C . LEU A 1 351 ? -2.161 -20.869 -6.617 1.00 82.19 351 LEU A C 1
ATOM 2973 O O . LEU A 1 351 ? -1.670 -19.735 -6.560 1.00 82.19 351 LEU A O 1
ATOM 2977 N N . PRO A 1 352 ? -2.655 -21.342 -7.781 1.00 80.94 352 PRO A N 1
ATOM 2978 C CA . PRO A 1 352 ? -2.716 -20.535 -8.999 1.00 80.94 352 PRO A CA 1
ATOM 2979 C C . PRO A 1 352 ? -3.586 -19.283 -8.852 1.00 80.94 352 PRO A C 1
ATOM 2981 O O . PRO A 1 352 ? -3.169 -18.215 -9.302 1.00 80.94 352 PRO A O 1
ATOM 2984 N N . LEU A 1 353 ? -4.736 -19.386 -8.176 1.00 78.69 353 LEU A N 1
ATOM 2985 C CA . LEU A 1 353 ? -5.653 -18.264 -7.940 1.00 78.69 353 LEU A CA 1
ATOM 2986 C C . LEU A 1 353 ? -4.998 -17.196 -7.060 1.00 78.69 353 LEU A C 1
ATOM 2988 O O . LEU A 1 353 ? -4.919 -16.030 -7.444 1.00 78.69 353 LEU A O 1
ATOM 2992 N N . LEU A 1 354 ? -4.408 -17.602 -5.931 1.00 82.44 354 LEU A N 1
ATOM 2993 C CA . LEU A 1 354 ? -3.668 -16.698 -5.043 1.00 82.44 354 LEU A CA 1
ATOM 2994 C C . LEU A 1 354 ? -2.466 -16.058 -5.743 1.00 82.44 354 LEU A C 1
ATOM 2996 O O . LEU A 1 354 ? -2.155 -14.884 -5.531 1.00 82.44 354 LEU A O 1
ATOM 3000 N N . ASN A 1 355 ? -1.774 -16.820 -6.594 1.00 76.75 355 ASN A N 1
ATOM 3001 C CA . ASN A 1 355 ? -0.706 -16.277 -7.417 1.00 76.75 355 ASN A CA 1
ATOM 3002 C C . ASN A 1 355 ? -1.251 -15.218 -8.375 1.00 76.75 355 ASN A C 1
ATOM 3004 O O . ASN A 1 355 ? -0.661 -14.148 -8.440 1.00 76.75 355 ASN A O 1
ATOM 3008 N N . ASN A 1 356 ? -2.355 -15.480 -9.077 1.00 72.75 356 ASN A N 1
ATOM 3009 C CA . ASN A 1 356 ? -2.961 -14.545 -10.025 1.00 72.75 356 ASN A CA 1
ATOM 3010 C C . ASN A 1 356 ? -3.453 -13.254 -9.354 1.00 72.75 356 ASN A C 1
ATOM 3012 O O . ASN A 1 356 ? -3.172 -12.182 -9.886 1.00 72.75 356 ASN A O 1
ATOM 3016 N N . ILE A 1 357 ? -4.057 -13.330 -8.164 1.00 75.62 357 ILE A N 1
ATOM 3017 C CA . ILE A 1 357 ? -4.424 -12.154 -7.352 1.00 75.62 357 ILE A CA 1
ATOM 3018 C C . ILE A 1 357 ? -3.177 -11.297 -7.065 1.00 75.62 357 ILE A C 1
ATOM 3020 O O . ILE A 1 357 ? -3.165 -10.091 -7.314 1.00 75.62 357 ILE A O 1
ATOM 3024 N N . ASN A 1 358 ? -2.065 -11.929 -6.671 1.00 67.38 358 ASN A N 1
ATOM 3025 C CA . ASN A 1 358 ? -0.787 -11.234 -6.477 1.00 67.38 358 ASN A CA 1
ATOM 3026 C C . ASN A 1 358 ? -0.179 -10.689 -7.787 1.00 67.38 358 ASN A C 1
ATOM 3028 O O . ASN A 1 358 ? 0.475 -9.647 -7.770 1.00 67.38 358 ASN A O 1
ATOM 3032 N N . LYS A 1 359 ? -0.385 -11.349 -8.937 1.00 62.03 359 LYS A N 1
ATOM 3033 C CA . LYS A 1 359 ? 0.047 -10.812 -10.245 1.00 62.03 359 LYS A CA 1
ATOM 3034 C C . LYS A 1 359 ? -0.762 -9.589 -10.646 1.00 62.03 359 LYS A C 1
ATOM 3036 O O . LYS A 1 359 ? -0.242 -8.725 -11.335 1.00 62.03 359 LYS A O 1
ATOM 3041 N N . GLN A 1 360 ? -2.034 -9.518 -10.270 1.00 57.81 360 GLN A N 1
ATOM 3042 C CA . GLN A 1 360 ? -2.820 -8.316 -10.513 1.00 57.81 360 GLN A CA 1
ATOM 3043 C C . GLN A 1 360 ? -2.362 -7.165 -9.613 1.00 57.81 360 GLN A C 1
ATOM 3045 O O . GLN A 1 360 ? -2.400 -6.015 -10.044 1.00 57.81 360 GLN A O 1
ATOM 3050 N N . TYR A 1 361 ? -1.906 -7.456 -8.394 1.00 52.69 361 TYR A N 1
ATOM 3051 C CA . TYR A 1 361 ? -1.344 -6.472 -7.470 1.00 52.69 361 TYR A CA 1
ATOM 3052 C C . TYR A 1 361 ? -0.044 -5.822 -7.963 1.00 52.69 361 TYR A C 1
ATOM 3054 O O . TYR A 1 361 ? 0.077 -4.606 -7.918 1.00 52.69 361 TYR A O 1
ATOM 3062 N N . LEU A 1 362 ? 0.902 -6.598 -8.496 1.00 48.53 362 LEU A N 1
ATOM 3063 C CA . LEU A 1 362 ? 2.204 -6.079 -8.951 1.00 48.53 362 LEU A CA 1
ATOM 3064 C C . LEU A 1 362 ? 2.141 -5.293 -10.281 1.00 48.53 362 LEU A C 1
ATOM 3066 O O . LEU A 1 362 ? 3.180 -4.932 -10.843 1.00 48.53 362 LEU A O 1
ATOM 3070 N N . GLY A 1 363 ? 0.937 -5.074 -10.825 1.00 51.69 363 GLY A N 1
ATOM 3071 C CA . GLY A 1 363 ? 0.757 -4.914 -12.264 1.00 51.69 363 GLY A CA 1
ATOM 3072 C C . GLY A 1 363 ? 1.162 -6.204 -12.987 1.00 51.69 363 GLY A C 1
ATOM 3073 O O . GLY A 1 363 ? 1.779 -7.089 -12.398 1.00 51.69 363 GLY A O 1
ATOM 3074 N N . LYS A 1 364 ? 0.800 -6.347 -14.269 1.00 50.50 364 LYS A N 1
ATOM 3075 C CA . LYS A 1 364 ? 1.159 -7.521 -15.087 1.00 50.50 364 LYS A CA 1
ATOM 3076 C C . LYS A 1 364 ? 2.555 -8.040 -14.726 1.00 50.50 364 LYS A C 1
ATOM 3078 O O . LYS A 1 364 ? 3.531 -7.320 -14.904 1.00 50.50 364 LYS A O 1
ATOM 3083 N N . ASN A 1 365 ? 2.668 -9.282 -14.252 1.00 49.25 365 ASN A N 1
ATOM 3084 C CA . ASN A 1 365 ? 3.980 -9.893 -14.072 1.00 49.25 365 ASN A CA 1
ATOM 3085 C C . ASN A 1 365 ? 4.714 -9.866 -15.421 1.00 49.25 365 ASN A C 1
ATOM 3087 O O . ASN A 1 365 ? 4.405 -10.660 -16.308 1.00 49.25 365 ASN A O 1
ATOM 3091 N N . PHE A 1 366 ? 5.722 -9.004 -15.554 1.00 59.22 366 PHE A N 1
ATOM 3092 C CA . PHE A 1 366 ? 6.588 -8.913 -16.737 1.00 59.22 366 PHE A CA 1
ATOM 3093 C C . PHE A 1 366 ? 7.585 -10.088 -16.829 1.00 59.22 366 PHE A C 1
ATOM 3095 O O . PHE A 1 366 ? 8.591 -10.032 -17.530 1.00 59.22 366 PHE A O 1
ATOM 3102 N N . MET A 1 367 ? 7.299 -11.175 -16.107 1.00 52.62 367 MET A N 1
ATOM 3103 C CA . MET A 1 367 ? 7.988 -12.455 -16.182 1.00 52.62 367 MET A CA 1
ATOM 3104 C C . MET A 1 367 ? 7.469 -13.237 -17.398 1.00 52.62 367 MET A C 1
ATOM 3106 O O . MET A 1 367 ? 6.404 -13.851 -17.358 1.00 52.62 367 MET A O 1
ATOM 3110 N N . GLY A 1 368 ? 8.232 -13.214 -18.487 1.00 52.34 368 GLY A N 1
ATOM 3111 C CA . GLY A 1 368 ? 8.431 -14.369 -19.367 1.00 52.34 368 GLY A CA 1
ATOM 3112 C C . GLY A 1 368 ? 7.295 -14.926 -20.239 1.00 52.34 368 GLY A C 1
ATOM 3113 O O . GLY A 1 368 ? 7.607 -15.830 -21.004 1.00 52.34 368 GLY A O 1
ATOM 3114 N N . LYS A 1 369 ? 6.030 -14.471 -20.208 1.00 43.78 369 LYS A N 1
ATOM 3115 C CA . LYS A 1 369 ? 4.992 -15.013 -21.137 1.00 43.78 369 LYS A CA 1
ATOM 3116 C C . LYS A 1 369 ? 3.939 -14.041 -21.684 1.00 43.78 369 LYS A C 1
ATOM 3118 O O . LYS A 1 369 ? 3.222 -14.416 -22.600 1.00 43.78 369 LYS A O 1
ATOM 3123 N N . ASN A 1 370 ? 3.883 -12.798 -21.210 1.00 42.09 370 ASN A N 1
ATOM 3124 C CA . ASN A 1 370 ? 2.986 -11.764 -21.755 1.00 42.09 370 ASN A CA 1
ATOM 3125 C C . ASN A 1 370 ? 3.765 -10.718 -22.566 1.00 42.09 370 ASN A C 1
ATOM 3127 O O . ASN A 1 370 ? 3.501 -9.522 -22.453 1.00 42.09 370 ASN A O 1
ATOM 3131 N N . VAL A 1 371 ? 4.775 -11.162 -23.322 1.00 47.12 371 VAL A N 1
ATOM 3132 C CA . VAL A 1 371 ? 5.549 -10.284 -24.208 1.00 47.12 371 VAL A CA 1
ATOM 3133 C C . VAL A 1 371 ? 4.579 -9.704 -25.234 1.00 47.12 371 VAL A C 1
ATOM 3135 O O . VAL A 1 371 ? 3.864 -10.446 -25.905 1.00 47.12 371 VAL A O 1
ATOM 3138 N N . VAL A 1 372 ? 4.519 -8.375 -25.301 1.00 48.56 372 VAL A N 1
ATOM 3139 C CA . VAL A 1 372 ? 3.818 -7.637 -26.356 1.00 48.56 372 VAL A CA 1
ATOM 3140 C C . VAL A 1 372 ? 4.227 -8.251 -27.696 1.00 48.56 372 VAL A C 1
ATOM 3142 O O . VAL A 1 372 ? 5.417 -8.323 -27.972 1.00 48.56 372 VAL A O 1
ATOM 3145 N N . GLU A 1 373 ? 3.269 -8.719 -28.502 1.00 41.12 373 GLU A N 1
ATOM 3146 C CA . GLU A 1 373 ? 3.535 -9.305 -29.824 1.00 41.12 373 GLU A CA 1
ATOM 3147 C C . GLU A 1 373 ? 4.533 -8.442 -30.623 1.00 41.12 373 GLU A C 1
ATOM 3149 O O . GLU A 1 373 ? 4.236 -7.295 -30.986 1.00 41.12 373 GLU A O 1
ATOM 3154 N N . GLY A 1 374 ? 5.726 -9.010 -30.839 1.00 54.97 374 GLY A N 1
ATOM 3155 C CA . GLY A 1 374 ? 6.876 -8.410 -31.519 1.00 54.97 374 GLY A CA 1
ATOM 3156 C C . GLY A 1 374 ? 8.196 -8.821 -30.852 1.00 54.97 374 GLY A C 1
ATOM 3157 O O . GLY A 1 374 ? 8.419 -8.520 -29.684 1.00 54.97 374 GLY A O 1
ATOM 3158 N N . LYS A 1 375 ? 9.081 -9.525 -31.571 1.00 69.00 375 LYS A N 1
ATOM 3159 C CA . LYS A 1 375 ? 10.452 -9.781 -31.096 1.00 69.00 375 LYS A CA 1
ATOM 3160 C C . LYS A 1 375 ? 11.219 -8.458 -31.146 1.00 69.00 375 LYS A C 1
ATOM 3162 O O . LYS A 1 375 ? 11.535 -8.006 -32.238 1.00 69.00 375 LYS A O 1
ATOM 3167 N N . VAL A 1 376 ? 11.476 -7.840 -29.993 1.00 85.94 376 VAL A N 1
ATOM 3168 C CA . VAL A 1 376 ? 12.356 -6.665 -29.903 1.00 85.94 376 VAL A CA 1
ATOM 3169 C C . VAL A 1 376 ? 13.792 -7.131 -30.130 1.00 85.94 376 VAL A C 1
ATOM 3171 O O . VAL A 1 376 ? 14.263 -8.025 -29.425 1.00 85.94 376 VAL A O 1
ATOM 3174 N N . THR A 1 377 ? 14.474 -6.541 -31.107 1.00 92.19 377 THR A N 1
ATOM 3175 C CA . THR A 1 377 ? 15.886 -6.802 -31.416 1.00 92.19 377 THR A CA 1
ATOM 3176 C C . THR A 1 377 ? 16.798 -5.754 -30.780 1.00 92.19 377 THR A C 1
ATOM 3178 O O . THR A 1 377 ? 16.340 -4.728 -30.273 1.00 92.19 377 THR A O 1
ATOM 3181 N N . ALA A 1 378 ? 18.108 -6.005 -30.791 1.00 92.06 378 ALA A N 1
ATOM 3182 C CA . ALA A 1 378 ? 19.109 -5.078 -30.272 1.00 92.06 378 ALA A CA 1
ATOM 3183 C C . ALA A 1 378 ? 19.084 -3.712 -30.975 1.00 92.06 378 ALA A C 1
ATOM 3185 O O . ALA A 1 378 ? 19.374 -2.698 -30.337 1.00 92.06 378 ALA A O 1
ATOM 3186 N N . ASP A 1 379 ? 18.747 -3.696 -32.265 1.00 92.50 379 ASP A N 1
ATOM 3187 C CA . ASP A 1 379 ? 18.756 -2.491 -33.096 1.00 92.50 379 ASP A CA 1
ATOM 3188 C C . ASP A 1 379 ? 17.467 -1.666 -32.927 1.00 92.50 379 ASP A C 1
ATOM 3190 O O . ASP A 1 379 ? 17.510 -0.441 -33.014 1.00 92.50 379 ASP A O 1
ATOM 3194 N N . ASP A 1 380 ? 16.354 -2.297 -32.535 1.00 92.44 380 ASP A N 1
ATOM 3195 C CA . ASP A 1 380 ? 15.091 -1.596 -32.252 1.00 92.44 380 ASP A CA 1
ATOM 3196 C C . ASP A 1 380 ? 15.158 -0.731 -30.979 1.00 92.44 380 ASP A C 1
ATOM 3198 O O . ASP A 1 380 ? 14.361 0.193 -30.794 1.00 92.44 380 ASP A O 1
ATOM 3202 N N . VAL A 1 381 ? 16.077 -1.033 -30.050 1.00 94.44 381 VAL A N 1
ATOM 3203 C CA . VAL A 1 381 ? 16.091 -0.425 -28.707 1.00 94.44 381 VAL A CA 1
ATOM 3204 C C . VAL A 1 381 ? 16.203 1.099 -28.762 1.00 94.44 381 VAL A C 1
ATOM 3206 O O . VAL A 1 381 ? 15.552 1.764 -27.956 1.00 94.44 381 VAL A O 1
ATOM 3209 N N . ASP A 1 382 ? 16.993 1.646 -29.690 1.00 94.44 382 ASP A N 1
ATOM 3210 C CA . ASP A 1 382 ? 17.186 3.096 -29.837 1.00 94.44 382 ASP A CA 1
ATOM 3211 C C . ASP A 1 382 ? 15.887 3.806 -30.247 1.00 94.44 382 ASP A C 1
ATOM 3213 O O . ASP A 1 382 ? 15.541 4.848 -29.685 1.00 94.44 382 ASP A O 1
ATOM 3217 N N . GLU A 1 383 ? 15.111 3.211 -31.154 1.00 93.31 383 GLU A N 1
ATOM 3218 C CA . GLU A 1 383 ? 13.821 3.756 -31.592 1.00 93.31 383 GLU A CA 1
ATOM 3219 C C . GLU A 1 383 ? 12.760 3.676 -30.484 1.00 93.31 383 GLU A C 1
ATOM 3221 O O . GLU A 1 383 ? 11.894 4.546 -30.349 1.00 93.31 383 GLU A O 1
ATOM 3226 N N . LEU A 1 384 ? 12.849 2.652 -29.630 1.00 93.88 384 LEU A N 1
ATOM 3227 C CA . LEU A 1 384 ? 11.921 2.439 -28.523 1.00 93.88 384 LEU A CA 1
ATOM 3228 C C . LEU A 1 384 ? 12.151 3.378 -27.330 1.00 93.88 384 LEU A C 1
ATOM 3230 O O . LEU A 1 384 ? 11.265 3.472 -26.475 1.00 93.88 384 LEU A O 1
ATOM 3234 N N . VAL A 1 385 ? 13.273 4.108 -27.262 1.00 94.69 385 VAL A N 1
ATOM 3235 C CA . VAL A 1 385 ? 13.598 5.016 -26.140 1.00 94.69 385 VAL A CA 1
ATOM 3236 C C . VAL A 1 385 ? 12.499 6.046 -25.906 1.00 94.69 385 VAL A C 1
ATOM 3238 O O . VAL A 1 385 ? 12.155 6.330 -24.756 1.00 94.69 385 VAL A O 1
ATOM 3241 N N . GLY A 1 386 ? 11.878 6.538 -26.981 1.00 92.25 386 GLY A N 1
ATOM 3242 C CA . GLY A 1 386 ? 10.752 7.463 -26.896 1.00 92.25 386 GLY A CA 1
ATOM 3243 C C . GLY A 1 386 ? 9.549 6.894 -26.139 1.00 92.25 386 GLY A C 1
ATOM 3244 O O . GLY A 1 386 ? 8.725 7.663 -25.658 1.00 92.25 386 GLY A O 1
ATOM 3245 N N . HIS A 1 387 ? 9.430 5.572 -25.986 1.00 94.00 387 HIS A N 1
ATOM 3246 C CA . HIS A 1 387 ? 8.378 4.900 -25.218 1.00 94.00 387 HIS A CA 1
ATOM 3247 C C . HIS A 1 387 ? 8.770 4.566 -23.777 1.00 94.00 387 HIS A C 1
ATOM 3249 O O . HIS A 1 387 ? 7.919 4.118 -23.007 1.00 94.00 387 HIS A O 1
ATOM 3255 N N . PHE A 1 388 ? 10.026 4.768 -23.390 1.00 96.50 388 PHE A N 1
ATOM 3256 C CA . PHE A 1 388 ? 10.512 4.418 -22.061 1.00 96.50 388 PHE A CA 1
ATOM 3257 C C . PHE A 1 388 ? 10.146 5.486 -21.017 1.00 96.50 388 PHE A C 1
ATOM 3259 O O . PHE A 1 388 ? 10.017 6.661 -21.362 1.00 96.50 388 PHE A O 1
ATOM 3266 N N . PRO A 1 389 ? 9.997 5.119 -19.732 1.00 96.69 389 PRO A N 1
ATOM 3267 C CA . PRO A 1 389 ? 9.933 6.094 -18.642 1.00 96.69 389 PRO A CA 1
ATOM 3268 C C . PRO A 1 389 ? 11.302 6.751 -18.411 1.00 96.69 389 PRO A C 1
ATOM 3270 O O . PRO A 1 389 ? 12.339 6.163 -18.733 1.00 96.69 389 PRO A O 1
ATOM 3273 N N . LEU A 1 390 ? 11.327 7.927 -17.767 1.00 97.25 390 LEU A N 1
ATOM 3274 C CA . LEU A 1 390 ? 12.560 8.701 -17.528 1.00 97.25 390 LEU A CA 1
ATOM 3275 C C . LEU A 1 390 ? 13.682 7.893 -16.860 1.00 97.25 390 LEU A C 1
ATOM 3277 O O . LEU A 1 390 ? 14.850 8.077 -17.191 1.00 97.25 390 LEU A O 1
ATOM 3281 N N . CYS A 1 391 ? 13.357 6.969 -15.951 1.00 97.25 391 CYS A N 1
ATOM 3282 C CA . CYS A 1 391 ? 14.362 6.123 -15.298 1.00 97.25 391 CYS A CA 1
ATOM 3283 C C . CYS A 1 391 ? 15.147 5.248 -16.285 1.00 97.25 391 CYS A C 1
ATOM 3285 O O . CYS A 1 391 ? 16.346 5.044 -16.102 1.00 97.25 391 CYS A O 1
ATOM 3287 N N . MET A 1 392 ? 14.501 4.771 -17.349 1.00 97.81 392 MET A N 1
ATOM 3288 C CA . MET A 1 392 ? 15.140 3.943 -18.372 1.00 97.81 392 MET A CA 1
ATOM 3289 C C . MET A 1 392 ? 15.734 4.796 -19.494 1.00 97.81 392 MET A C 1
ATOM 3291 O O . MET A 1 392 ? 16.802 4.458 -20.000 1.00 97.81 392 MET A O 1
ATOM 3295 N N . GLN A 1 393 ? 15.118 5.938 -19.823 1.00 96.94 393 GLN A N 1
ATOM 3296 C CA . GLN A 1 393 ? 15.713 6.919 -20.737 1.00 96.94 393 GLN A CA 1
ATOM 3297 C C . GLN A 1 393 ? 17.047 7.456 -20.201 1.00 96.94 393 GLN A C 1
ATOM 3299 O O . GLN A 1 393 ? 18.020 7.534 -20.947 1.00 96.94 393 GLN A O 1
ATOM 3304 N N . ASN A 1 394 ? 17.130 7.761 -18.899 1.00 96.50 394 ASN A N 1
ATOM 3305 C CA . ASN A 1 394 ? 18.367 8.217 -18.266 1.00 96.50 394 ASN A CA 1
ATOM 3306 C C . ASN A 1 394 ? 19.484 7.172 -18.381 1.00 96.50 394 ASN A C 1
ATOM 3308 O O . ASN A 1 394 ? 20.612 7.502 -18.749 1.00 96.50 394 ASN A O 1
ATOM 3312 N N . LEU A 1 395 ? 19.171 5.902 -18.102 1.00 97.56 395 LEU A N 1
ATOM 3313 C CA . LEU A 1 395 ? 20.127 4.799 -18.230 1.00 97.56 395 LEU A CA 1
ATOM 3314 C C . LEU A 1 395 ? 20.589 4.618 -19.676 1.00 97.56 395 LEU A C 1
ATOM 3316 O O . LEU A 1 395 ? 21.786 4.462 -19.909 1.00 97.56 395 LEU A O 1
ATOM 3320 N N . HIS A 1 396 ? 19.667 4.697 -20.635 1.00 97.56 396 HIS A N 1
ATOM 3321 C CA . HIS A 1 396 ? 19.989 4.594 -22.052 1.00 97.56 396 HIS A CA 1
ATOM 3322 C C . HIS A 1 396 ? 20.880 5.754 -22.528 1.00 97.56 396 HIS A C 1
ATOM 3324 O O . HIS A 1 396 ? 21.931 5.517 -23.121 1.00 97.56 396 HIS A O 1
ATOM 3330 N N . LYS A 1 397 ? 20.519 7.005 -22.204 1.00 95.75 397 LYS A N 1
ATOM 3331 C CA . LYS A 1 397 ? 21.313 8.200 -22.538 1.00 95.75 397 LYS A CA 1
ATOM 3332 C C . LYS A 1 397 ? 22.736 8.077 -21.997 1.00 95.75 397 LYS A C 1
ATOM 3334 O O . LYS A 1 397 ? 23.695 8.241 -22.743 1.00 95.75 397 LYS A O 1
ATOM 3339 N N . ASN A 1 398 ? 22.877 7.717 -20.721 1.00 95.69 398 ASN A N 1
ATOM 3340 C CA . ASN A 1 398 ? 24.190 7.537 -20.109 1.00 95.69 398 ASN A CA 1
ATOM 3341 C C . ASN A 1 398 ? 24.979 6.402 -20.768 1.00 95.69 398 ASN A C 1
ATOM 3343 O O . ASN A 1 398 ? 26.136 6.614 -21.105 1.00 95.69 398 ASN A O 1
ATOM 3347 N N . LEU A 1 399 ? 24.356 5.246 -21.028 1.00 96.19 399 LEU A N 1
ATOM 3348 C CA . LEU A 1 399 ? 24.995 4.125 -21.725 1.00 96.19 399 LEU A CA 1
ATOM 3349 C C . LEU A 1 399 ? 25.551 4.536 -23.094 1.00 96.19 399 LEU A C 1
ATOM 3351 O O . LEU A 1 399 ? 26.668 4.158 -23.446 1.00 96.19 399 LEU A O 1
ATOM 3355 N N . ARG A 1 400 ? 24.785 5.312 -23.870 1.00 95.12 400 ARG A N 1
ATOM 3356 C CA . ARG A 1 400 ? 25.206 5.770 -25.199 1.00 95.12 400 ARG A CA 1
ATOM 3357 C C . ARG A 1 400 ? 26.346 6.785 -25.134 1.00 95.12 400 ARG A C 1
ATOM 3359 O O . ARG A 1 400 ? 27.219 6.721 -26.002 1.00 95.12 400 ARG A O 1
ATOM 3366 N N . THR A 1 401 ? 26.372 7.651 -24.121 1.00 93.81 401 THR A N 1
ATOM 3367 C CA . THR A 1 401 ? 27.422 8.665 -23.936 1.00 93.81 401 THR A CA 1
ATOM 3368 C C . THR A 1 401 ? 28.715 8.077 -23.376 1.00 93.81 401 THR A C 1
ATOM 3370 O O . THR A 1 401 ? 29.776 8.274 -23.958 1.00 93.81 401 THR A O 1
ATOM 3373 N N . SER A 1 402 ? 28.652 7.335 -22.268 1.00 93.00 402 SER A N 1
ATOM 3374 C CA . SER A 1 402 ? 29.842 6.803 -21.584 1.00 93.00 402 SER A CA 1
ATOM 3375 C C . SER A 1 402 ? 30.361 5.494 -22.182 1.00 93.00 402 SER A C 1
ATOM 3377 O O . SER A 1 402 ? 31.437 5.040 -21.798 1.00 93.00 402 SER A O 1
ATOM 3379 N N . LYS A 1 403 ? 29.574 4.842 -23.054 1.00 94.12 403 LYS A N 1
ATOM 3380 C CA . LYS A 1 403 ? 29.812 3.472 -23.548 1.00 94.12 403 LYS A CA 1
ATOM 3381 C C . LYS A 1 403 ? 29.960 2.443 -22.419 1.00 94.12 403 LYS A C 1
ATOM 3383 O O . LYS A 1 403 ? 30.580 1.397 -22.598 1.00 94.12 403 LYS A O 1
ATOM 3388 N N . HIS A 1 404 ? 29.396 2.727 -21.240 1.00 93.44 404 HIS A N 1
ATOM 3389 C CA . HIS A 1 404 ? 29.458 1.854 -20.066 1.00 93.44 404 HIS A CA 1
ATOM 3390 C C . HIS A 1 404 ? 28.318 2.117 -19.074 1.00 93.44 404 HIS A C 1
ATOM 3392 O O . HIS A 1 404 ? 27.857 3.243 -18.910 1.00 93.44 404 HIS A O 1
ATOM 3398 N N . LEU A 1 405 ? 27.897 1.088 -18.335 1.00 93.31 405 LEU A N 1
ATOM 3399 C CA . LEU A 1 405 ? 27.040 1.255 -17.161 1.00 93.31 405 LEU A CA 1
ATOM 3400 C C . LEU A 1 405 ? 27.591 0.485 -15.958 1.00 93.31 405 LEU A C 1
ATOM 3402 O O . LEU A 1 405 ? 28.054 -0.656 -16.055 1.00 93.31 405 LEU A O 1
ATOM 3406 N N . LYS A 1 406 ? 27.457 1.088 -14.774 1.00 92.94 406 LYS A N 1
ATOM 3407 C CA . LYS A 1 406 ? 27.785 0.446 -13.495 1.00 92.94 406 LYS A CA 1
ATOM 3408 C C . LYS A 1 406 ? 26.837 -0.707 -13.167 1.00 92.94 406 LYS A C 1
ATOM 3410 O O . LYS A 1 406 ? 25.811 -0.889 -13.814 1.00 92.94 406 LYS A O 1
ATOM 3415 N N . HIS A 1 407 ? 27.207 -1.522 -12.178 1.00 90.00 407 HIS A N 1
ATOM 3416 C CA . HIS A 1 407 ? 26.527 -2.781 -11.849 1.00 90.00 407 HIS A CA 1
ATOM 3417 C C . HIS A 1 407 ? 25.005 -2.634 -11.677 1.00 90.00 407 HIS A C 1
ATOM 3419 O O . HIS A 1 407 ? 24.244 -3.325 -12.354 1.00 90.00 407 HIS A O 1
ATOM 3425 N N . TYR A 1 408 ? 24.549 -1.705 -10.834 1.00 91.12 408 TYR A N 1
ATOM 3426 C CA . TYR A 1 408 ? 23.117 -1.519 -10.589 1.00 91.12 408 TYR A CA 1
ATOM 3427 C C . TYR A 1 408 ? 22.374 -0.915 -11.786 1.00 91.12 408 TYR A C 1
ATOM 3429 O O . TYR A 1 408 ? 21.259 -1.345 -12.077 1.00 91.12 408 TYR A O 1
ATOM 3437 N N . GLY A 1 409 ? 23.013 -0.020 -12.548 1.00 94.06 409 GLY A N 1
ATOM 3438 C CA . GLY A 1 409 ? 22.470 0.493 -13.813 1.00 94.06 409 GLY A CA 1
ATOM 3439 C C . GLY A 1 409 ? 22.299 -0.593 -14.869 1.00 94.06 409 GLY A C 1
ATOM 3440 O O . GLY A 1 409 ? 21.228 -0.700 -15.464 1.00 94.06 409 GLY A O 1
ATOM 3441 N N . ARG A 1 410 ? 23.307 -1.462 -15.035 1.00 93.12 410 ARG A N 1
ATOM 3442 C CA . ARG A 1 410 ? 23.214 -2.654 -15.891 1.00 93.12 410 ARG A CA 1
ATOM 3443 C C . ARG A 1 410 ? 22.054 -3.538 -15.463 1.00 93.12 410 ARG A C 1
ATOM 3445 O O . ARG A 1 410 ? 21.241 -3.901 -16.299 1.00 93.12 410 ARG A O 1
ATOM 3452 N N . ARG A 1 411 ? 21.940 -3.845 -14.168 1.00 91.19 411 ARG A N 1
ATOM 3453 C CA . ARG A 1 411 ? 20.872 -4.703 -13.640 1.00 91.19 411 ARG A CA 1
ATOM 3454 C C . ARG A 1 411 ? 19.481 -4.112 -13.883 1.00 91.19 411 ARG A C 1
ATOM 3456 O O . ARG A 1 411 ? 18.626 -4.807 -14.421 1.00 91.19 411 ARG A O 1
ATOM 3463 N N . GLN A 1 412 ? 19.258 -2.850 -13.516 1.00 94.38 412 GLN A N 1
ATOM 3464 C CA . GLN A 1 412 ? 17.966 -2.182 -13.697 1.00 94.38 412 GLN A CA 1
ATOM 3465 C C . GLN A 1 412 ? 17.560 -2.138 -15.173 1.00 94.38 412 GLN A C 1
ATOM 3467 O O . GLN A 1 412 ? 16.434 -2.504 -15.507 1.00 94.38 412 GLN A O 1
ATOM 3472 N N . TYR A 1 413 ? 18.483 -1.742 -16.054 1.00 96.38 413 TYR A N 1
ATOM 3473 C CA . TYR A 1 413 ? 18.184 -1.599 -17.474 1.00 96.38 413 TYR A CA 1
ATOM 3474 C C . TYR A 1 413 ? 18.025 -2.950 -18.178 1.00 96.38 413 TYR A C 1
ATOM 3476 O O . TYR A 1 413 ? 17.067 -3.150 -18.916 1.00 96.38 413 TYR A O 1
ATOM 3484 N N . ASN A 1 414 ? 18.903 -3.915 -17.896 1.00 93.12 414 ASN A N 1
ATOM 3485 C CA . ASN A 1 414 ? 18.851 -5.243 -18.506 1.00 93.12 414 ASN A CA 1
ATOM 3486 C C . ASN A 1 414 ? 17.549 -5.982 -18.168 1.00 93.12 414 ASN A C 1
ATOM 3488 O O . ASN A 1 414 ? 16.945 -6.600 -19.039 1.00 93.12 414 ASN A O 1
ATOM 3492 N N . LEU A 1 415 ? 17.095 -5.896 -16.912 1.00 90.56 415 LEU A N 1
ATOM 3493 C CA . LEU A 1 415 ? 15.837 -6.515 -16.496 1.00 90.56 415 LEU A CA 1
ATOM 3494 C C . LEU A 1 415 ? 14.619 -5.806 -17.110 1.00 90.56 415 LEU A C 1
ATOM 3496 O O . LEU A 1 415 ? 13.649 -6.470 -17.462 1.00 90.56 415 LEU A O 1
ATOM 3500 N N . PHE A 1 416 ? 14.671 -4.485 -17.299 1.00 94.00 416 PHE A N 1
ATOM 3501 C CA . PHE A 1 416 ? 13.643 -3.761 -18.050 1.00 94.00 416 PHE A CA 1
ATOM 3502 C C . PHE A 1 416 ? 13.588 -4.204 -19.521 1.00 94.00 416 PHE A C 1
ATOM 3504 O O . PHE A 1 416 ? 12.500 -4.511 -20.009 1.00 94.00 416 PHE A O 1
ATOM 3511 N N . LEU A 1 417 ? 14.742 -4.294 -20.196 1.00 93.38 417 LEU A N 1
ATOM 3512 C CA . LEU A 1 417 ? 14.849 -4.724 -21.597 1.00 93.38 417 LEU A CA 1
ATOM 3513 C C . LEU A 1 417 ? 14.330 -6.155 -21.803 1.00 93.38 417 LEU A C 1
ATOM 3515 O O . LEU A 1 417 ? 13.551 -6.420 -22.715 1.00 93.38 417 LEU A O 1
ATOM 3519 N N . LYS A 1 418 ? 14.673 -7.060 -20.884 1.00 88.94 418 LYS A N 1
ATOM 3520 C CA . LYS A 1 418 ? 14.085 -8.401 -20.821 1.00 88.94 418 LYS A CA 1
ATOM 3521 C C . LYS A 1 418 ? 12.557 -8.344 -20.746 1.00 88.94 418 LYS A C 1
ATOM 3523 O O . LYS A 1 418 ? 11.867 -9.055 -21.469 1.00 88.94 418 LYS A O 1
ATOM 3528 N N . GLY A 1 419 ? 12.021 -7.476 -19.886 1.00 86.06 419 GLY A N 1
ATOM 3529 C CA . GLY A 1 419 ? 10.580 -7.320 -19.694 1.00 86.06 419 GLY A CA 1
ATOM 3530 C C . GLY A 1 419 ? 9.832 -6.729 -20.895 1.00 86.06 419 GLY A C 1
ATOM 3531 O O . GLY A 1 419 ? 8.626 -6.936 -20.994 1.00 86.06 419 GLY A O 1
ATOM 3532 N N . ILE A 1 420 ? 10.502 -5.998 -21.798 1.00 88.88 420 ILE A N 1
ATOM 3533 C CA . ILE A 1 420 ? 9.891 -5.520 -23.056 1.00 88.88 420 ILE A CA 1
ATOM 3534 C C . ILE A 1 420 ? 10.020 -6.532 -24.204 1.00 88.88 420 ILE A C 1
ATOM 3536 O O . ILE A 1 420 ? 9.459 -6.293 -25.267 1.00 88.88 420 ILE A O 1
ATOM 3540 N N . GLY A 1 421 ? 10.715 -7.656 -23.994 1.00 85.81 421 GLY A N 1
ATOM 3541 C CA . GLY A 1 421 ? 10.822 -8.744 -24.969 1.00 85.81 421 GLY A CA 1
ATOM 3542 C C . GLY A 1 421 ? 12.180 -8.894 -25.653 1.00 85.81 421 GLY A C 1
ATOM 3543 O O . GLY A 1 421 ? 12.269 -9.677 -26.596 1.00 85.81 421 GLY A O 1
ATOM 3544 N N . LEU A 1 422 ? 13.228 -8.192 -25.200 1.00 89.12 422 LEU A N 1
ATOM 3545 C CA . LEU A 1 422 ? 14.584 -8.412 -25.710 1.00 89.12 422 LEU A CA 1
ATOM 3546 C C . LEU A 1 422 ? 15.053 -9.810 -25.286 1.00 89.12 422 LEU A C 1
ATOM 3548 O O . LEU A 1 422 ? 15.081 -10.115 -24.091 1.00 89.12 422 LEU A O 1
ATOM 3552 N N . THR A 1 423 ? 15.383 -10.674 -26.246 1.00 88.25 423 THR A N 1
ATOM 3553 C CA . THR A 1 423 ? 15.853 -12.033 -25.936 1.00 88.25 423 THR A CA 1
ATOM 3554 C C . THR A 1 423 ? 17.273 -12.002 -25.379 1.00 88.25 423 THR A C 1
ATOM 3556 O O . THR A 1 423 ? 17.956 -10.980 -25.424 1.00 88.25 423 THR A O 1
ATOM 3559 N N . ILE A 1 424 ? 17.746 -13.123 -24.836 1.00 88.56 424 ILE A N 1
ATOM 3560 C CA . ILE A 1 424 ? 19.109 -13.191 -24.303 1.00 88.56 424 ILE A CA 1
ATOM 3561 C C . ILE A 1 424 ? 20.166 -13.012 -25.402 1.00 88.56 424 ILE A C 1
ATOM 3563 O O . ILE A 1 424 ? 21.181 -12.356 -25.170 1.00 88.56 424 ILE A O 1
ATOM 3567 N N . GLU A 1 425 ? 19.923 -13.563 -26.592 1.00 89.81 425 GLU A N 1
ATOM 3568 C CA . GLU A 1 425 ? 20.811 -13.447 -27.749 1.00 89.81 425 GLU A CA 1
ATOM 3569 C C . GLU A 1 425 ? 20.930 -11.978 -28.164 1.00 89.81 425 GLU A C 1
ATOM 3571 O O . GLU A 1 425 ? 22.033 -11.432 -28.230 1.00 89.81 425 GLU A O 1
ATOM 3576 N N . GLU A 1 426 ? 19.787 -11.309 -28.316 1.00 93.31 426 GLU A N 1
ATOM 3577 C CA . GLU A 1 426 ? 19.720 -9.889 -28.656 1.00 93.31 426 GLU A CA 1
ATOM 3578 C C . GLU A 1 426 ? 20.274 -9.001 -27.536 1.00 93.31 426 GLU A C 1
ATOM 3580 O O . GLU A 1 426 ? 20.952 -8.012 -27.802 1.00 93.31 426 GLU A O 1
ATOM 3585 N N . ALA A 1 427 ? 20.086 -9.368 -26.267 1.00 92.19 427 ALA A N 1
ATOM 3586 C CA . ALA A 1 427 ? 20.673 -8.645 -25.145 1.00 92.19 427 ALA A CA 1
ATOM 3587 C C . ALA A 1 427 ? 22.205 -8.713 -25.160 1.00 92.19 427 ALA A C 1
ATOM 3589 O O . ALA A 1 427 ? 22.863 -7.701 -24.913 1.00 92.19 427 ALA A O 1
ATOM 3590 N N . LEU A 1 428 ? 22.796 -9.873 -25.467 1.00 92.75 428 LEU A N 1
ATOM 3591 C CA . LEU A 1 428 ? 24.250 -10.003 -25.602 1.00 92.75 428 LEU A CA 1
ATOM 3592 C C . LEU A 1 428 ? 24.780 -9.126 -26.740 1.00 92.75 428 LEU A C 1
ATOM 3594 O O . LEU A 1 428 ? 25.779 -8.433 -26.541 1.00 92.75 428 LEU A O 1
ATOM 3598 N N . ILE A 1 429 ? 24.087 -9.095 -27.883 1.00 94.38 429 ILE A N 1
ATOM 3599 C CA . ILE A 1 429 ? 24.417 -8.215 -29.012 1.00 94.38 429 ILE A CA 1
ATOM 3600 C C . ILE A 1 429 ? 24.312 -6.745 -28.587 1.00 94.38 429 ILE A C 1
ATOM 3602 O O . ILE A 1 429 ? 25.263 -5.981 -28.761 1.00 94.38 429 ILE A O 1
ATOM 3606 N N . PHE A 1 430 ? 23.198 -6.354 -27.968 1.00 95.88 430 PHE A N 1
ATOM 3607 C CA . PHE A 1 430 ? 22.939 -4.992 -27.510 1.00 95.88 430 PHE A CA 1
ATOM 3608 C C . PHE A 1 430 ? 24.022 -4.491 -26.548 1.00 95.88 430 PHE A C 1
ATOM 3610 O O . PHE A 1 430 ? 24.605 -3.422 -26.757 1.00 95.88 430 PHE A O 1
ATOM 3617 N N . TRP A 1 431 ? 24.327 -5.262 -25.500 1.00 95.56 431 TRP A N 1
ATOM 3618 C CA . TRP A 1 431 ? 25.339 -4.885 -24.513 1.00 95.56 431 TRP A CA 1
ATOM 3619 C C . TRP A 1 431 ? 26.740 -4.868 -25.117 1.00 95.56 431 TRP A C 1
ATOM 3621 O O . TRP A 1 431 ? 27.516 -3.965 -24.806 1.00 95.56 431 TRP A O 1
ATOM 3631 N N . ARG A 1 432 ? 27.058 -5.806 -26.017 1.00 94.50 432 ARG A N 1
ATOM 3632 C CA . ARG A 1 432 ? 28.354 -5.834 -26.700 1.00 94.50 432 ARG A CA 1
ATOM 3633 C C . ARG A 1 432 ? 28.558 -4.621 -27.607 1.00 94.50 432 ARG A C 1
ATOM 3635 O O . ARG A 1 432 ? 29.622 -4.003 -27.546 1.00 94.50 432 ARG A O 1
ATOM 3642 N N . LYS A 1 433 ? 27.546 -4.264 -28.408 1.00 93.44 433 LYS A N 1
ATOM 3643 C CA . LYS A 1 433 ? 27.546 -3.053 -29.248 1.00 93.44 433 LYS A CA 1
ATOM 3644 C C . LYS A 1 433 ? 27.659 -1.791 -28.387 1.00 93.44 433 LYS A C 1
ATOM 3646 O O . LYS A 1 433 ? 28.396 -0.871 -28.723 1.00 93.44 433 LYS A O 1
ATOM 3651 N N . SER A 1 434 ? 26.954 -1.754 -27.256 1.00 93.62 434 SER A N 1
ATOM 3652 C CA . SER A 1 434 ? 26.932 -0.591 -26.359 1.00 93.62 434 SER A CA 1
ATOM 3653 C C . SER A 1 434 ? 28.244 -0.386 -25.596 1.00 93.62 434 SER A C 1
ATOM 3655 O O . SER A 1 434 ? 28.626 0.754 -25.344 1.00 93.62 434 SER A O 1
ATOM 3657 N N . PHE A 1 435 ? 28.954 -1.467 -25.266 1.00 94.31 435 PHE A N 1
ATOM 3658 C CA . PHE A 1 435 ? 30.282 -1.446 -24.645 1.00 94.31 435 PHE A CA 1
ATOM 3659 C C . PHE A 1 435 ? 31.399 -1.485 -25.692 1.00 94.31 435 PHE A C 1
ATOM 3661 O O . PHE A 1 435 ? 32.343 -2.265 -25.592 1.00 94.31 435 PHE A O 1
ATOM 3668 N N . SER A 1 436 ? 31.297 -0.629 -26.711 1.00 91.12 436 SER A N 1
ATOM 3669 C CA . SER A 1 436 ? 32.210 -0.611 -27.861 1.00 91.12 436 SER A CA 1
ATOM 3670 C C . SER A 1 436 ? 33.678 -0.346 -27.500 1.00 91.12 436 SER A C 1
ATOM 3672 O O . SER A 1 436 ? 34.555 -0.694 -28.279 1.00 91.12 436 SER A O 1
ATOM 3674 N N . MET A 1 437 ? 33.946 0.256 -26.336 1.00 91.69 437 MET A N 1
ATOM 3675 C CA . MET A 1 437 ? 35.296 0.548 -25.828 1.00 91.69 437 MET A CA 1
ATOM 3676 C C . MET A 1 437 ? 35.886 -0.574 -24.952 1.00 91.69 437 MET A C 1
ATOM 3678 O O . MET A 1 437 ? 36.957 -0.399 -24.381 1.00 91.69 437 MET A O 1
ATOM 3682 N N . ILE A 1 438 ? 35.182 -1.698 -24.786 1.00 91.12 438 ILE A N 1
ATOM 3683 C CA . ILE A 1 438 ? 35.638 -2.843 -23.990 1.00 91.12 438 ILE A CA 1
ATOM 3684 C C . ILE A 1 438 ? 36.027 -3.980 -24.932 1.00 91.12 438 ILE A C 1
ATOM 3686 O O . ILE A 1 438 ? 35.257 -4.341 -25.822 1.00 91.12 438 ILE A O 1
ATOM 3690 N N . ASP A 1 439 ? 37.195 -4.577 -24.695 1.00 91.94 439 ASP A N 1
ATOM 3691 C CA . ASP A 1 439 ? 37.677 -5.730 -25.453 1.00 91.94 439 ASP A CA 1
ATOM 3692 C C . ASP A 1 439 ? 36.736 -6.935 -25.342 1.00 91.94 439 ASP A C 1
ATOM 3694 O O . ASP A 1 439 ? 36.160 -7.209 -24.284 1.00 91.94 439 ASP A O 1
ATOM 3698 N N . ASP A 1 440 ? 36.647 -7.723 -26.414 1.00 89.75 440 ASP A N 1
ATOM 3699 C CA . ASP A 1 440 ? 35.786 -8.908 -26.483 1.00 89.75 440 ASP A CA 1
ATOM 3700 C C . ASP A 1 440 ? 36.053 -9.917 -25.362 1.00 89.75 440 ASP A C 1
ATOM 3702 O O . ASP A 1 440 ? 35.124 -10.414 -24.720 1.00 89.75 440 ASP A O 1
ATOM 3706 N N . SER A 1 441 ? 37.328 -10.183 -25.075 1.00 88.88 441 SER A N 1
ATOM 3707 C CA . SER A 1 441 ? 37.736 -11.112 -24.017 1.00 88.88 441 SER A CA 1
ATOM 3708 C C . SER A 1 441 ? 37.273 -10.635 -22.635 1.00 88.88 441 SER A C 1
ATOM 3710 O O . SER A 1 441 ? 36.767 -11.423 -21.829 1.00 88.88 441 SER A O 1
ATOM 3712 N N . LYS A 1 442 ? 37.374 -9.326 -22.377 1.00 89.75 442 LYS A N 1
ATOM 3713 C CA . LYS A 1 442 ? 36.929 -8.695 -21.134 1.00 89.75 442 LYS A CA 1
ATOM 3714 C C . LYS A 1 442 ? 35.406 -8.687 -21.028 1.00 89.75 442 LYS A C 1
ATOM 3716 O O . LYS A 1 442 ? 34.872 -8.999 -19.964 1.00 89.75 442 LYS A O 1
ATOM 3721 N N . PHE A 1 443 ? 34.703 -8.403 -22.124 1.00 92.81 443 PHE A N 1
ATOM 3722 C CA . PHE A 1 443 ? 33.244 -8.461 -22.181 1.00 92.81 443 PHE A CA 1
ATOM 3723 C C . PHE A 1 443 ? 32.716 -9.858 -21.829 1.00 92.81 443 PHE A C 1
ATOM 3725 O O . PHE A 1 443 ? 31.855 -9.994 -20.954 1.00 92.81 443 PHE A O 1
ATOM 3732 N N . GLN A 1 444 ? 33.261 -10.904 -22.459 1.00 88.88 444 GLN A N 1
ATOM 3733 C CA . GLN A 1 444 ? 32.832 -12.283 -22.211 1.00 88.88 444 GLN A CA 1
ATOM 3734 C C . GLN A 1 444 ? 33.068 -12.706 -20.757 1.00 88.88 444 GLN A C 1
ATOM 3736 O O . GLN A 1 444 ? 32.186 -13.305 -20.141 1.00 88.88 444 GLN A O 1
ATOM 3741 N N . ARG A 1 445 ? 34.223 -12.346 -20.183 1.00 86.50 445 ARG A N 1
ATOM 3742 C CA . ARG A 1 445 ? 34.593 -12.726 -18.814 1.00 86.50 445 ARG A CA 1
ATOM 3743 C C . ARG A 1 445 ? 33.799 -11.979 -17.740 1.00 86.50 445 ARG A C 1
ATOM 3745 O O . ARG A 1 445 ? 33.381 -12.587 -16.762 1.00 86.50 445 ARG A O 1
ATOM 37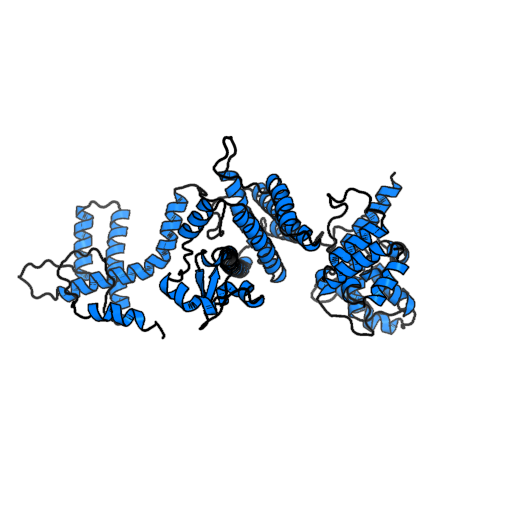52 N N . GLU A 1 446 ? 33.617 -10.668 -17.888 1.00 84.94 446 GLU A N 1
ATOM 3753 C CA . GLU A 1 446 ? 33.118 -9.806 -16.802 1.00 84.94 446 GLU A CA 1
ATOM 3754 C C . GLU A 1 446 ? 31.633 -9.429 -16.936 1.00 84.94 446 GLU A C 1
ATOM 3756 O O . GLU A 1 446 ? 31.003 -9.036 -15.949 1.00 84.94 446 GLU A O 1
ATOM 3761 N N . TYR A 1 447 ? 31.052 -9.535 -18.138 1.00 88.25 447 TYR A N 1
ATOM 3762 C CA . TYR A 1 447 ? 29.715 -9.002 -18.428 1.00 88.25 447 TYR A CA 1
ATOM 3763 C C . TYR A 1 447 ? 28.750 -10.057 -18.964 1.00 88.25 447 TYR A C 1
ATOM 3765 O O . TYR A 1 447 ? 27.625 -10.137 -18.467 1.00 88.25 447 TYR A O 1
ATOM 3773 N N . ALA A 1 448 ? 29.176 -10.890 -19.920 1.00 86.50 448 ALA A N 1
ATOM 3774 C CA . ALA A 1 448 ? 28.292 -11.869 -20.557 1.00 86.50 448 ALA A CA 1
ATOM 3775 C C . ALA A 1 448 ? 27.681 -12.851 -19.544 1.00 86.50 448 ALA A C 1
ATOM 3777 O O . ALA A 1 448 ? 26.472 -13.071 -19.572 1.00 86.50 448 ALA A O 1
ATOM 3778 N N . TYR A 1 449 ? 28.475 -13.350 -18.590 1.00 82.50 449 TYR A N 1
ATOM 3779 C CA . TYR A 1 449 ? 27.987 -14.218 -17.509 1.00 82.50 449 TYR A CA 1
ATOM 3780 C C . TYR A 1 449 ? 26.865 -13.560 -16.686 1.00 82.50 449 TYR A C 1
ATOM 3782 O O . TYR A 1 449 ? 25.811 -14.149 -16.459 1.00 82.50 449 TYR A O 1
ATOM 3790 N N . ASN A 1 450 ? 27.035 -12.296 -16.279 1.00 80.94 450 ASN A N 1
ATOM 3791 C CA . ASN A 1 450 ? 26.016 -11.586 -15.496 1.00 80.94 450 ASN A CA 1
ATOM 3792 C C . ASN A 1 450 ? 24.725 -11.373 -16.304 1.00 80.94 450 ASN A C 1
ATOM 3794 O O . ASN A 1 450 ? 23.626 -11.515 -15.767 1.00 80.94 450 ASN A O 1
ATOM 3798 N N . ILE A 1 451 ? 24.852 -11.078 -17.602 1.00 84.56 451 ILE A N 1
ATOM 3799 C CA . ILE A 1 451 ? 23.708 -10.968 -18.511 1.00 84.56 451 ILE A CA 1
ATOM 3800 C C . ILE A 1 451 ? 22.977 -12.314 -18.572 1.00 84.56 451 ILE A C 1
ATOM 3802 O O . ILE A 1 451 ? 21.781 -12.342 -18.294 1.00 84.56 451 ILE A O 1
ATOM 3806 N N . ARG A 1 452 ? 23.676 -13.434 -18.811 1.00 82.81 452 ARG A N 1
ATOM 3807 C CA . ARG A 1 452 ? 23.053 -14.770 -18.859 1.00 82.81 452 ARG A CA 1
ATOM 3808 C C . ARG A 1 452 ? 22.391 -15.176 -17.546 1.00 82.81 452 ARG A C 1
ATOM 3810 O O . ARG A 1 452 ? 21.274 -15.696 -17.550 1.00 82.81 452 ARG A O 1
ATOM 3817 N N . HIS A 1 453 ? 23.027 -14.857 -16.424 1.00 74.94 453 HIS A N 1
ATOM 3818 C CA . HIS A 1 453 ? 22.479 -15.087 -15.093 1.00 74.94 453 HIS A CA 1
ATOM 3819 C C . HIS A 1 453 ? 21.169 -14.309 -14.855 1.00 74.94 453 HIS A C 1
ATOM 3821 O O . HIS A 1 453 ? 20.205 -14.868 -14.341 1.00 74.94 453 HIS A O 1
ATOM 3827 N N . ASN A 1 454 ? 21.073 -13.045 -15.288 1.00 74.75 454 ASN A N 1
ATOM 3828 C CA . ASN A 1 454 ? 19.839 -12.249 -15.164 1.00 74.75 454 ASN A CA 1
ATOM 3829 C C . ASN A 1 454 ? 18.667 -12.797 -16.011 1.00 74.75 454 ASN A C 1
ATOM 3831 O O . ASN A 1 454 ? 17.500 -12.564 -15.684 1.00 74.75 454 ASN A O 1
ATOM 3835 N N . TYR A 1 455 ? 18.967 -13.537 -17.082 1.00 76.75 455 TYR A N 1
ATOM 3836 C CA . TYR A 1 455 ? 17.988 -14.243 -17.919 1.00 76.75 455 TYR A CA 1
ATOM 3837 C C . TYR A 1 455 ? 17.707 -15.682 -17.447 1.00 76.75 455 TYR A C 1
ATOM 3839 O O . TYR A 1 455 ? 16.900 -16.372 -18.059 1.00 76.75 455 TYR A O 1
ATOM 3847 N N . GLY A 1 456 ? 18.326 -16.132 -16.348 1.00 69.19 456 GLY A N 1
ATOM 3848 C CA . GLY A 1 456 ? 18.030 -17.421 -15.718 1.00 69.19 456 GLY A CA 1
ATOM 3849 C C . GLY A 1 456 ? 18.669 -18.644 -16.386 1.00 69.19 456 GLY A C 1
ATOM 3850 O O . GLY A 1 456 ? 18.304 -19.766 -16.038 1.00 69.19 456 GLY A O 1
ATOM 3851 N N . ILE A 1 457 ? 19.619 -18.453 -17.310 1.00 60.34 457 ILE A N 1
ATOM 3852 C CA . ILE A 1 457 ? 20.235 -19.550 -18.083 1.00 60.34 457 ILE A CA 1
ATOM 3853 C C . ILE A 1 457 ? 21.446 -20.180 -17.359 1.00 60.34 457 ILE A C 1
ATOM 3855 O O . ILE A 1 457 ? 21.778 -21.334 -17.613 1.00 60.34 457 ILE A O 1
ATOM 3859 N N . GLU A 1 458 ? 22.059 -19.492 -16.386 1.00 50.06 458 GLU A N 1
ATOM 3860 C CA . GLU A 1 458 ? 23.241 -19.978 -15.645 1.00 50.06 458 GLU A CA 1
ATOM 3861 C C . GLU A 1 458 ? 23.043 -19.906 -14.108 1.00 50.06 458 GLU A C 1
ATOM 3863 O O . GLU A 1 458 ? 22.447 -18.961 -13.590 1.00 50.06 458 GLU A O 1
ATOM 3868 N N . GLY A 1 459 ? 23.542 -20.902 -13.354 1.00 46.91 459 GLY A N 1
ATOM 3869 C CA . GLY A 1 459 ? 23.466 -20.971 -11.877 1.00 46.91 459 GLY A CA 1
ATOM 3870 C C . GLY A 1 459 ? 22.199 -21.644 -11.310 1.00 46.91 459 GLY A C 1
ATOM 3871 O O . GLY A 1 459 ? 21.550 -22.425 -11.999 1.00 46.91 459 GLY A O 1
ATOM 3872 N N . ARG A 1 460 ? 21.818 -21.355 -10.044 1.00 43.50 460 ARG A N 1
ATOM 3873 C CA . ARG A 1 460 ? 20.632 -21.913 -9.322 1.00 43.50 460 ARG A CA 1
ATOM 3874 C C . ARG A 1 460 ? 19.256 -21.598 -9.978 1.00 43.50 460 ARG A C 1
ATOM 3876 O O . ARG A 1 460 ? 18.240 -21.644 -9.290 1.00 43.50 460 ARG A O 1
ATOM 3883 N N . ARG A 1 461 ? 19.199 -21.250 -11.273 1.00 51.31 461 ARG A N 1
ATOM 3884 C CA . ARG A 1 461 ? 17.987 -20.935 -12.057 1.00 51.31 461 ARG A CA 1
ATOM 3885 C C . ARG A 1 461 ? 17.081 -19.876 -11.407 1.00 51.31 461 ARG A C 1
ATOM 3887 O O . ARG A 1 461 ? 15.859 -19.979 -11.459 1.00 51.31 461 ARG A O 1
ATOM 3894 N N . LYS A 1 462 ? 17.662 -18.853 -10.765 1.00 49.97 462 LYS A N 1
ATOM 3895 C CA . LYS A 1 462 ? 16.880 -17.713 -10.258 1.00 49.97 462 LYS A CA 1
ATOM 3896 C C . LYS A 1 462 ? 16.594 -16.752 -11.408 1.00 49.97 462 LYS A C 1
ATOM 3898 O O . LYS A 1 462 ? 17.403 -15.885 -11.715 1.00 49.97 462 LYS A O 1
ATOM 3903 N N . ASP A 1 463 ? 15.442 -16.932 -12.037 1.00 60.28 463 ASP A N 1
ATOM 3904 C CA . ASP A 1 463 ? 14.914 -16.031 -13.055 1.00 60.28 463 ASP A CA 1
ATOM 3905 C C . ASP A 1 463 ? 14.543 -14.673 -12.422 1.00 60.28 463 ASP A C 1
ATOM 3907 O O . ASP A 1 463 ? 13.558 -14.563 -11.688 1.00 60.28 463 ASP A O 1
ATOM 3911 N N . TYR A 1 464 ? 15.376 -13.644 -12.621 1.00 69.06 464 TYR A N 1
ATOM 3912 C CA . TYR A 1 464 ? 15.135 -12.324 -12.030 1.00 69.06 464 TYR A CA 1
ATOM 3913 C C . TYR A 1 464 ? 14.023 -11.590 -12.781 1.00 69.06 464 TYR A C 1
ATOM 3915 O O . TYR A 1 464 ? 14.110 -11.368 -13.994 1.00 69.06 464 TYR A O 1
ATOM 3923 N N . ALA A 1 465 ? 13.004 -11.167 -12.033 1.00 76.12 465 ALA A N 1
ATOM 3924 C CA . ALA A 1 465 ? 11.921 -10.346 -12.550 1.00 76.12 465 ALA A CA 1
ATOM 3925 C C . ALA A 1 465 ? 12.394 -8.916 -12.876 1.00 76.12 465 ALA A C 1
ATOM 3927 O O . ALA A 1 465 ? 13.272 -8.389 -12.179 1.00 76.12 465 ALA A O 1
ATOM 3928 N N . PRO A 1 466 ? 11.793 -8.265 -13.890 1.00 86.19 466 PRO A N 1
ATOM 3929 C CA . PRO A 1 466 ? 11.873 -6.818 -14.068 1.00 86.19 466 PRO A CA 1
ATOM 3930 C C . PRO A 1 466 ? 11.578 -6.065 -12.764 1.00 86.19 466 PRO A C 1
ATOM 3932 O O . PRO A 1 466 ? 10.746 -6.487 -11.961 1.00 86.19 466 PRO A O 1
ATOM 3935 N N . LEU A 1 467 ? 12.311 -4.976 -12.519 1.00 85.38 467 LEU A N 1
ATOM 3936 C CA . LEU A 1 467 ? 12.197 -4.226 -11.268 1.00 85.38 467 LEU A CA 1
ATOM 3937 C C . LEU A 1 467 ? 10.978 -3.293 -11.301 1.00 85.38 467 LEU A C 1
ATOM 3939 O O . LEU A 1 467 ? 10.899 -2.413 -12.160 1.00 85.38 467 LEU A O 1
ATOM 3943 N N . GLY A 1 468 ? 10.089 -3.427 -10.315 1.00 83.81 468 GLY A N 1
ATOM 3944 C CA . GLY A 1 468 ? 8.990 -2.483 -10.088 1.00 83.81 468 GLY A CA 1
ATOM 3945 C C . GLY A 1 468 ? 9.467 -1.115 -9.597 1.00 83.81 468 GLY A C 1
ATOM 3946 O O . GLY A 1 468 ? 10.566 -0.988 -9.046 1.00 83.81 468 GLY A O 1
ATOM 3947 N N . CYS A 1 469 ? 8.630 -0.081 -9.765 1.00 86.56 469 CYS A N 1
ATOM 3948 C CA . CYS A 1 469 ? 8.988 1.292 -9.391 1.00 86.56 469 CYS A CA 1
ATOM 3949 C C . CYS A 1 469 ? 9.387 1.394 -7.916 1.00 86.56 469 CYS A C 1
ATOM 3951 O O . CYS A 1 469 ? 10.389 2.037 -7.617 1.00 86.56 469 CYS A O 1
ATOM 3953 N N . MET A 1 470 ? 8.666 0.720 -7.012 1.00 80.75 470 MET A N 1
ATOM 3954 C CA . MET A 1 470 ? 8.971 0.757 -5.579 1.00 80.75 470 MET A CA 1
ATOM 3955 C C . MET A 1 470 ? 10.387 0.250 -5.292 1.00 80.75 470 MET A C 1
ATOM 3957 O O . MET A 1 470 ? 11.168 0.961 -4.671 1.00 80.75 470 MET A O 1
ATOM 3961 N N . SER A 1 471 ? 10.781 -0.899 -5.857 1.00 77.81 471 SER A N 1
ATOM 3962 C CA . SER A 1 471 ? 12.151 -1.409 -5.707 1.00 77.81 471 SER A CA 1
ATOM 3963 C C . SER A 1 471 ? 13.206 -0.470 -6.296 1.00 77.81 471 SER A C 1
ATOM 3965 O O . SER A 1 471 ? 14.323 -0.452 -5.793 1.00 77.81 471 SER A O 1
ATOM 3967 N N . ILE A 1 472 ? 12.905 0.255 -7.376 1.00 88.25 472 ILE A N 1
ATOM 3968 C CA . ILE A 1 472 ? 13.835 1.226 -7.982 1.00 88.25 472 ILE A CA 1
ATOM 3969 C C . ILE A 1 472 ? 13.951 2.496 -7.118 1.00 88.25 472 ILE A C 1
ATOM 3971 O O . ILE A 1 472 ? 14.983 3.164 -7.136 1.00 88.25 472 ILE A O 1
ATOM 3975 N N . ILE A 1 473 ? 12.891 2.850 -6.389 1.00 86.06 473 ILE A N 1
ATOM 3976 C CA . ILE A 1 473 ? 12.830 4.026 -5.514 1.00 86.06 473 ILE A CA 1
ATOM 3977 C C . ILE A 1 473 ? 13.515 3.756 -4.169 1.00 86.06 473 ILE A C 1
ATOM 3979 O O . ILE A 1 473 ? 14.192 4.640 -3.652 1.00 86.06 473 ILE A O 1
ATOM 3983 N N . THR A 1 474 ? 13.323 2.572 -3.584 1.00 78.75 474 THR A N 1
ATOM 3984 C CA . THR A 1 474 ? 13.738 2.285 -2.202 1.00 78.75 474 THR A CA 1
ATOM 3985 C C . THR A 1 474 ? 15.096 1.599 -2.096 1.00 78.75 474 THR A C 1
ATOM 3987 O O . THR A 1 474 ? 15.847 1.884 -1.164 1.00 78.75 474 THR A O 1
ATOM 3990 N N . ASN A 1 475 ? 15.435 0.712 -3.036 1.00 79.31 475 ASN A N 1
ATOM 3991 C CA . ASN A 1 475 ? 16.615 -0.144 -2.920 1.00 79.31 475 ASN A CA 1
ATOM 3992 C C . ASN A 1 475 ? 17.816 0.421 -3.688 1.00 79.31 475 ASN A C 1
ATOM 3994 O O . ASN A 1 475 ? 17.673 0.878 -4.818 1.00 79.31 475 ASN A O 1
ATOM 3998 N N . ASN A 1 476 ? 19.018 0.257 -3.119 1.00 79.38 476 ASN A N 1
ATOM 3999 C CA . ASN A 1 476 ? 20.307 0.616 -3.730 1.00 79.38 476 ASN A CA 1
ATOM 4000 C C . ASN A 1 476 ? 20.328 2.058 -4.263 1.00 79.38 476 ASN A C 1
ATOM 4002 O O . ASN A 1 476 ? 20.384 2.265 -5.472 1.00 79.38 476 ASN A O 1
ATOM 4006 N N . GLN A 1 477 ? 20.267 3.053 -3.376 1.00 87.38 477 GLN A N 1
ATOM 4007 C CA . GLN A 1 477 ? 20.308 4.463 -3.781 1.00 87.38 477 GLN A CA 1
ATOM 4008 C C . GLN A 1 477 ? 21.583 4.774 -4.591 1.00 87.38 477 GLN A C 1
ATOM 4010 O O . GLN A 1 477 ? 22.660 4.312 -4.208 1.00 87.38 477 GLN A O 1
ATOM 4015 N N . PRO A 1 478 ? 21.477 5.515 -5.709 1.00 92.62 478 PRO A N 1
ATOM 4016 C CA . PRO A 1 478 ? 22.614 5.805 -6.573 1.00 92.62 478 PRO A CA 1
ATOM 4017 C C . PRO A 1 478 ? 23.610 6.759 -5.902 1.00 92.62 478 PRO A C 1
ATOM 4019 O O . PRO A 1 478 ? 23.226 7.794 -5.357 1.00 92.62 478 PRO A O 1
ATOM 4022 N N . GLY A 1 479 ? 24.901 6.427 -5.974 1.00 90.38 479 GLY A N 1
ATOM 4023 C CA . GLY A 1 479 ? 25.986 7.352 -5.635 1.00 90.38 479 GLY A CA 1
ATOM 4024 C C . GLY A 1 479 ? 26.266 8.398 -6.734 1.00 90.38 479 GLY A C 1
ATOM 4025 O O . GLY A 1 479 ? 25.724 8.299 -7.833 1.00 90.38 479 GLY A O 1
ATOM 4026 N N . PRO A 1 480 ? 27.190 9.358 -6.512 1.00 85.25 480 PRO A N 1
ATOM 4027 C CA . PRO A 1 480 ? 27.436 10.496 -7.421 1.00 85.25 480 PRO A CA 1
ATOM 4028 C C . PRO A 1 480 ? 27.850 10.143 -8.858 1.00 85.25 480 PRO A C 1
ATOM 4030 O O . PRO A 1 480 ? 27.758 10.966 -9.759 1.00 85.25 480 PRO A O 1
ATOM 4033 N N . SER A 1 481 ? 28.350 8.928 -9.073 1.00 85.69 481 SER A N 1
ATOM 4034 C CA . SER A 1 481 ? 28.794 8.424 -10.379 1.00 85.69 481 SER A CA 1
ATOM 4035 C C . SER A 1 481 ? 27.951 7.241 -10.859 1.00 85.69 481 SER A C 1
ATOM 4037 O O . SER A 1 481 ? 28.387 6.471 -11.717 1.00 85.69 481 SER A O 1
ATOM 4039 N N . GLU A 1 482 ? 26.782 7.037 -10.254 1.00 91.12 482 GLU A N 1
ATOM 4040 C CA . GLU A 1 482 ? 25.822 6.004 -10.614 1.00 91.12 482 GLU A CA 1
ATOM 4041 C C . GLU A 1 482 ? 24.556 6.642 -11.188 1.00 91.12 482 GLU A C 1
ATOM 4043 O O . GLU A 1 482 ? 24.046 7.623 -10.666 1.00 91.12 482 GLU A O 1
ATOM 4048 N N . ASN A 1 483 ? 24.039 6.064 -12.273 1.00 92.44 483 ASN A N 1
ATOM 4049 C CA . ASN A 1 483 ? 22.945 6.654 -13.053 1.00 92.44 483 ASN A CA 1
ATOM 4050 C C . ASN A 1 483 ? 21.635 5.847 -12.961 1.00 92.44 483 ASN A C 1
ATOM 4052 O O . ASN A 1 483 ? 20.728 6.039 -13.772 1.00 92.44 483 ASN A O 1
ATOM 4056 N N . HIS A 1 484 ? 21.552 4.888 -12.032 1.00 94.81 484 HIS A N 1
ATOM 4057 C CA . HIS A 1 484 ? 20.359 4.064 -11.810 1.00 94.81 484 HIS A CA 1
ATOM 4058 C C . HIS A 1 484 ? 19.400 4.708 -10.807 1.00 94.81 484 HIS A C 1
ATOM 4060 O O . HIS A 1 484 ? 19.641 5.797 -10.301 1.00 94.81 484 HIS A O 1
ATOM 4066 N N . GLY A 1 485 ? 18.284 4.039 -10.535 1.00 96.00 485 GLY A N 1
ATOM 4067 C CA . GLY A 1 485 ? 17.226 4.560 -9.680 1.00 96.00 485 GLY A CA 1
ATOM 4068 C C . GLY A 1 485 ? 16.143 5.311 -10.457 1.00 96.00 485 GLY A C 1
ATOM 4069 O O . GLY A 1 485 ? 16.069 5.277 -11.689 1.00 96.00 485 GLY A O 1
ATOM 4070 N N . CYS A 1 486 ? 15.246 5.952 -9.705 1.00 96.94 486 CYS A N 1
ATOM 4071 C CA . CYS A 1 486 ? 14.160 6.779 -10.227 1.00 96.94 486 CYS A CA 1
ATOM 4072 C C . CYS A 1 486 ? 14.573 8.265 -10.262 1.00 96.94 486 CYS A C 1
ATOM 4074 O O . CYS A 1 486 ? 14.856 8.805 -9.192 1.00 96.94 486 CYS A O 1
ATOM 4076 N N . PRO A 1 487 ? 14.565 8.947 -11.426 1.00 96.81 487 PRO A N 1
ATOM 4077 C CA . PRO A 1 487 ? 14.870 10.376 -11.521 1.00 96.81 487 PRO A CA 1
ATOM 4078 C C . PRO A 1 487 ? 13.988 11.235 -10.616 1.00 96.81 487 PRO A C 1
ATOM 4080 O O . PRO A 1 487 ? 14.506 12.069 -9.888 1.00 96.81 487 PRO A O 1
ATOM 4083 N N . PHE A 1 488 ? 12.685 10.936 -10.542 1.00 96.25 488 PHE A N 1
ATOM 4084 C CA . PHE A 1 488 ? 11.747 11.647 -9.667 1.00 96.25 488 PHE A CA 1
ATOM 4085 C C . PHE A 1 488 ? 12.106 11.561 -8.176 1.00 96.25 488 PHE A C 1
ATOM 4087 O O . PHE A 1 488 ? 11.654 12.398 -7.411 1.00 96.25 488 PHE A O 1
ATOM 4094 N N . ARG A 1 489 ? 12.892 10.563 -7.747 1.00 94.88 489 ARG A N 1
ATOM 4095 C CA . ARG A 1 489 ? 13.368 10.436 -6.359 1.00 94.88 489 ARG A CA 1
ATOM 4096 C C . ARG A 1 489 ? 14.779 10.986 -6.167 1.00 94.88 489 ARG A C 1
ATOM 4098 O O . ARG A 1 489 ? 15.056 11.565 -5.124 1.00 94.88 489 ARG A O 1
ATOM 4105 N N . HIS A 1 490 ? 15.679 10.679 -7.097 1.00 95.12 490 HIS A N 1
ATOM 4106 C CA . HIS A 1 490 ? 17.120 10.805 -6.874 1.00 95.12 490 HIS A CA 1
ATOM 4107 C C . HIS A 1 490 ? 17.748 12.025 -7.546 1.00 95.12 490 HIS A C 1
ATOM 4109 O O . HIS A 1 490 ? 18.878 12.368 -7.212 1.00 95.12 490 HIS A O 1
ATOM 4115 N N . PHE A 1 491 ? 17.067 12.674 -8.493 1.00 95.00 491 PHE A N 1
ATOM 4116 C CA . PHE A 1 491 ? 17.566 13.930 -9.048 1.00 95.00 491 PHE A CA 1
ATOM 4117 C C . PHE A 1 491 ? 17.304 15.074 -8.070 1.00 95.00 491 PHE A C 1
ATOM 4119 O O . PHE A 1 491 ? 16.320 15.055 -7.330 1.00 95.00 491 PHE A O 1
ATOM 4126 N N . SER A 1 492 ? 18.177 16.084 -8.089 1.00 94.25 492 SER A N 1
ATOM 4127 C CA . SER A 1 492 ? 17.867 17.362 -7.450 1.00 94.25 492 SER A CA 1
ATOM 4128 C C . SER A 1 492 ? 16.696 18.032 -8.169 1.00 94.25 492 SER A C 1
ATOM 4130 O O . SER A 1 492 ? 16.398 17.711 -9.324 1.00 94.25 492 SER A O 1
ATOM 4132 N N . GLU A 1 493 ? 16.033 18.979 -7.512 1.00 93.88 493 GLU A N 1
ATOM 4133 C CA . GLU A 1 493 ? 14.913 19.691 -8.129 1.00 93.88 493 GLU A CA 1
ATOM 4134 C C . GLU A 1 493 ? 15.335 20.452 -9.391 1.00 93.88 493 GLU A C 1
ATOM 4136 O O . GLU A 1 493 ? 14.583 20.484 -10.363 1.00 93.88 493 GLU A O 1
ATOM 4141 N N . GLU A 1 494 ? 16.544 21.019 -9.414 1.00 94.81 494 GLU A N 1
ATOM 4142 C CA . GLU A 1 494 ? 17.090 21.728 -10.575 1.00 94.81 494 GLU A CA 1
ATOM 4143 C C . GLU A 1 494 ? 17.285 20.772 -11.753 1.00 94.81 494 GLU A C 1
ATOM 4145 O O . GLU A 1 494 ? 16.803 21.032 -12.857 1.00 94.81 494 GLU A O 1
ATOM 4150 N N . ASN A 1 495 ? 17.919 19.622 -11.502 1.00 94.38 495 ASN A N 1
ATOM 4151 C CA . ASN A 1 495 ? 18.132 18.594 -12.518 1.00 94.38 495 ASN A CA 1
ATOM 4152 C C . ASN A 1 495 ? 16.806 17.997 -12.998 1.00 94.38 495 ASN A C 1
ATOM 4154 O O . ASN A 1 495 ? 16.654 17.696 -14.184 1.00 94.38 495 ASN A O 1
ATOM 4158 N N . MET A 1 496 ? 15.828 17.848 -12.102 1.00 96.06 496 MET A N 1
ATOM 4159 C CA . MET A 1 496 ? 14.494 17.380 -12.456 1.00 96.06 496 MET A CA 1
ATOM 4160 C C . MET A 1 496 ? 13.783 18.393 -13.359 1.00 96.06 496 MET A C 1
ATOM 4162 O O . MET A 1 496 ? 13.284 18.003 -14.412 1.00 96.06 496 MET A O 1
ATOM 4166 N N . LYS A 1 497 ? 13.792 19.689 -13.019 1.00 95.50 497 LYS A N 1
ATOM 4167 C CA . LYS A 1 497 ? 13.218 20.756 -13.860 1.00 95.50 497 LYS A CA 1
ATOM 4168 C C . LYS A 1 497 ? 13.857 20.795 -15.245 1.00 95.50 497 LYS A C 1
ATOM 4170 O O . LYS A 1 497 ? 13.131 20.783 -16.236 1.00 95.50 497 LYS A O 1
ATOM 4175 N N . ALA A 1 498 ? 15.189 20.771 -15.317 1.00 95.25 498 ALA A N 1
ATOM 4176 C CA . ALA A 1 498 ? 15.912 20.719 -16.587 1.00 95.25 498 ALA A CA 1
ATOM 4177 C C . ALA A 1 498 ? 15.504 19.487 -17.412 1.00 95.25 498 ALA A C 1
ATOM 4179 O O . ALA A 1 498 ? 15.156 19.608 -18.582 1.00 95.25 498 ALA A O 1
ATOM 4180 N N . THR A 1 499 ? 15.422 18.315 -16.773 1.00 95.06 499 THR A N 1
ATOM 4181 C CA . THR A 1 499 ? 14.994 17.072 -17.433 1.00 95.06 499 THR A CA 1
ATOM 4182 C C . THR A 1 499 ? 13.562 17.163 -17.973 1.00 95.06 499 THR A C 1
ATOM 4184 O O . THR A 1 499 ? 13.299 16.681 -19.073 1.00 95.06 499 THR A O 1
ATOM 4187 N N . LEU A 1 500 ? 12.623 17.773 -17.238 1.00 95.38 500 LEU A N 1
ATOM 4188 C CA . LEU A 1 500 ? 11.234 17.950 -17.690 1.00 95.38 500 LEU A CA 1
ATOM 4189 C C . LEU A 1 500 ? 11.149 18.863 -18.924 1.00 95.38 500 LEU A C 1
ATOM 4191 O O . LEU A 1 500 ? 10.420 18.550 -19.867 1.00 95.38 500 LEU A O 1
ATOM 4195 N N . ILE A 1 501 ? 11.931 19.945 -18.939 1.00 94.50 501 ILE A N 1
ATOM 4196 C CA . ILE A 1 501 ? 12.024 20.875 -20.073 1.00 94.50 501 ILE A CA 1
ATOM 4197 C C . ILE A 1 501 ? 12.642 20.176 -21.290 1.00 94.50 501 ILE A C 1
ATOM 4199 O O . ILE A 1 501 ? 12.086 20.246 -22.390 1.00 94.50 501 ILE A O 1
ATOM 4203 N N . ASP A 1 502 ? 13.740 19.444 -21.102 1.00 92.69 502 ASP A N 1
ATOM 4204 C CA . ASP A 1 502 ? 14.396 18.672 -22.166 1.00 92.69 502 ASP A CA 1
ATOM 4205 C C . ASP A 1 502 ? 13.446 17.643 -22.797 1.00 92.69 502 ASP A C 1
ATOM 4207 O O . ASP A 1 502 ? 13.511 17.377 -23.995 1.00 92.69 502 ASP A O 1
ATOM 4211 N N . ASN A 1 503 ? 12.511 17.106 -22.007 1.00 91.81 503 ASN A N 1
ATOM 4212 C CA . ASN A 1 503 ? 11.498 16.147 -22.450 1.00 91.81 503 ASN A CA 1
ATOM 4213 C C . ASN A 1 503 ? 10.227 16.791 -23.030 1.00 91.81 503 ASN A C 1
ATOM 4215 O O . ASN A 1 503 ? 9.222 16.110 -23.233 1.00 91.81 503 ASN A O 1
ATOM 4219 N N . GLY A 1 504 ? 10.263 18.090 -23.329 1.00 88.62 504 GLY A N 1
ATOM 4220 C CA . GLY A 1 504 ? 9.217 18.758 -24.103 1.00 88.62 504 GLY A CA 1
ATOM 4221 C C . GLY A 1 504 ? 8.100 19.394 -23.281 1.00 88.62 504 GLY A C 1
ATOM 4222 O O . GLY A 1 504 ? 7.172 19.938 -23.875 1.00 88.62 504 GLY A O 1
ATOM 4223 N N . ILE A 1 505 ? 8.181 19.400 -21.946 1.00 92.06 505 ILE A N 1
ATOM 4224 C CA . ILE A 1 505 ? 7.223 20.148 -21.123 1.00 92.06 505 ILE A CA 1
ATOM 4225 C C . ILE A 1 505 ? 7.587 21.633 -21.198 1.00 92.06 505 ILE A C 1
ATOM 4227 O O . ILE A 1 505 ? 8.708 22.031 -20.880 1.00 92.06 505 ILE A O 1
ATOM 4231 N N . ARG A 1 506 ? 6.652 22.451 -21.688 1.00 88.94 506 ARG A N 1
ATOM 4232 C CA . ARG A 1 506 ? 6.851 23.898 -21.899 1.00 88.94 506 ARG A CA 1
ATOM 4233 C C . ARG A 1 506 ? 6.094 24.758 -20.893 1.00 88.94 506 ARG A C 1
ATOM 4235 O O . ARG A 1 506 ? 6.512 25.879 -20.635 1.00 88.94 506 ARG A O 1
ATOM 4242 N N . ASN A 1 507 ? 5.004 24.245 -20.326 1.00 90.88 507 ASN A N 1
ATOM 4243 C CA . ASN A 1 507 ? 4.206 24.975 -19.351 1.00 90.88 507 ASN A CA 1
ATOM 4244 C C . ASN A 1 507 ? 4.864 24.907 -17.960 1.00 90.88 507 ASN A C 1
ATOM 4246 O O . ASN A 1 507 ? 5.073 23.828 -17.402 1.00 90.88 507 ASN A O 1
ATOM 4250 N N . THR A 1 508 ? 5.166 26.075 -17.395 1.00 90.62 508 THR A N 1
ATOM 4251 C CA . THR A 1 508 ? 5.788 26.223 -16.074 1.00 90.62 508 THR A CA 1
ATOM 4252 C C . THR A 1 508 ? 4.918 25.673 -14.943 1.00 90.62 508 THR A C 1
ATOM 4254 O O . THR A 1 508 ? 5.450 25.080 -14.005 1.00 90.62 508 THR A O 1
ATOM 4257 N N . ASP A 1 509 ? 3.595 25.794 -15.037 1.00 88.25 509 ASP A N 1
ATOM 4258 C CA . ASP A 1 509 ? 2.670 25.306 -14.011 1.00 88.25 509 ASP A CA 1
ATOM 4259 C C . ASP A 1 509 ? 2.644 23.777 -13.977 1.00 88.25 509 ASP A C 1
ATOM 4261 O O . ASP A 1 509 ? 2.710 23.175 -12.907 1.00 88.25 509 ASP A O 1
ATOM 4265 N N . GLN A 1 510 ? 2.668 23.126 -15.145 1.00 88.44 510 GLN A N 1
ATOM 4266 C CA . GLN A 1 510 ? 2.804 21.667 -15.245 1.00 88.44 510 GLN A CA 1
ATOM 4267 C C . GLN A 1 510 ? 4.113 21.174 -14.609 1.00 88.44 510 GLN A C 1
ATOM 4269 O O . GLN A 1 510 ? 4.118 20.180 -13.878 1.00 88.44 510 GLN A O 1
ATOM 4274 N N . ILE A 1 511 ? 5.222 21.882 -14.852 1.00 92.50 511 ILE A N 1
ATOM 4275 C CA . ILE A 1 511 ? 6.522 21.571 -14.242 1.00 92.50 511 ILE A CA 1
ATOM 4276 C C . ILE A 1 511 ? 6.432 21.713 -12.722 1.00 92.50 511 ILE A C 1
ATOM 4278 O O . ILE A 1 511 ? 6.817 20.794 -11.999 1.00 92.50 511 ILE A O 1
ATOM 4282 N N . ASN A 1 512 ? 5.899 22.832 -12.231 1.00 91.00 512 ASN A N 1
ATOM 4283 C CA . ASN A 1 512 ? 5.759 23.080 -10.800 1.00 91.00 512 ASN A CA 1
ATOM 4284 C C . ASN A 1 512 ? 4.865 22.032 -10.126 1.00 91.00 512 ASN A C 1
ATOM 4286 O O . ASN A 1 512 ? 5.232 21.532 -9.067 1.00 91.00 512 ASN A O 1
ATOM 4290 N N . ASN A 1 513 ? 3.772 21.615 -10.767 1.00 89.12 513 ASN A N 1
ATOM 4291 C CA . ASN A 1 513 ? 2.897 20.554 -10.268 1.00 89.12 513 ASN A CA 1
ATOM 4292 C C . ASN A 1 513 ? 3.643 19.220 -10.102 1.00 89.12 513 ASN A C 1
ATOM 4294 O O . ASN A 1 513 ? 3.531 18.573 -9.059 1.00 89.12 513 ASN A O 1
ATOM 4298 N N . ILE A 1 514 ? 4.458 18.822 -11.086 1.00 91.62 514 ILE A N 1
ATOM 4299 C CA . ILE A 1 514 ? 5.297 17.617 -10.976 1.00 91.62 514 ILE A CA 1
ATOM 4300 C C . ILE A 1 514 ? 6.322 17.764 -9.843 1.00 91.62 514 ILE A C 1
ATOM 4302 O O . ILE A 1 514 ? 6.535 16.817 -9.086 1.00 91.62 514 ILE A O 1
ATOM 4306 N N . ILE A 1 515 ? 6.957 18.930 -9.706 1.00 94.38 515 ILE A N 1
ATOM 4307 C CA . ILE A 1 515 ? 7.954 19.171 -8.653 1.00 94.38 515 ILE A CA 1
ATOM 4308 C C . ILE A 1 515 ? 7.318 19.135 -7.259 1.00 94.38 515 ILE A C 1
ATOM 4310 O O . ILE A 1 515 ? 7.907 18.559 -6.347 1.00 94.38 515 ILE A O 1
ATOM 4314 N N . THR A 1 516 ? 6.106 19.664 -7.088 1.00 90.25 516 THR A N 1
ATOM 4315 C CA . THR A 1 516 ? 5.352 19.547 -5.831 1.00 90.25 516 THR A CA 1
ATOM 4316 C C . THR A 1 516 ? 5.105 18.081 -5.477 1.00 90.25 516 THR A C 1
ATOM 4318 O O . THR A 1 516 ? 5.448 17.655 -4.378 1.00 90.25 516 THR A O 1
ATOM 4321 N N . LEU A 1 517 ? 4.653 17.261 -6.436 1.00 86.75 517 LEU A N 1
ATOM 4322 C CA . LEU A 1 517 ? 4.501 15.814 -6.224 1.00 86.75 517 LEU A CA 1
ATOM 4323 C C . LEU A 1 517 ? 5.826 15.140 -5.827 1.00 86.75 517 LEU A C 1
ATOM 4325 O O . LEU A 1 517 ? 5.842 14.247 -4.981 1.00 86.75 517 LEU A O 1
ATOM 4329 N N . VAL A 1 518 ? 6.952 15.560 -6.410 1.00 92.12 518 VAL A N 1
ATOM 4330 C CA . VAL A 1 518 ? 8.287 15.060 -6.041 1.00 92.12 518 VAL A CA 1
ATOM 4331 C C . VAL A 1 518 ? 8.659 15.433 -4.600 1.00 92.12 518 VAL A C 1
ATOM 4333 O O . VAL A 1 518 ? 9.122 14.561 -3.858 1.00 92.12 518 VAL A O 1
ATOM 4336 N N . ARG A 1 519 ? 8.425 16.685 -4.181 1.00 89.62 519 ARG A N 1
ATOM 4337 C CA . ARG A 1 519 ? 8.678 17.168 -2.807 1.00 89.62 519 ARG A CA 1
ATOM 4338 C C . ARG A 1 519 ? 7.874 16.393 -1.774 1.00 89.62 519 ARG A C 1
ATOM 4340 O O . ARG A 1 519 ? 8.421 15.944 -0.766 1.00 89.62 519 ARG A O 1
ATOM 4347 N N . ASP A 1 520 ? 6.616 16.141 -2.098 1.00 80.94 520 ASP A N 1
ATOM 4348 C CA . ASP A 1 520 ? 5.678 15.389 -1.270 1.00 80.94 520 ASP A CA 1
ATOM 4349 C C . ASP A 1 520 ? 5.937 13.864 -1.315 1.00 80.94 520 ASP A C 1
ATOM 4351 O O . ASP A 1 520 ? 5.264 13.076 -0.656 1.00 80.94 520 ASP A O 1
ATOM 4355 N N . LYS A 1 521 ? 6.987 13.427 -2.029 1.00 83.44 521 LYS A N 1
ATOM 4356 C CA . LYS A 1 521 ? 7.449 12.032 -2.158 1.00 83.44 521 LYS A CA 1
ATOM 4357 C C . LYS A 1 521 ? 6.512 11.120 -2.966 1.00 83.44 521 LYS A C 1
ATOM 4359 O O . LYS A 1 521 ? 6.601 9.894 -2.881 1.00 83.44 521 LYS A O 1
ATOM 4364 N N . HIS A 1 522 ? 5.683 11.697 -3.828 1.00 80.88 522 HIS A N 1
ATOM 4365 C CA . HIS A 1 522 ? 4.739 11.019 -4.723 1.00 80.88 522 HIS A CA 1
ATOM 4366 C C . HIS A 1 522 ? 5.353 10.677 -6.088 1.00 80.88 522 HIS A C 1
ATOM 4368 O O . HIS A 1 522 ? 4.841 11.032 -7.150 1.00 80.88 522 HIS A O 1
ATOM 4374 N N .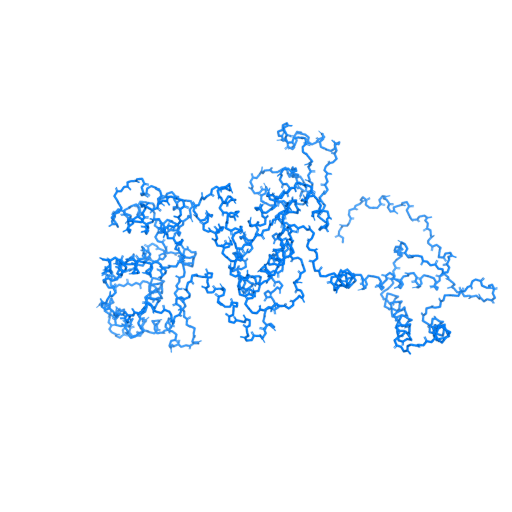 TYR A 1 523 ? 6.466 9.944 -6.083 1.00 91.19 523 TYR A N 1
ATOM 4375 C CA . TYR A 1 523 ? 7.302 9.741 -7.276 1.00 91.19 523 TYR A CA 1
ATOM 4376 C C . TYR A 1 523 ? 6.612 9.007 -8.435 1.00 91.19 523 TYR A C 1
ATOM 4378 O O . TYR A 1 523 ? 6.820 9.343 -9.599 1.00 91.19 523 TYR A O 1
ATOM 4386 N N . GLN A 1 524 ? 5.785 8.002 -8.139 1.00 85.50 524 GLN A N 1
ATOM 4387 C CA . GLN A 1 524 ? 5.045 7.254 -9.165 1.00 85.50 524 GLN A CA 1
ATOM 4388 C C . GLN A 1 524 ? 3.964 8.118 -9.830 1.00 85.50 524 GLN A C 1
ATOM 4390 O O . GLN A 1 524 ? 3.720 8.000 -11.031 1.00 85.50 524 GLN A O 1
ATOM 4395 N N . ILE A 1 525 ? 3.358 9.032 -9.074 1.00 85.06 525 ILE A N 1
ATOM 4396 C CA . ILE A 1 525 ? 2.339 9.959 -9.578 1.00 85.06 525 ILE A CA 1
ATOM 4397 C C . ILE A 1 525 ? 2.996 11.064 -10.377 1.00 85.06 525 ILE A C 1
ATOM 4399 O O . ILE A 1 525 ? 2.528 11.355 -11.467 1.00 85.06 525 ILE A O 1
ATOM 4403 N N . ALA A 1 526 ? 4.136 11.586 -9.922 1.00 91.81 526 ALA A N 1
ATOM 4404 C CA . ALA A 1 526 ? 4.961 12.487 -10.718 1.00 91.81 526 ALA A CA 1
ATOM 4405 C C . ALA A 1 526 ? 5.320 11.860 -12.084 1.00 91.81 526 ALA A C 1
ATOM 4407 O O . ALA A 1 526 ? 5.170 12.504 -13.120 1.00 91.81 526 ALA A O 1
ATOM 4408 N N . CYS A 1 527 ? 5.693 10.572 -12.110 1.00 94.81 527 CYS A N 1
ATOM 4409 C CA . CYS A 1 527 ? 5.931 9.834 -13.356 1.00 94.81 527 CYS A CA 1
ATOM 4410 C C . CYS A 1 527 ? 4.668 9.639 -14.208 1.00 94.81 527 CYS A C 1
ATOM 4412 O O . CYS A 1 527 ? 4.748 9.679 -15.436 1.00 94.81 527 CYS A O 1
ATOM 4414 N N . THR A 1 528 ? 3.516 9.408 -13.577 1.00 91.19 528 THR A N 1
ATOM 4415 C CA . THR A 1 528 ? 2.230 9.250 -14.275 1.00 91.19 528 THR A CA 1
ATOM 4416 C C . THR A 1 528 ? 1.787 10.580 -14.882 1.00 91.19 528 THR A C 1
ATOM 4418 O O . THR A 1 528 ? 1.449 10.631 -16.056 1.00 91.19 528 THR A O 1
ATOM 4421 N N . LYS A 1 529 ? 1.906 11.679 -14.136 1.00 88.75 529 LYS A N 1
ATOM 4422 C CA . LYS A 1 529 ? 1.584 13.027 -14.605 1.00 88.75 529 LYS A CA 1
ATOM 4423 C C . LYS A 1 529 ? 2.498 13.455 -15.749 1.00 88.75 529 LYS A C 1
ATOM 4425 O O . LYS A 1 529 ? 2.033 13.967 -16.760 1.00 88.75 529 LYS A O 1
ATOM 4430 N N . PHE A 1 530 ? 3.793 13.152 -15.644 1.00 93.25 530 PHE A N 1
ATOM 4431 C CA . PHE A 1 530 ? 4.736 13.309 -16.752 1.00 93.25 530 PHE A CA 1
ATOM 4432 C C . PHE A 1 530 ? 4.290 12.541 -18.009 1.00 93.25 530 PHE A C 1
ATOM 4434 O O . PHE A 1 530 ? 4.348 13.079 -19.115 1.00 93.25 530 PHE A O 1
ATOM 4441 N N . TYR A 1 531 ? 3.825 11.297 -17.857 1.00 92.81 531 TYR A N 1
ATOM 4442 C CA . TYR A 1 531 ? 3.294 10.512 -18.974 1.00 92.81 531 TYR A CA 1
ATOM 4443 C C . TYR A 1 531 ? 2.047 11.157 -19.588 1.00 92.81 531 TYR A C 1
ATOM 4445 O O . TYR A 1 531 ? 1.961 11.270 -20.806 1.00 92.81 531 TYR A O 1
ATOM 4453 N N . GLU A 1 532 ? 1.104 11.603 -18.759 1.00 88.94 532 GLU A N 1
ATOM 4454 C CA . GLU A 1 532 ? -0.129 12.252 -19.211 1.00 88.94 532 GLU A CA 1
ATOM 4455 C C . GLU A 1 532 ? 0.171 13.511 -20.036 1.00 88.94 532 GLU A C 1
ATOM 4457 O O . GLU A 1 532 ? -0.323 13.640 -21.158 1.00 88.94 532 GLU A O 1
ATOM 4462 N N . ILE A 1 533 ? 1.054 14.379 -19.531 1.00 89.06 533 ILE A N 1
ATOM 4463 C CA . ILE A 1 533 ? 1.478 15.610 -20.215 1.00 89.06 533 ILE A CA 1
ATOM 4464 C C . ILE A 1 533 ? 2.161 15.281 -21.542 1.00 89.06 533 ILE A C 1
ATOM 4466 O O . ILE A 1 533 ? 1.737 15.737 -22.599 1.00 89.06 533 ILE A O 1
ATOM 4470 N N . THR A 1 534 ? 3.199 14.441 -21.519 1.00 89.44 534 THR A N 1
ATOM 4471 C CA . THR A 1 534 ? 4.013 14.155 -22.717 1.00 89.44 534 THR A CA 1
ATOM 4472 C C . THR A 1 534 ? 3.270 13.372 -23.801 1.00 89.44 534 THR A C 1
ATOM 4474 O O . THR A 1 534 ? 3.750 13.259 -24.931 1.00 89.44 534 THR A O 1
ATOM 4477 N N . ARG A 1 535 ? 2.098 12.812 -23.486 1.00 88.31 535 ARG A N 1
ATOM 4478 C CA . ARG A 1 535 ? 1.239 12.094 -24.436 1.00 88.31 535 ARG A CA 1
ATOM 4479 C C . ARG A 1 535 ? -0.012 12.860 -24.845 1.00 88.31 535 ARG A C 1
ATOM 4481 O O . ARG A 1 535 ? -0.779 12.318 -25.651 1.00 88.31 535 ARG A O 1
ATOM 4488 N N . ASN A 1 536 ? -0.166 14.097 -24.368 1.00 85.62 536 ASN A N 1
ATOM 4489 C CA . ASN A 1 536 ? -1.342 14.944 -24.560 1.00 85.62 536 ASN A CA 1
ATOM 4490 C C . ASN A 1 536 ? -2.625 14.230 -24.107 1.00 85.62 536 ASN A C 1
ATOM 4492 O O . ASN A 1 536 ? -3.566 14.070 -24.881 1.00 85.62 536 ASN A O 1
ATOM 4496 N N . LEU A 1 537 ? -2.613 13.711 -22.878 1.00 80.62 537 LEU A N 1
ATOM 4497 C CA . LEU A 1 537 ? -3.743 13.013 -22.257 1.00 80.62 537 LEU A CA 1
ATOM 4498 C C . LEU A 1 537 ? -4.457 13.867 -21.197 1.00 80.62 537 LEU A C 1
ATOM 4500 O O . LEU A 1 537 ? -5.359 13.364 -20.539 1.00 80.62 537 LEU A O 1
ATOM 4504 N N . GLU A 1 538 ? -4.063 15.130 -21.013 1.00 65.12 538 GLU A N 1
ATOM 4505 C CA . GLU A 1 538 ? -4.635 16.010 -19.983 1.00 65.12 538 GLU A CA 1
ATOM 4506 C C . GLU A 1 538 ? -6.053 16.518 -20.309 1.00 65.12 538 GLU A C 1
ATOM 4508 O O . GLU A 1 538 ? -6.804 16.810 -19.387 1.00 65.12 538 GLU A O 1
ATOM 4513 N N . ASP A 1 539 ? -6.458 16.541 -21.585 1.00 52.66 539 ASP A N 1
ATOM 4514 C CA . ASP A 1 539 ? -7.730 17.132 -22.056 1.00 52.66 539 ASP A CA 1
ATOM 4515 C C . ASP A 1 539 ? -8.982 16.243 -21.863 1.00 52.66 539 ASP A C 1
ATOM 4517 O O . ASP A 1 539 ? -10.022 16.466 -22.485 1.00 52.66 539 ASP A O 1
ATOM 4521 N N . LEU A 1 540 ? -8.922 15.202 -21.028 1.00 51.53 540 LEU A N 1
ATOM 4522 C CA . LEU A 1 540 ? -10.020 14.242 -20.849 1.00 51.53 540 LEU A CA 1
ATOM 4523 C C . LEU A 1 540 ? -10.500 14.214 -19.389 1.00 51.53 540 LEU A C 1
ATOM 4525 O O . LEU A 1 540 ? -10.186 13.281 -18.665 1.00 51.53 540 LEU A O 1
ATOM 4529 N N . ASN A 1 541 ? -11.289 15.224 -18.999 1.00 43.88 541 ASN A N 1
ATOM 4530 C CA . ASN A 1 541 ? -12.082 15.340 -17.760 1.00 43.88 541 ASN A CA 1
ATOM 4531 C C . ASN A 1 541 ? -11.362 14.976 -16.442 1.00 43.88 541 ASN A C 1
ATOM 4533 O O . ASN A 1 541 ? -11.188 13.805 -16.109 1.00 43.88 541 ASN A O 1
ATOM 4537 N N . GLU A 1 542 ? -11.091 15.996 -15.621 1.00 51.31 542 GLU A N 1
ATOM 4538 C CA . GLU A 1 542 ? -10.416 15.925 -14.309 1.00 51.31 542 GLU A CA 1
ATOM 4539 C C . GLU A 1 542 ? -10.995 14.883 -13.320 1.00 51.31 542 GLU A C 1
ATOM 4541 O O . GLU A 1 542 ? -10.293 14.432 -12.413 1.00 51.31 542 GLU A O 1
ATOM 4546 N N . ASP A 1 543 ? -12.236 14.430 -13.524 1.00 47.62 543 ASP A N 1
ATOM 4547 C CA . ASP A 1 543 ? -12.932 13.485 -12.644 1.00 47.62 543 ASP A CA 1
ATOM 4548 C C . ASP A 1 543 ? -12.674 11.994 -12.933 1.00 47.62 543 ASP A C 1
ATOM 4550 O O . ASP A 1 543 ? -12.990 11.149 -12.088 1.00 47.62 543 ASP A O 1
ATOM 4554 N N . LYS A 1 544 ? -12.082 11.623 -14.082 1.00 45.53 544 LYS A N 1
ATOM 4555 C CA . LYS A 1 544 ? -11.763 10.215 -14.396 1.00 45.53 544 LYS A CA 1
ATOM 4556 C C . LYS A 1 544 ? -10.272 10.005 -14.680 1.00 45.53 544 LYS A C 1
ATOM 4558 O O . LYS A 1 544 ? -9.683 10.748 -15.455 1.00 45.53 544 LYS A O 1
ATOM 4563 N N . PRO A 1 545 ? -9.637 8.959 -14.108 1.00 50.56 545 PRO A N 1
ATOM 4564 C CA . PRO A 1 545 ? -8.297 8.565 -14.521 1.00 50.56 545 PRO A CA 1
ATOM 4565 C C . PRO A 1 545 ? -8.260 8.280 -16.026 1.00 50.56 545 PRO A C 1
ATOM 4567 O O . PRO A 1 545 ? -8.854 7.303 -16.475 1.00 50.56 545 PRO A O 1
ATOM 4570 N N . VAL A 1 546 ? -7.524 9.086 -16.793 1.00 63.19 546 VAL A N 1
ATOM 4571 C CA . VAL A 1 546 ? -7.216 8.762 -18.198 1.00 63.19 546 VAL A CA 1
ATOM 4572 C C . VAL A 1 546 ? -6.257 7.570 -18.259 1.00 63.19 546 VAL A C 1
ATOM 4574 O O . VAL A 1 546 ? -6.338 6.736 -19.161 1.00 63.19 546 VAL A O 1
ATOM 4577 N N . VAL A 1 547 ? -5.370 7.463 -17.263 1.00 69.56 547 VAL A N 1
ATOM 4578 C CA . VAL A 1 547 ? -4.405 6.373 -17.106 1.00 69.56 547 VAL A CA 1
ATOM 4579 C C . VAL A 1 547 ? -4.402 5.902 -15.647 1.00 69.56 547 VAL A C 1
ATOM 4581 O O . VAL A 1 547 ? -4.460 6.708 -14.710 1.00 69.56 547 VAL A O 1
ATOM 4584 N N . GLU A 1 548 ? -4.344 4.584 -15.437 1.00 72.31 548 GLU A N 1
ATOM 4585 C CA . GLU A 1 548 ? -4.016 4.013 -14.126 1.00 72.31 548 GLU A CA 1
ATOM 4586 C C . GLU A 1 548 ? -2.635 4.495 -13.668 1.00 72.31 548 GLU A C 1
ATOM 4588 O O . GLU A 1 548 ? -1.717 4.673 -14.471 1.00 72.31 548 GLU A O 1
ATOM 4593 N N . THR A 1 549 ? -2.465 4.676 -12.358 1.00 80.06 549 THR A N 1
ATOM 4594 C CA . THR A 1 549 ? -1.173 5.085 -11.800 1.00 80.06 549 THR A CA 1
ATOM 4595 C C . THR A 1 549 ? -0.087 4.077 -12.179 1.00 80.06 549 THR A C 1
ATOM 4597 O O . THR A 1 549 ? -0.231 2.870 -11.978 1.00 80.06 549 THR A O 1
ATOM 4600 N N . ILE A 1 550 ? 1.022 4.575 -12.722 1.00 86.00 550 ILE A N 1
ATOM 4601 C CA . ILE A 1 550 ? 2.116 3.738 -13.210 1.00 86.00 550 ILE A CA 1
ATOM 4602 C C . ILE A 1 550 ? 2.933 3.224 -12.023 1.00 86.00 550 ILE A C 1
ATOM 4604 O O . ILE A 1 550 ? 3.604 3.984 -11.323 1.00 86.00 550 ILE A O 1
ATOM 4608 N N . GLN A 1 551 ? 2.926 1.907 -11.829 1.00 82.56 551 GLN A N 1
ATOM 4609 C CA . GLN A 1 551 ? 3.630 1.227 -10.740 1.00 82.56 551 GLN A CA 1
ATOM 4610 C C . GLN A 1 551 ? 4.853 0.425 -11.219 1.00 82.56 551 GLN A C 1
ATOM 4612 O O . GLN A 1 551 ? 5.679 0.011 -10.399 1.00 82.56 551 GLN A O 1
ATOM 4617 N N . HIS A 1 552 ? 5.027 0.259 -12.535 1.00 88.12 552 HIS A N 1
ATOM 4618 C CA . HIS A 1 552 ? 6.140 -0.491 -13.120 1.00 88.12 552 HIS A CA 1
ATOM 4619 C C . HIS A 1 552 ? 6.698 0.173 -14.400 1.00 88.12 552 HIS A C 1
ATOM 4621 O O . HIS A 1 552 ? 5.918 0.600 -15.253 1.00 88.12 552 HIS A O 1
ATOM 4627 N N . PRO A 1 553 ? 8.028 0.207 -14.635 1.00 93.88 553 PRO A N 1
ATOM 4628 C CA . PRO A 1 553 ? 8.593 0.772 -15.866 1.00 93.88 553 PRO A CA 1
ATOM 4629 C C . PRO A 1 553 ? 8.087 0.103 -17.153 1.00 93.88 553 PRO A C 1
ATOM 4631 O O . PRO A 1 553 ? 7.752 0.776 -18.123 1.00 93.88 553 PRO A O 1
ATOM 4634 N N . ASN A 1 554 ? 7.979 -1.228 -17.171 1.00 91.50 554 ASN A N 1
ATOM 4635 C CA . ASN A 1 554 ? 7.395 -1.949 -18.308 1.00 91.50 554 ASN A CA 1
ATOM 4636 C C . ASN A 1 554 ? 5.893 -1.653 -18.520 1.00 91.50 554 ASN A C 1
ATOM 4638 O O . ASN A 1 554 ? 5.445 -1.671 -19.662 1.00 91.50 554 ASN A O 1
ATOM 4642 N N . GLN A 1 555 ? 5.132 -1.293 -17.475 1.00 88.25 555 GLN A N 1
ATOM 4643 C CA . GLN A 1 555 ? 3.736 -0.844 -17.616 1.00 88.25 555 GLN A CA 1
ATOM 4644 C C . GLN A 1 555 ? 3.675 0.487 -18.374 1.00 88.25 555 GLN A C 1
ATOM 4646 O O . GLN A 1 555 ? 2.856 0.632 -19.278 1.00 88.25 555 GLN A O 1
ATOM 4651 N N . TYR A 1 556 ? 4.581 1.424 -18.064 1.00 92.56 556 TYR A N 1
ATOM 4652 C CA . TYR A 1 556 ? 4.729 2.677 -18.814 1.00 92.56 556 TYR A CA 1
ATOM 4653 C C . TYR A 1 556 ? 4.980 2.402 -20.302 1.00 92.56 556 TYR A C 1
ATOM 4655 O O . TYR A 1 556 ? 4.316 2.972 -21.167 1.00 92.56 556 TYR A O 1
ATOM 4663 N N . TYR A 1 557 ? 5.927 1.506 -20.604 1.00 92.50 557 TYR A N 1
ATOM 4664 C CA . TYR A 1 557 ? 6.264 1.139 -21.980 1.00 92.50 557 TYR A CA 1
ATOM 4665 C C . TYR A 1 557 ? 5.072 0.529 -22.729 1.00 92.50 557 TYR A C 1
ATOM 4667 O O . TYR A 1 557 ? 4.764 0.946 -23.848 1.00 92.50 557 TYR A O 1
ATOM 4675 N N . GLU A 1 558 ? 4.361 -0.422 -22.118 1.00 87.88 558 GLU A N 1
ATOM 4676 C CA . GLU A 1 558 ? 3.166 -1.011 -22.725 1.00 87.88 558 GLU A CA 1
ATOM 4677 C C . GLU A 1 558 ? 2.077 0.032 -22.990 1.00 87.88 558 GLU A C 1
ATOM 4679 O O . GLU A 1 558 ? 1.495 0.048 -24.073 1.00 87.88 558 GLU A O 1
ATOM 4684 N N . ALA A 1 559 ? 1.795 0.909 -22.021 1.00 87.62 559 ALA A N 1
ATOM 4685 C CA . ALA A 1 559 ? 0.803 1.968 -22.185 1.00 87.62 559 ALA A CA 1
ATOM 4686 C C . ALA A 1 559 ? 1.194 2.902 -23.340 1.00 87.62 559 ALA A C 1
ATOM 4688 O O . ALA A 1 559 ? 0.390 3.192 -24.227 1.00 87.62 559 ALA A O 1
ATOM 4689 N N . SER A 1 560 ? 2.465 3.308 -23.380 1.00 90.50 560 SER A N 1
ATOM 4690 C CA . SER A 1 560 ? 3.029 4.170 -24.417 1.00 90.50 560 SER A CA 1
ATOM 4691 C C . SER A 1 560 ? 2.938 3.564 -25.820 1.00 90.50 560 SER A C 1
ATOM 4693 O O . SER A 1 560 ? 2.468 4.213 -26.755 1.00 90.50 560 SER A O 1
ATOM 4695 N N . THR A 1 561 ? 3.344 2.305 -25.979 1.00 88.56 561 THR A N 1
ATOM 4696 C CA . THR A 1 561 ? 3.313 1.613 -27.277 1.00 88.56 561 THR A CA 1
ATOM 4697 C C . THR A 1 561 ? 1.889 1.329 -27.745 1.00 88.56 561 THR A C 1
ATOM 4699 O O . THR A 1 561 ? 1.586 1.520 -28.926 1.00 88.56 561 THR A O 1
ATOM 4702 N N . LYS A 1 562 ? 0.986 0.935 -26.836 1.00 86.44 562 LYS A N 1
ATOM 4703 C CA . LYS A 1 562 ? -0.442 0.758 -27.140 1.00 86.44 562 LYS A CA 1
ATOM 4704 C C . LYS A 1 562 ? -1.077 2.052 -27.630 1.00 86.44 562 LYS A C 1
ATOM 4706 O O . LYS A 1 562 ? -1.764 2.026 -28.646 1.00 86.44 562 LYS A O 1
ATOM 4711 N N . LEU A 1 563 ? -0.810 3.177 -26.965 1.00 86.44 563 LEU A N 1
ATOM 4712 C CA . LEU A 1 563 ? -1.346 4.477 -27.366 1.00 86.44 563 LEU A CA 1
ATOM 4713 C C . LEU A 1 563 ? -0.930 4.840 -28.800 1.00 86.44 563 LEU A C 1
ATOM 4715 O O . LEU A 1 563 ? -1.768 5.244 -29.605 1.00 86.44 563 LEU A O 1
ATOM 4719 N N . THR A 1 564 ? 0.342 4.641 -29.149 1.00 85.25 564 THR A N 1
ATOM 4720 C CA . THR A 1 564 ? 0.842 4.907 -30.506 1.00 85.25 564 THR A CA 1
ATOM 4721 C C . THR A 1 564 ? 0.271 3.938 -31.541 1.00 85.25 564 THR A C 1
ATOM 4723 O O . THR A 1 564 ? -0.105 4.375 -32.628 1.00 85.25 564 THR A O 1
ATOM 4726 N N . LYS A 1 565 ? 0.138 2.643 -31.219 1.00 82.62 565 LYS A N 1
ATOM 4727 C CA . LYS A 1 565 ? -0.522 1.663 -32.104 1.00 82.62 565 LYS A CA 1
ATOM 4728 C C . LYS A 1 565 ? -1.991 2.031 -32.358 1.00 82.62 565 LYS A C 1
ATOM 4730 O O . LYS A 1 565 ? -2.441 1.936 -33.495 1.00 82.62 565 LYS A O 1
ATOM 4735 N N . SER A 1 566 ? -2.718 2.499 -31.342 1.00 78.88 566 SER A N 1
ATOM 4736 C CA . SER A 1 566 ? -4.110 2.951 -31.483 1.00 78.88 566 SER A CA 1
ATOM 4737 C C . SER A 1 566 ? -4.242 4.225 -32.321 1.00 78.88 566 SER A C 1
ATOM 4739 O O . SER A 1 566 ? -5.169 4.320 -33.118 1.00 78.88 566 SER A O 1
ATOM 4741 N N . LYS A 1 567 ? -3.304 5.177 -32.198 1.00 76.62 567 LYS A N 1
ATOM 4742 C CA . LYS A 1 567 ? -3.269 6.389 -33.040 1.00 76.62 567 LYS A CA 1
ATOM 4743 C C . LYS A 1 567 ? -2.944 6.099 -34.510 1.00 76.62 567 LYS A C 1
ATOM 4745 O O . LYS A 1 567 ? -3.378 6.862 -35.350 1.00 76.62 567 LYS A O 1
ATOM 4750 N N . LYS A 1 568 ? -2.209 5.021 -34.819 1.00 68.69 568 LYS A N 1
ATOM 4751 C CA . LYS A 1 568 ? -1.906 4.594 -36.203 1.00 68.69 568 LYS A CA 1
ATOM 4752 C C . LYS A 1 568 ? -3.049 3.828 -36.890 1.00 68.69 568 LYS A C 1
ATOM 4754 O O . LYS A 1 568 ? -2.983 3.621 -38.095 1.00 68.69 568 LYS A O 1
ATOM 4759 N N . LYS A 1 569 ? -4.029 3.323 -36.128 1.00 55.09 569 LYS A N 1
ATOM 4760 C CA . LYS A 1 569 ? -5.199 2.587 -36.651 1.00 55.09 569 LYS A CA 1
ATOM 4761 C C . LYS A 1 569 ? -6.417 3.483 -36.917 1.00 55.09 569 LYS A C 1
ATOM 4763 O O . LYS A 1 569 ? -7.360 3.015 -37.548 1.00 55.09 569 LYS A O 1
ATOM 4768 N N . LYS A 1 570 ? -6.413 4.705 -36.385 1.00 44.00 570 LYS A N 1
ATOM 4769 C CA . LYS A 1 570 ? -7.316 5.792 -36.776 1.00 44.00 570 LYS A CA 1
ATOM 4770 C C . LYS A 1 570 ? -6.645 6.593 -37.878 1.00 44.00 570 LYS A C 1
ATOM 4772 O O . LYS A 1 570 ? -7.398 7.126 -38.714 1.00 44.00 570 LYS A O 1
#

InterPro domains:
  IPR007238 DNA primase large subunit, eukaryotic/archaeal [PTHR10537] (135-567)
  IPR016558 DNA primase, large subunit, eukaryotic [PIRSF009449] (7-569)
  IPR016558 DNA primase, large subunit, eukaryotic [cd07322] (137-559)
  IPR058560 DNA primase, large subunit C-terminal domain, eukaryotic and archaeal [PF04104] (386-557)

Secondary structure (DSSP, 8-state):
----THHHHHHTTGGG-------SS----S---S---HHHHHHHHHHHHHHHHHHHHHHHTT--HHHHHHHHHHHHHHHS------SSS---HHHHHHHHHHHHHHHHHHHHHHHHHHHHHHHTTTS------S-----S---S---HHHHHHHHHHHHHHHHHHHHHHHTT--HHHHHHHHHHHHHHHS----TT--S---HHHHHHHHHHHHHHHHHHHSSSHHHHHHHHHHHHHHHHHHHHHS-HHHHHHHHHHTT--PPBPPHHHHHHTHHHH---TTGGGS-EEEEEGGGGHHHHHTT-SEEETTEEEEEGGGHHHHHHHHHHHHHHHHHHHHHHHGGG---TTHHHHHHHHHHHHTSS--SSS---SS---TTTHHHHGGGS-HHHHHHHHHHHHHS---HHHHHHHHHHHHHHT--HHHHHHHHHHHTTTS-HHHHIIIIIHHHHHHTTSSSS---PPPPPHHHHHHSS---TT---S-HHHHS-HHHHHHHHHHTT---HHHHHHHHHHHHTT-HHHHHHHHHHHHTT-TTS-TTS-SS----SHHHHHHHHHHHHHHHHH-

Radius of gyration: 33.64 Å; Cα contacts (8 Å, |Δi|>4): 528; chains: 1; bounding box: 75×74×98 Å

Foldseek 3Di:
DDDDPPVVVVCVVVVPDDPQLPDLDDPLPDADPDDDDPVLLVLLQVLVVQLVVLLVVCVVVVHDPVVSVVSSQVSCVVRQPRDDPPVPDDDPNRVSSVSVSNNVVSVCVVCVVVCVVVVVVVVCVVDPDPPPALADLLQDADPDDDDPVLLLLLLVLVLQLLLLLVLCVLVVHDLVRSLVSSQVSCVVRQDQDDPPDPDDDPNVVSSVSVSNNLVSLLLLQLADDVSLVSSLVSVLSVSLSVLVPDDPVRNVVVCVVVVPDFDWDDPVNLVVCVVQFVDPPVQSPFTWGKDQVLLVVVCVVVVNFGDDPRITTHGPVCVSSSVSSVSSVSSSVSSNVSNVCNVVPPDPSSVVSSVVSVCVVLDHFLPDDPADPDQDALVCVVVLLLLFFPQQVQLVVCLQVVLDADDQSCLQNLLLCVSNRHDLVRSLVNNCVSNVVDDPVCCVVPPNVVSCVCCQNDDPSPPDTRDWLVCLQPPDQDDPPHRHGQCLANPDLVVQLVVLVVLPDDDPVLSVVLSVCSVVVSRQVSRVSSLCRSLVVPPDDPPDPSDRRGGGRNVSSVVSVVSVVVVVVD

Organism: NCBI:txid1348612

Mean predicted aligned error: 18.0 Å

Sequence (570 aa):
MIVSSQKKQKYGQFKKLGVDFEYLLNFYKFPPLEDITIEEFETFALDRLQVLKAIEGAILRNKTEEQIRGHINQISDEFLPLRSNDGKQRYDLQAERRKDHISHFILRLAYCRNSQKKQKYGQFKKLGVDFEYLLNFYKFPPLEDITIEEFETFALDRLQVLKAIEGAILRNKTEEQIRGHINQISDEFLPLRSNDGKQRYDLQAERRKDHISHFILRLAYCRNEELRQWFLRYECILFKIRFTNEKKEDRDAFLRDENIIWPQLSSTEKESMKKELNLSQEYWKDPIFVVEFENALELVSRRAVYLKDGKAYVPAHEQITLVLSEFRKRLEEALLLASKAFPKLDDERILPLLNNINKQYLGKNFMGKNVVEGKVTADDVDELVGHFPLCMQNLHKNLRTSKHLKHYGRRQYNLFLKGIGLTIEEALIFWRKSFSMIDDSKFQREYAYNIRHNYGIEGRRKDYAPLGCMSIITNNQPGPSENHGCPFRHFSEENMKATLIDNGIRNTDQINNIITLVRDKHYQIACTKFYEITRNLEDLNEDKPVVETIQHPNQYYEASTKLTKSKKKK

pLDDT: mean 79.99, std 16.36, range [28.81, 97.81]